Protein AF-Q5R473-F1 (afdb_monomer)

Nearest PDB structures (foldseek):
  4f7z-assembly1_A  TM=9.850E-01  e=2.475E-66  Mus musculus
  1o7f-assembly1_A  TM=9.844E-01  e=3.637E-65  Mus musculus
  2byv-assembly1_E  TM=9.819E-01  e=8.452E-65  Mus musculus
  5kjz-assembly1_A  TM=8.493E-01  e=1.211E-09  Homo sapiens
  5j3u-assembly1_A  TM=4.518E-01  e=1.303E-11  Toxoplasma gondii

Sequence (438 aa):
MVAAHAAHSSSSAEWIACLDKRPLERSSEGVDIIFTRLKEVKAFEKFHPNLLHQICLCGYYENLEKGITLFRQGDIGTNWYAVLAGSLDVKVSETSSHQDAVTICTLGIGTAFGESILDNTPRHATIVTRESSELLRIEQKDFKALWEKYRQYMAGLLAPPYGVMETGSNNDRIPDKENTPLIEPHVPLRPANTITKVPSEKILRAGKILRNAILSRAPHMIRDRKYHLKTYRQCCVGTELVDWMMQQTPCVHSRTQAVGMWQVLLEDGVLNHVDQEHHFQDKYLFYRFLDDENEDAPLPTEEEKKECDEELQDTMLLLSQMGPDAHMRMILRKPPGQRTVDDLEIIYEELLHIKALSHLSTTVKRELAGVLIFESHAKGGTVLFNQGEEGTSWYIILKGSVNVVIYGKGVVCTLHEGDDFGKLALVNDAPRAASIVL

Structure (mmCIF, N/CA/C/O backbone):
data_AF-Q5R473-F1
#
_entry.id   AF-Q5R473-F1
#
loop_
_atom_site.group_PDB
_atom_site.id
_atom_site.type_symbol
_atom_site.label_atom_id
_atom_site.label_alt_id
_atom_site.label_comp_id
_atom_site.label_asym_id
_atom_site.label_entity_id
_atom_site.label_seq_id
_atom_site.pdbx_PDB_ins_code
_atom_site.Cartn_x
_atom_site.Cartn_y
_atom_site.Cartn_z
_atom_site.occupancy
_atom_site.B_iso_or_equiv
_atom_site.auth_seq_id
_atom_site.auth_comp_id
_atom_site.auth_asym_id
_atom_site.auth_atom_id
_atom_site.pdbx_PDB_model_num
ATOM 1 N N . MET A 1 1 ? -25.779 35.216 -13.548 1.00 40.03 1 MET A N 1
ATOM 2 C CA . MET A 1 1 ? -25.666 33.816 -14.003 1.00 40.03 1 MET A CA 1
ATOM 3 C C . MET A 1 1 ? -24.642 33.792 -15.133 1.00 40.03 1 MET A C 1
ATOM 5 O O . MET A 1 1 ? -25.008 34.210 -16.213 1.00 40.03 1 MET A O 1
ATOM 9 N N . VAL A 1 2 ? -23.373 33.475 -14.847 1.00 27.66 2 VAL A N 1
ATOM 10 C CA . VAL A 1 2 ? -22.412 32.706 -15.674 1.00 27.66 2 VAL A CA 1
ATOM 11 C C . VAL A 1 2 ? -21.198 32.423 -14.771 1.00 27.66 2 VAL A C 1
ATOM 13 O O . VAL A 1 2 ? -20.551 33.342 -14.282 1.00 27.66 2 VAL A O 1
ATOM 16 N N . ALA A 1 3 ? -21.025 31.127 -14.513 1.00 28.19 3 ALA A N 1
ATOM 17 C CA . ALA A 1 3 ? -19.894 30.342 -14.017 1.00 28.19 3 ALA A CA 1
ATOM 18 C C . ALA A 1 3 ? -18.661 31.028 -13.386 1.00 28.19 3 ALA A C 1
ATOM 20 O O . ALA A 1 3 ? -17.824 31.608 -14.071 1.00 28.19 3 ALA A O 1
ATOM 21 N N . ALA A 1 4 ? -18.476 30.757 -12.090 1.00 30.38 4 ALA A N 1
ATOM 22 C CA . ALA A 1 4 ? -17.177 30.659 -11.437 1.00 30.38 4 ALA A CA 1
ATOM 23 C C . ALA A 1 4 ? -16.775 29.171 -11.388 1.00 30.38 4 ALA A C 1
ATOM 25 O O . ALA A 1 4 ? -17.267 28.426 -10.550 1.00 30.38 4 ALA A O 1
ATOM 26 N N . HIS A 1 5 ? -15.921 28.728 -12.311 1.00 35.72 5 HIS A N 1
ATOM 27 C CA . HIS A 1 5 ? -15.228 27.437 -12.235 1.00 35.72 5 HIS A CA 1
ATOM 28 C C . HIS A 1 5 ? -13.904 27.538 -12.997 1.00 35.72 5 HIS A C 1
ATOM 30 O O . HIS A 1 5 ? -13.864 27.273 -14.192 1.00 35.72 5 HIS A O 1
ATOM 36 N N . ALA A 1 6 ? -12.843 27.961 -12.305 1.00 33.06 6 ALA A N 1
ATOM 37 C CA . ALA A 1 6 ? -11.438 27.719 -12.662 1.00 33.06 6 ALA A CA 1
ATOM 38 C C . ALA A 1 6 ? -10.525 28.322 -11.575 1.00 33.06 6 ALA A C 1
ATOM 40 O O . ALA A 1 6 ? -9.966 29.397 -11.761 1.00 33.06 6 ALA A O 1
ATOM 41 N N . ALA A 1 7 ? -10.411 27.678 -10.410 1.00 28.42 7 ALA A N 1
ATOM 42 C CA . ALA A 1 7 ? -9.441 28.100 -9.386 1.00 28.42 7 ALA A CA 1
ATOM 43 C C . ALA A 1 7 ? -8.812 26.945 -8.580 1.00 28.42 7 ALA A C 1
ATOM 45 O O . ALA A 1 7 ? -8.071 27.200 -7.641 1.00 28.42 7 ALA A O 1
ATOM 46 N N . HIS A 1 8 ? -9.059 25.679 -8.942 1.00 32.22 8 HIS A N 1
ATOM 47 C CA . HIS A 1 8 ? -8.550 24.521 -8.188 1.00 32.22 8 HIS A CA 1
ATOM 48 C C . HIS A 1 8 ? -7.453 23.707 -8.898 1.00 32.22 8 HIS A C 1
ATOM 50 O O . HIS A 1 8 ? -7.108 22.635 -8.419 1.00 32.22 8 HIS A O 1
ATOM 56 N N . SER A 1 9 ? -6.867 24.188 -10.004 1.00 37.22 9 SER A N 1
ATOM 57 C CA . SER A 1 9 ? -5.852 23.421 -10.752 1.00 37.22 9 SER A CA 1
ATOM 58 C C . SER A 1 9 ? -4.402 23.905 -10.613 1.00 37.22 9 SER A C 1
ATOM 60 O O . SER A 1 9 ? -3.510 23.160 -11.009 1.00 37.22 9 SER A O 1
ATOM 62 N N . SER A 1 10 ? -4.116 25.102 -10.077 1.00 45.22 10 SER A N 1
ATOM 63 C CA . SER A 1 10 ? -2.750 25.661 -10.154 1.00 45.22 10 SER A CA 1
ATOM 64 C C . SER A 1 10 ? -1.760 25.050 -9.156 1.00 45.22 10 SER A C 1
ATOM 66 O O . SER A 1 10 ? -0.645 24.745 -9.559 1.00 45.22 10 SER A O 1
ATOM 68 N N . SER A 1 11 ? -2.154 24.783 -7.903 1.00 50.78 11 SER A N 1
ATOM 69 C CA . SER A 1 11 ? -1.211 24.318 -6.865 1.00 50.78 11 SER A CA 1
ATOM 70 C C . SER A 1 11 ? -0.738 22.869 -7.043 1.00 50.78 11 SER A C 1
ATOM 72 O O . SER A 1 11 ? 0.359 22.516 -6.621 1.00 50.78 11 SER A O 1
ATOM 74 N N . SER A 1 12 ? -1.530 22.016 -7.705 1.00 56.75 12 SER A N 1
ATOM 75 C CA . SER A 1 12 ? -1.211 20.584 -7.859 1.00 56.75 12 SER A CA 1
ATOM 76 C C . SER A 1 12 ? -0.033 20.291 -8.806 1.00 56.75 12 SER A C 1
ATOM 78 O O . SER A 1 12 ? 0.541 19.204 -8.741 1.00 56.75 12 SER A O 1
ATOM 80 N N . ALA A 1 13 ? 0.358 21.262 -9.643 1.00 73.19 13 ALA A N 1
ATOM 81 C CA . ALA A 1 13 ? 1.383 21.112 -10.682 1.00 73.19 13 ALA A CA 1
ATOM 82 C C . ALA A 1 13 ? 2.630 22.000 -10.473 1.00 73.19 13 ALA A C 1
ATOM 84 O O . ALA A 1 13 ? 3.560 21.955 -11.277 1.00 73.19 13 ALA A O 1
ATOM 85 N N . GLU A 1 14 ? 2.692 22.797 -9.400 1.00 90.38 14 GLU A N 1
ATOM 86 C CA . GLU A 1 14 ? 3.818 23.717 -9.150 1.00 90.38 14 GLU A CA 1
ATOM 87 C C . GLU A 1 14 ? 5.149 22.984 -8.935 1.00 90.38 14 GLU A C 1
ATOM 89 O O . GLU A 1 14 ? 6.198 23.426 -9.409 1.00 90.38 14 GLU A O 1
ATOM 94 N N . TRP A 1 15 ? 5.117 21.825 -8.273 1.00 91.38 15 TRP A N 1
ATOM 95 C CA . TRP A 1 15 ? 6.307 21.000 -8.051 1.00 91.38 15 TRP A CA 1
ATOM 96 C C . TRP A 1 15 ? 6.866 20.415 -9.359 1.00 91.38 15 TRP A C 1
ATOM 98 O O . TRP A 1 15 ? 8.084 20.296 -9.492 1.00 91.38 15 TRP A O 1
ATOM 108 N N . ILE A 1 16 ? 6.005 20.124 -10.344 1.00 92.44 16 ILE A N 1
ATOM 109 C CA . ILE A 1 16 ? 6.412 19.662 -11.681 1.00 92.44 16 ILE A CA 1
ATOM 110 C C . ILE A 1 16 ? 7.167 20.781 -12.390 1.00 92.44 16 ILE A C 1
ATOM 112 O O . ILE A 1 16 ? 8.298 20.580 -12.821 1.00 92.44 16 ILE A O 1
ATOM 116 N N . ALA A 1 17 ? 6.612 21.997 -12.390 1.00 91.56 17 ALA A N 1
ATOM 117 C CA . ALA A 1 17 ? 7.284 23.164 -12.960 1.00 91.56 17 ALA A CA 1
ATOM 118 C C . ALA A 1 17 ? 8.644 23.452 -12.291 1.00 91.56 17 ALA A C 1
ATOM 120 O O . ALA A 1 17 ? 9.543 24.019 -12.914 1.00 91.56 17 ALA A O 1
ATOM 121 N N . CYS A 1 18 ? 8.820 23.066 -11.023 1.00 93.81 18 CYS A N 1
ATOM 122 C CA . CYS A 1 18 ? 10.107 23.148 -10.336 1.00 93.81 18 CYS A CA 1
ATOM 123 C C . CYS A 1 18 ? 11.088 22.048 -10.782 1.00 93.81 18 CYS A C 1
ATOM 125 O O . CYS A 1 18 ? 12.280 22.333 -10.920 1.00 93.81 18 CYS A O 1
ATOM 127 N N . LEU A 1 19 ? 10.617 20.821 -11.035 1.00 92.56 19 LEU A N 1
ATOM 128 C CA . LEU A 1 19 ? 11.442 19.719 -11.552 1.00 92.56 19 LEU A CA 1
ATOM 129 C C . LEU A 1 19 ? 11.800 19.871 -13.037 1.00 92.56 19 LEU A C 1
ATOM 131 O O . LEU A 1 19 ? 12.879 19.429 -13.430 1.00 92.56 19 LEU A O 1
ATOM 135 N N . ASP A 1 20 ? 10.962 20.538 -13.832 1.00 91.00 20 ASP A N 1
ATOM 136 C CA . ASP A 1 20 ? 11.240 20.852 -15.241 1.00 91.00 20 ASP A CA 1
ATOM 137 C C . ASP A 1 20 ? 12.413 21.831 -15.402 1.00 91.00 20 ASP A C 1
ATOM 139 O O . ASP A 1 20 ? 13.095 21.852 -16.431 1.00 91.00 20 ASP A O 1
ATOM 143 N N . LYS A 1 21 ? 12.696 22.638 -14.369 1.00 91.06 21 LYS A N 1
ATOM 144 C CA . LYS A 1 21 ? 13.908 23.465 -14.328 1.00 91.06 21 LYS A CA 1
ATOM 145 C C . LYS A 1 21 ? 15.137 22.577 -14.195 1.00 91.06 21 LYS A C 1
ATOM 147 O O . LYS A 1 21 ? 15.152 21.614 -13.420 1.00 91.06 21 LYS A O 1
ATOM 152 N N . ARG A 1 22 ? 16.214 22.963 -14.883 1.00 89.56 22 ARG A N 1
ATOM 153 C CA . ARG A 1 22 ? 17.515 22.295 -14.754 1.00 89.56 22 ARG A CA 1
ATOM 154 C C . ARG A 1 22 ? 17.985 22.353 -13.294 1.00 89.56 22 ARG A C 1
ATOM 156 O O . ARG A 1 22 ? 17.796 23.392 -12.663 1.00 89.56 22 ARG A O 1
ATOM 163 N N . PRO A 1 23 ? 18.669 21.316 -12.774 1.00 91.88 23 PRO A N 1
ATOM 164 C CA . PRO A 1 23 ? 19.195 21.292 -11.405 1.00 91.88 23 PRO A CA 1
ATOM 165 C C . PRO A 1 23 ? 19.888 22.585 -10.944 1.00 91.88 23 PRO A C 1
ATOM 167 O O . PRO A 1 23 ? 19.630 23.077 -9.851 1.00 91.88 23 PRO A O 1
ATOM 170 N N . LEU A 1 24 ? 20.722 23.182 -11.804 1.00 89.50 24 LEU A N 1
ATOM 171 C CA . LEU A 1 24 ? 21.480 24.408 -11.507 1.00 89.50 24 LEU A CA 1
ATOM 172 C C . LEU A 1 24 ? 20.621 25.684 -11.438 1.00 89.50 24 LEU A C 1
ATOM 174 O O . LEU A 1 24 ? 21.087 26.706 -10.947 1.00 89.50 24 LEU A O 1
ATOM 178 N N . GLU A 1 25 ? 19.395 25.640 -11.954 1.00 92.69 25 GLU A N 1
ATOM 179 C CA . GLU A 1 25 ? 18.477 26.780 -12.065 1.00 92.69 25 GLU A CA 1
ATOM 180 C C . GLU A 1 25 ? 17.369 26.740 -10.996 1.00 92.69 25 GLU A C 1
ATOM 182 O O . GLU A 1 25 ? 16.491 27.608 -10.968 1.00 92.69 25 GLU A O 1
ATOM 187 N N . ARG A 1 26 ? 17.377 25.735 -10.108 1.00 94.31 26 ARG A N 1
ATOM 188 C CA . ARG A 1 26 ? 16.377 25.596 -9.041 1.00 94.31 26 ARG A CA 1
ATOM 189 C C . ARG A 1 26 ? 16.656 26.569 -7.898 1.00 94.31 26 ARG A C 1
ATOM 191 O O . ARG A 1 26 ? 17.757 26.620 -7.358 1.00 94.31 26 ARG A O 1
ATOM 198 N N . SER A 1 27 ? 15.629 27.324 -7.509 1.00 94.56 27 SER A N 1
ATOM 199 C CA . SER A 1 27 ? 15.648 28.130 -6.287 1.00 94.56 27 SER A CA 1
ATOM 200 C C . SER A 1 27 ? 15.448 27.247 -5.056 1.00 94.56 27 SER A C 1
ATOM 202 O O . SER A 1 27 ? 14.876 26.161 -5.154 1.00 94.56 27 SER A O 1
ATOM 204 N N . SER A 1 28 ? 15.861 27.735 -3.884 1.00 93.88 28 SER A N 1
ATOM 205 C CA . SER A 1 28 ? 15.595 27.065 -2.604 1.00 93.88 28 SER A CA 1
ATOM 206 C C . SER A 1 28 ? 14.099 26.833 -2.378 1.00 93.88 28 SER A C 1
ATOM 208 O O . SER A 1 28 ? 13.698 25.728 -2.050 1.00 93.88 28 SER A O 1
ATOM 210 N N . GLU A 1 29 ? 13.266 27.832 -2.677 1.00 94.44 29 GLU A N 1
ATOM 211 C CA . GLU A 1 29 ? 11.804 27.714 -2.593 1.00 94.44 29 GLU A CA 1
ATOM 212 C C . GLU A 1 29 ? 11.257 26.615 -3.519 1.00 94.44 29 GLU A C 1
ATOM 214 O O . GLU A 1 29 ? 10.411 25.822 -3.119 1.00 94.44 29 GLU A O 1
ATOM 219 N N . GLY A 1 30 ? 11.786 26.504 -4.744 1.00 93.44 30 GLY A N 1
ATOM 220 C CA . GLY A 1 30 ? 11.399 25.430 -5.658 1.00 93.44 30 GLY A CA 1
ATOM 221 C C . GLY A 1 30 ? 11.776 24.048 -5.123 1.00 93.44 30 GLY A C 1
ATOM 222 O O . GLY A 1 30 ? 11.011 23.099 -5.266 1.00 93.44 30 GLY A O 1
ATOM 223 N N . VAL A 1 31 ? 12.931 23.936 -4.463 1.00 95.31 31 VAL A N 1
ATOM 224 C CA . VAL A 1 31 ? 13.362 22.700 -3.796 1.00 95.31 31 VAL A CA 1
ATOM 225 C C . VAL A 1 31 ? 12.439 22.352 -2.630 1.00 95.31 31 VAL A C 1
ATOM 227 O O . VAL A 1 31 ? 12.068 21.189 -2.506 1.00 95.31 31 VAL A O 1
ATOM 230 N N . ASP A 1 32 ? 12.005 23.329 -1.833 1.00 94.88 32 ASP A N 1
ATOM 231 C CA . ASP A 1 32 ? 11.077 23.113 -0.714 1.00 94.88 32 ASP A CA 1
ATOM 232 C C . ASP A 1 32 ? 9.694 22.627 -1.189 1.00 94.88 32 ASP A C 1
ATOM 234 O O . ASP A 1 32 ? 9.087 21.739 -0.574 1.00 94.88 32 ASP A O 1
ATOM 238 N N . ILE A 1 33 ? 9.213 23.147 -2.324 1.00 94.75 33 ILE A N 1
ATOM 239 C CA . ILE A 1 33 ? 7.972 22.691 -2.970 1.00 94.75 33 ILE A CA 1
ATOM 240 C C . ILE A 1 33 ? 8.114 21.232 -3.432 1.00 94.75 33 ILE A C 1
ATOM 242 O O . ILE A 1 33 ? 7.254 20.401 -3.130 1.00 94.75 33 ILE A O 1
ATOM 246 N N . ILE A 1 34 ? 9.217 20.889 -4.113 1.00 95.19 34 ILE A N 1
ATOM 247 C CA . ILE A 1 34 ? 9.496 19.506 -4.541 1.00 95.19 34 ILE A CA 1
ATOM 248 C C . ILE A 1 34 ? 9.594 18.584 -3.322 1.00 95.19 34 ILE A C 1
ATOM 250 O O . ILE A 1 34 ? 8.975 17.522 -3.298 1.00 95.19 34 ILE A O 1
ATOM 254 N N . PHE A 1 35 ? 10.328 18.998 -2.290 1.00 95.25 35 PHE A N 1
ATOM 255 C CA . PHE A 1 35 ? 10.520 18.235 -1.060 1.00 95.25 35 PHE A CA 1
ATOM 256 C C . PHE A 1 35 ? 9.186 17.918 -0.385 1.00 95.25 35 PHE A C 1
ATOM 258 O O . PHE A 1 35 ? 8.944 16.781 0.024 1.00 95.25 35 PHE A O 1
ATOM 265 N N . THR A 1 36 ? 8.293 18.907 -0.317 1.00 92.88 36 THR A N 1
ATOM 266 C CA . THR A 1 36 ? 6.954 18.750 0.259 1.00 92.88 36 THR A CA 1
ATOM 267 C C . THR A 1 36 ? 6.131 17.704 -0.481 1.00 92.88 36 THR A C 1
ATOM 269 O O . THR A 1 36 ? 5.362 16.996 0.163 1.00 92.88 36 THR A O 1
ATOM 272 N N . ARG A 1 37 ? 6.323 17.550 -1.796 1.00 91.69 37 ARG A N 1
ATOM 273 C CA . ARG A 1 37 ? 5.663 16.493 -2.564 1.00 91.69 37 ARG A CA 1
ATOM 274 C C . ARG A 1 37 ? 6.348 15.136 -2.412 1.00 91.69 37 ARG A C 1
ATOM 276 O O . ARG A 1 37 ? 5.678 14.130 -2.199 1.00 91.69 37 ARG A O 1
ATOM 283 N N . LEU A 1 38 ? 7.676 15.087 -2.522 1.00 92.81 38 LEU A N 1
ATOM 284 C CA . LEU A 1 38 ? 8.417 13.823 -2.521 1.00 92.81 38 LEU A CA 1
ATOM 285 C C . LEU A 1 38 ? 8.433 13.135 -1.150 1.00 92.81 38 LEU A C 1
ATOM 287 O O . LEU A 1 38 ? 8.507 11.912 -1.104 1.00 92.81 38 LEU A O 1
ATOM 291 N N . LYS A 1 39 ? 8.305 13.869 -0.037 1.00 91.81 39 LYS A N 1
ATOM 292 C CA . LYS A 1 39 ? 8.231 13.265 1.311 1.00 91.81 39 LYS A CA 1
ATOM 293 C C . LYS A 1 39 ? 7.028 12.328 1.502 1.00 91.81 39 LYS A C 1
ATOM 295 O O . LYS A 1 39 ? 7.044 11.511 2.412 1.00 91.81 39 LYS A O 1
ATOM 300 N N . GLU A 1 40 ? 5.989 12.466 0.676 1.00 87.19 40 GLU A N 1
ATOM 301 C CA . GLU A 1 40 ? 4.777 11.634 0.717 1.00 87.19 40 GLU A CA 1
ATOM 302 C C . GLU A 1 40 ? 4.924 10.336 -0.093 1.00 87.19 40 GLU A C 1
ATOM 304 O O . GLU A 1 40 ? 4.062 9.462 -0.039 1.00 87.19 40 GLU A O 1
ATOM 309 N N . VAL A 1 41 ? 6.001 10.198 -0.872 1.00 87.69 41 VAL A N 1
ATOM 310 C CA . VAL A 1 41 ? 6.247 9.018 -1.702 1.00 87.69 41 VAL A CA 1
ATOM 311 C C . VAL A 1 41 ? 6.823 7.905 -0.833 1.00 87.69 41 VAL A C 1
ATOM 313 O O . VAL A 1 41 ? 7.843 8.086 -0.170 1.00 87.69 41 VAL A O 1
ATOM 316 N N . LYS A 1 42 ? 6.213 6.719 -0.894 1.00 83.44 42 LYS A N 1
ATOM 317 C CA . LYS A 1 42 ? 6.558 5.580 -0.033 1.00 83.44 42 LYS A CA 1
ATOM 318 C C . LYS A 1 42 ? 8.041 5.182 -0.068 1.00 83.44 42 LYS A C 1
ATOM 320 O O . LYS A 1 42 ? 8.632 4.972 0.988 1.00 83.44 42 LYS A O 1
ATOM 325 N N . ALA A 1 43 ? 8.672 5.160 -1.246 1.00 84.50 43 ALA A N 1
ATOM 326 C CA . ALA A 1 43 ? 10.113 4.909 -1.385 1.00 84.50 43 ALA A CA 1
ATOM 327 C C . ALA A 1 43 ? 10.997 5.863 -0.557 1.00 84.50 43 ALA A C 1
ATOM 329 O O . ALA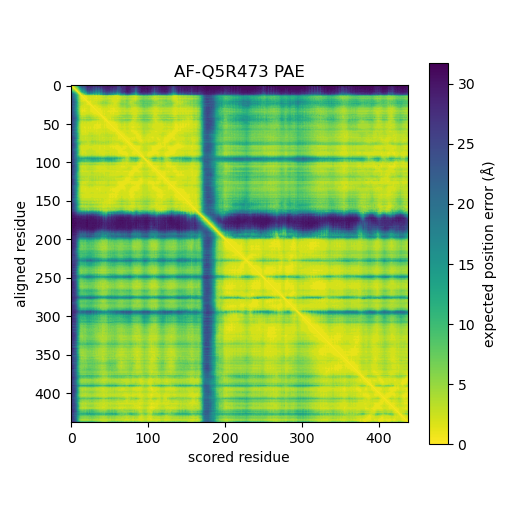 A 1 43 ? 12.127 5.514 -0.221 1.00 84.50 43 ALA A O 1
ATOM 330 N N . PHE A 1 44 ? 10.507 7.063 -0.237 1.00 91.00 44 PHE A N 1
ATOM 331 C CA . PHE A 1 44 ? 11.261 8.114 0.442 1.00 91.00 44 PHE A CA 1
ATOM 332 C C . PHE A 1 44 ? 10.904 8.282 1.918 1.00 91.00 44 PHE A C 1
ATOM 334 O O . PHE A 1 44 ? 11.581 9.042 2.605 1.00 91.00 44 PHE A O 1
ATOM 341 N N . GLU A 1 45 ? 9.921 7.543 2.439 1.00 84.94 45 GLU A N 1
ATOM 342 C CA . GLU A 1 45 ? 9.456 7.671 3.828 1.00 84.94 45 GLU A CA 1
ATOM 343 C C . GLU A 1 45 ? 10.594 7.480 4.850 1.00 84.94 45 GLU A C 1
ATOM 345 O O . GLU A 1 45 ? 10.664 8.175 5.861 1.00 84.94 45 GLU A O 1
ATOM 350 N N . LYS A 1 46 ? 11.532 6.567 4.562 1.00 84.75 46 LYS A N 1
ATOM 351 C CA . LYS A 1 46 ? 12.684 6.262 5.431 1.00 84.75 46 LYS A CA 1
ATOM 352 C C . LYS A 1 46 ? 13.932 7.095 5.125 1.00 84.75 46 LYS A C 1
ATOM 354 O O . LYS A 1 46 ? 14.974 6.893 5.753 1.00 84.75 46 LYS A O 1
ATOM 359 N N . PHE A 1 47 ? 13.881 7.996 4.144 1.00 91.00 47 PHE A N 1
ATOM 360 C CA . PHE A 1 47 ? 15.049 8.782 3.766 1.00 91.00 47 PHE A CA 1
ATOM 361 C C . PHE A 1 47 ? 15.297 9.907 4.762 1.00 91.00 47 PHE A C 1
ATOM 363 O O . PHE A 1 47 ? 14.403 10.659 5.140 1.00 91.00 47 PHE A O 1
ATOM 370 N N . HIS A 1 48 ? 16.563 10.073 5.143 1.00 93.50 48 HIS A N 1
ATOM 371 C CA . HIS A 1 48 ? 16.981 11.236 5.912 1.00 93.50 48 HIS A CA 1
ATOM 372 C C . HIS A 1 48 ? 16.635 12.526 5.133 1.00 93.50 48 HIS A C 1
ATOM 374 O O . HIS A 1 48 ? 16.923 12.579 3.933 1.00 93.50 48 HIS A O 1
ATOM 380 N N . PRO A 1 49 ? 16.131 13.603 5.773 1.00 94.44 49 PRO A N 1
ATOM 381 C CA . PRO A 1 49 ? 15.743 14.840 5.082 1.00 94.44 49 PRO A CA 1
ATOM 382 C C . PRO A 1 49 ? 16.822 15.388 4.138 1.00 94.44 49 PRO A C 1
ATOM 384 O O . PRO A 1 49 ? 16.544 15.719 2.993 1.00 94.44 49 PRO A O 1
ATOM 387 N N . ASN A 1 50 ? 18.089 15.381 4.564 1.00 95.56 50 ASN A N 1
ATOM 388 C CA . ASN A 1 50 ? 19.210 15.768 3.697 1.00 95.56 50 ASN A CA 1
ATOM 389 C C . ASN A 1 50 ? 19.341 14.920 2.419 1.00 95.56 50 ASN A C 1
ATOM 391 O O . ASN A 1 50 ? 19.676 15.478 1.383 1.00 95.56 50 ASN A O 1
ATOM 395 N N . LEU A 1 51 ? 19.105 13.602 2.468 1.00 96.19 51 LEU A N 1
ATOM 396 C CA . LEU A 1 51 ? 19.135 12.746 1.275 1.00 96.19 51 LEU A CA 1
ATOM 397 C C . LEU A 1 51 ? 18.005 13.141 0.319 1.00 96.19 51 LEU A C 1
ATOM 399 O O . LEU A 1 51 ? 18.261 13.393 -0.856 1.00 96.19 51 LEU A O 1
ATOM 403 N N . LEU A 1 52 ? 16.781 13.273 0.835 1.00 96.62 52 LEU A N 1
ATOM 404 C CA . LEU A 1 52 ? 15.631 13.680 0.030 1.00 96.62 52 LEU A CA 1
ATOM 405 C C . LEU A 1 52 ? 15.825 15.079 -0.575 1.00 96.62 52 LEU A C 1
ATOM 407 O O . LEU A 1 52 ? 15.539 15.290 -1.749 1.00 96.62 52 LEU A O 1
ATOM 411 N N . HIS A 1 53 ? 16.409 16.015 0.174 1.00 96.50 53 HIS A N 1
ATOM 412 C CA . HIS A 1 53 ? 16.769 17.335 -0.339 1.00 96.50 53 HIS A CA 1
ATOM 413 C C . HIS A 1 53 ? 17.793 17.254 -1.481 1.00 96.50 53 HIS A C 1
ATOM 415 O O . HIS A 1 53 ? 17.689 17.997 -2.455 1.00 96.50 53 HIS A O 1
ATOM 421 N N . GLN A 1 54 ? 18.790 16.362 -1.410 1.00 97.06 54 GLN A N 1
ATOM 422 C CA . GLN A 1 54 ? 19.716 16.180 -2.533 1.00 97.06 54 GLN A CA 1
ATOM 423 C C . GLN A 1 54 ? 19.014 15.597 -3.766 1.00 97.06 54 GLN A C 1
ATOM 425 O O . GLN A 1 54 ? 19.285 16.041 -4.878 1.00 97.06 54 GLN A O 1
ATOM 430 N N . ILE A 1 55 ? 18.067 14.676 -3.577 1.00 96.88 55 ILE A N 1
ATOM 431 C CA . ILE A 1 55 ? 17.227 14.156 -4.665 1.00 96.88 55 ILE A CA 1
ATOM 432 C C . ILE A 1 55 ? 16.414 15.282 -5.316 1.00 96.88 55 ILE A C 1
ATOM 434 O O . ILE A 1 55 ? 16.355 15.365 -6.539 1.00 96.88 55 ILE A O 1
ATOM 438 N N . CYS A 1 56 ? 15.848 16.195 -4.523 1.00 96.81 56 CYS A N 1
ATOM 439 C CA . CYS A 1 56 ? 15.120 17.359 -5.039 1.00 96.81 56 CYS A CA 1
ATOM 440 C C . CYS A 1 56 ? 16.013 18.289 -5.880 1.00 96.81 56 CYS A C 1
ATOM 442 O O . CYS A 1 56 ? 15.531 18.945 -6.802 1.00 96.81 56 CYS A O 1
ATOM 444 N N . LEU A 1 57 ? 17.316 18.345 -5.588 1.00 96.31 57 LEU A N 1
ATOM 445 C CA . LEU A 1 57 ? 18.273 19.161 -6.335 1.00 96.31 57 LEU A CA 1
ATOM 446 C C . LEU A 1 57 ? 18.664 18.539 -7.680 1.00 96.31 57 LEU A C 1
ATOM 448 O O . LEU A 1 57 ? 18.819 19.287 -8.638 1.00 96.31 57 LEU A O 1
ATOM 452 N N . CYS A 1 58 ? 18.814 17.213 -7.775 1.00 96.69 58 CYS A N 1
ATOM 453 C CA . CYS A 1 58 ? 19.335 16.556 -8.984 1.00 96.69 58 CYS A CA 1
ATOM 454 C C . CYS A 1 58 ? 18.308 15.757 -9.802 1.00 96.69 58 CYS A C 1
ATOM 456 O O . CYS A 1 58 ? 18.584 15.417 -10.948 1.00 96.69 58 CYS A O 1
ATOM 458 N N . GLY A 1 59 ? 17.135 15.446 -9.247 1.00 96.88 59 GLY A N 1
ATOM 459 C CA . GLY A 1 59 ? 16.132 14.621 -9.921 1.00 96.88 59 GLY A CA 1
ATOM 460 C C . GLY A 1 59 ? 15.442 15.340 -11.080 1.00 96.88 59 GLY A C 1
ATOM 461 O O . GLY A 1 59 ? 15.288 16.555 -11.045 1.00 96.88 59 GLY A O 1
ATOM 462 N N . TYR A 1 60 ? 14.999 14.596 -12.084 1.00 97.00 60 TYR A N 1
ATOM 463 C CA . TYR A 1 60 ? 14.255 15.069 -13.252 1.00 97.00 60 TYR A CA 1
ATOM 464 C C . TYR A 1 60 ? 12.853 14.467 -13.261 1.00 97.00 60 TYR A C 1
ATOM 466 O O . TYR A 1 60 ? 12.656 13.352 -12.780 1.00 97.00 60 TYR A O 1
ATOM 474 N N . TYR A 1 61 ? 11.890 15.195 -13.814 1.00 96.69 61 TYR A N 1
ATOM 475 C CA . TYR A 1 61 ? 10.535 14.699 -14.018 1.00 96.69 61 TYR A CA 1
ATOM 476 C C . TYR A 1 61 ? 10.390 14.093 -15.417 1.00 96.69 61 TYR A C 1
ATOM 478 O O . TYR A 1 61 ? 10.891 14.646 -16.392 1.00 96.69 61 TYR A O 1
ATOM 486 N N . GLU A 1 62 ? 9.706 12.957 -15.509 1.00 96.75 62 GLU A N 1
ATOM 487 C CA . GLU A 1 62 ? 9.363 12.299 -16.769 1.00 96.75 62 GLU A CA 1
ATOM 488 C C . GLU A 1 62 ? 7.862 11.992 -16.772 1.00 96.75 62 GLU A C 1
ATOM 490 O O . GLU A 1 62 ? 7.371 11.321 -15.864 1.00 96.75 62 GLU A O 1
ATOM 495 N N . ASN A 1 63 ? 7.143 12.434 -17.804 1.00 96.94 63 ASN A N 1
ATOM 496 C CA . ASN A 1 63 ? 5.748 12.064 -18.043 1.00 96.94 63 ASN A CA 1
ATOM 497 C C . ASN A 1 63 ? 5.670 11.223 -19.319 1.00 96.94 63 ASN A C 1
ATOM 499 O O . ASN A 1 63 ? 5.966 11.706 -20.412 1.00 96.94 63 ASN A O 1
ATOM 503 N N . LEU A 1 64 ? 5.317 9.951 -19.165 1.00 98.00 64 LEU A N 1
ATOM 504 C CA . LEU A 1 64 ? 5.380 8.948 -20.217 1.00 98.00 64 LEU A CA 1
ATOM 505 C C . LEU A 1 64 ? 3.986 8.407 -20.524 1.00 98.00 64 LEU A C 1
ATOM 507 O O . LEU A 1 64 ? 3.259 7.973 -19.631 1.00 98.00 64 LEU A O 1
ATOM 511 N N . GLU A 1 65 ? 3.641 8.361 -21.808 1.00 98.31 65 GLU A N 1
ATOM 512 C CA . GLU A 1 65 ? 2.411 7.722 -22.272 1.00 98.31 65 GLU A CA 1
ATOM 513 C C . GLU A 1 65 ? 2.447 6.198 -22.074 1.00 98.31 65 GLU A C 1
ATOM 515 O O . GLU A 1 65 ? 3.493 5.597 -21.817 1.00 98.31 65 GLU A O 1
ATOM 520 N N . LYS A 1 66 ? 1.293 5.545 -22.230 1.00 98.12 66 LYS A N 1
ATOM 521 C CA . LYS A 1 66 ? 1.168 4.084 -22.180 1.00 98.12 66 LYS A CA 1
ATOM 522 C C . LYS A 1 66 ? 1.972 3.407 -23.299 1.00 98.12 66 LYS A C 1
ATOM 524 O O . LYS A 1 66 ? 1.857 3.776 -24.462 1.00 98.12 66 LYS A O 1
ATOM 529 N N . GLY A 1 67 ? 2.672 2.322 -22.968 1.00 97.69 67 GLY A N 1
ATOM 530 C CA . GLY A 1 67 ? 3.387 1.471 -23.925 1.00 97.69 67 GLY A CA 1
ATOM 531 C C . GLY A 1 67 ? 4.821 1.914 -24.227 1.00 97.69 67 GLY A C 1
ATOM 532 O O . GLY A 1 67 ? 5.491 1.293 -25.053 1.00 97.69 67 GLY A O 1
ATOM 533 N N . ILE A 1 68 ? 5.319 2.949 -23.550 1.00 98.50 68 ILE A N 1
ATOM 534 C CA . ILE A 1 68 ? 6.692 3.433 -23.684 1.00 98.50 68 ILE A CA 1
ATOM 535 C C . ILE A 1 68 ? 7.649 2.478 -22.972 1.00 98.50 68 ILE A C 1
ATOM 537 O O . ILE A 1 68 ? 7.486 2.158 -21.797 1.00 98.50 68 ILE A O 1
ATOM 541 N N . THR A 1 69 ? 8.674 2.019 -23.691 1.00 98.31 69 THR A N 1
ATOM 542 C CA . THR A 1 69 ? 9.759 1.207 -23.122 1.00 98.31 69 THR A CA 1
ATOM 543 C C . THR A 1 69 ? 10.849 2.124 -22.582 1.00 98.31 69 THR A C 1
ATOM 545 O O . THR A 1 69 ? 11.495 2.814 -23.368 1.00 98.31 69 THR A O 1
ATOM 548 N N . LEU A 1 70 ? 11.079 2.111 -21.268 1.00 97.75 70 LEU A N 1
ATOM 549 C CA . LEU A 1 70 ? 12.125 2.923 -20.630 1.00 97.75 70 LEU A CA 1
ATOM 550 C C . LEU A 1 70 ? 13.521 2.400 -20.978 1.00 97.75 70 LEU A C 1
ATOM 552 O O . LEU A 1 70 ? 14.426 3.168 -21.289 1.00 97.75 70 LEU A O 1
ATOM 556 N N . PHE A 1 71 ? 13.695 1.082 -20.896 1.00 97.75 71 PHE A N 1
ATOM 557 C CA . PHE A 1 71 ? 14.917 0.372 -21.264 1.00 97.75 71 PHE A CA 1
ATOM 558 C C . PHE A 1 71 ? 14.610 -1.108 -21.495 1.00 97.75 71 PHE A C 1
ATOM 560 O O . PHE A 1 71 ? 13.590 -1.617 -21.016 1.00 97.75 71 PHE A O 1
ATOM 567 N N . ARG A 1 72 ? 15.494 -1.803 -22.220 1.00 97.44 72 ARG A N 1
ATOM 568 C CA . ARG A 1 72 ? 15.375 -3.239 -22.488 1.00 97.44 72 ARG A CA 1
ATOM 569 C C . ARG A 1 72 ? 16.331 -4.051 -21.630 1.00 97.44 72 ARG A C 1
ATOM 571 O O . ARG A 1 72 ? 17.374 -3.576 -21.190 1.00 97.44 72 ARG A O 1
ATOM 578 N N . GLN A 1 73 ? 15.960 -5.309 -21.422 1.00 96.19 73 GLN A N 1
ATOM 579 C CA . GLN A 1 73 ? 16.839 -6.309 -20.828 1.00 96.19 73 GLN A CA 1
ATOM 580 C C . GLN A 1 73 ? 18.147 -6.394 -21.627 1.00 96.19 73 GLN A C 1
ATOM 582 O O . GLN A 1 73 ? 18.114 -6.553 -22.844 1.00 96.19 73 GLN A O 1
ATOM 587 N N . GLY A 1 74 ? 19.281 -6.336 -20.930 1.00 95.31 74 GLY A N 1
ATOM 588 C CA . GLY A 1 74 ? 20.622 -6.369 -21.514 1.00 95.31 74 GLY A CA 1
ATOM 589 C C . GLY A 1 74 ? 21.226 -4.993 -21.809 1.00 95.31 74 GLY A C 1
ATOM 590 O O . GLY A 1 74 ? 22.442 -4.908 -21.965 1.00 95.31 74 GLY A O 1
ATOM 591 N N . ASP A 1 75 ? 20.432 -3.919 -21.821 1.00 96.44 75 ASP A N 1
ATOM 592 C CA . ASP A 1 75 ? 20.957 -2.566 -22.028 1.00 96.44 75 ASP A CA 1
ATOM 593 C C . ASP A 1 75 ? 21.803 -2.112 -20.828 1.00 96.44 75 ASP A C 1
ATOM 595 O O . ASP A 1 75 ? 21.550 -2.493 -19.680 1.00 96.44 75 ASP A O 1
ATOM 599 N N . ILE A 1 76 ? 22.781 -1.236 -21.066 1.00 97.25 76 ILE A N 1
ATOM 600 C CA . ILE A 1 76 ? 23.465 -0.520 -19.984 1.00 97.25 76 ILE A CA 1
ATOM 601 C C . ILE A 1 76 ? 22.563 0.616 -19.505 1.00 97.25 76 ILE A C 1
ATOM 603 O O . ILE A 1 76 ? 22.220 1.526 -20.260 1.00 97.25 76 ILE A O 1
ATOM 607 N N . GLY A 1 77 ? 22.167 0.557 -18.235 1.00 95.81 77 GLY A N 1
ATOM 608 C CA . GLY A 1 77 ? 21.321 1.572 -17.624 1.00 95.81 77 GLY A CA 1
ATOM 609 C C . GLY A 1 77 ? 22.048 2.897 -17.390 1.00 95.81 77 GLY A C 1
ATOM 610 O O . GLY A 1 77 ? 23.223 2.920 -17.039 1.00 95.81 77 GLY A O 1
ATOM 611 N N . THR A 1 78 ? 21.315 4.003 -17.512 1.00 97.50 78 THR A N 1
ATOM 612 C CA . THR A 1 78 ? 21.842 5.367 -17.317 1.00 97.50 78 THR A CA 1
ATOM 613 C C . THR A 1 78 ? 21.185 6.121 -16.161 1.00 97.50 78 THR A C 1
ATOM 615 O O . THR A 1 78 ? 21.709 7.143 -15.724 1.00 97.50 78 THR A O 1
ATOM 618 N N . ASN A 1 79 ? 20.058 5.623 -15.644 1.00 98.19 79 ASN A N 1
ATOM 619 C CA . ASN A 1 79 ? 19.252 6.317 -14.643 1.00 98.19 79 ASN A CA 1
ATOM 620 C C . ASN A 1 79 ? 18.609 5.368 -13.628 1.00 98.19 79 ASN A C 1
ATOM 622 O O . ASN A 1 79 ? 18.353 4.201 -13.930 1.00 98.19 79 ASN A O 1
ATOM 626 N N . TRP A 1 80 ? 18.313 5.898 -12.449 1.00 98.38 80 TRP A N 1
ATOM 627 C CA . TRP A 1 80 ? 17.459 5.297 -11.429 1.00 98.38 80 TRP A CA 1
ATOM 628 C C . TRP A 1 80 ? 16.111 6.025 -11.409 1.00 98.38 80 TRP A C 1
ATOM 630 O O . TRP A 1 80 ? 16.055 7.210 -11.747 1.00 98.38 80 TRP A O 1
ATOM 640 N N . TYR A 1 81 ? 15.035 5.330 -11.041 1.00 98.38 81 TYR A N 1
ATOM 641 C CA . TYR A 1 81 ? 13.672 5.845 -11.140 1.00 98.38 81 TYR A CA 1
ATOM 642 C C . TYR A 1 81 ? 12.862 5.600 -9.865 1.00 98.38 81 TYR A C 1
ATOM 644 O O . TYR A 1 81 ? 13.012 4.563 -9.222 1.00 98.38 81 TYR A O 1
ATOM 652 N N . ALA A 1 82 ? 11.938 6.513 -9.565 1.00 97.44 82 ALA A N 1
ATOM 653 C CA . ALA A 1 82 ? 10.842 6.305 -8.622 1.00 97.44 82 ALA A CA 1
ATOM 654 C C . ALA A 1 82 ? 9.502 6.651 -9.285 1.00 97.44 82 ALA A C 1
ATOM 656 O O . ALA A 1 82 ? 9.392 7.662 -9.981 1.00 97.44 82 ALA A O 1
ATOM 657 N N . VAL A 1 83 ? 8.486 5.814 -9.077 1.00 97.19 83 VAL A N 1
ATOM 658 C CA . VAL A 1 83 ? 7.158 5.991 -9.678 1.00 97.19 83 VAL A CA 1
ATOM 659 C C . VAL A 1 83 ? 6.333 6.971 -8.845 1.00 97.19 83 VAL A C 1
ATOM 661 O O . VAL A 1 83 ? 6.000 6.691 -7.693 1.00 97.19 83 VAL A O 1
ATOM 664 N N . LEU A 1 84 ? 5.984 8.114 -9.433 1.00 95.19 84 LEU A N 1
ATOM 665 C CA . LEU A 1 84 ? 5.163 9.155 -8.805 1.00 95.19 84 LEU A CA 1
ATOM 666 C C . LEU A 1 84 ? 3.674 8.964 -9.126 1.00 95.19 84 LEU A C 1
ATOM 668 O O . LEU A 1 84 ? 2.822 9.161 -8.262 1.00 95.19 84 LEU A O 1
ATOM 672 N N . ALA A 1 85 ? 3.369 8.544 -10.356 1.00 94.69 85 ALA A N 1
ATOM 673 C CA . ALA A 1 85 ? 2.032 8.179 -10.817 1.00 94.69 85 ALA A CA 1
ATOM 674 C C . ALA A 1 85 ? 2.108 7.093 -11.906 1.00 94.69 85 ALA A C 1
ATOM 676 O O . ALA A 1 85 ? 3.159 6.860 -12.500 1.00 94.69 85 ALA A O 1
ATOM 677 N N . GLY A 1 86 ? 0.980 6.439 -12.188 1.00 96.19 86 GLY A N 1
ATOM 678 C CA . GLY A 1 86 ? 0.912 5.350 -13.172 1.00 96.19 86 GLY A CA 1
ATOM 679 C C . GLY A 1 86 ? 1.499 4.015 -12.694 1.00 96.19 86 GLY A C 1
ATOM 680 O O . GLY A 1 86 ? 1.619 3.770 -11.488 1.00 96.19 86 GLY A O 1
ATOM 681 N N . SER A 1 87 ? 1.781 3.123 -13.638 1.00 97.81 87 SER A N 1
ATOM 682 C CA . SER A 1 87 ? 2.317 1.782 -13.386 1.00 97.81 87 SER A CA 1
ATOM 683 C C . SER A 1 87 ? 3.136 1.274 -14.573 1.00 97.81 87 SER A C 1
ATOM 685 O O . SER A 1 87 ? 2.984 1.748 -15.707 1.00 97.81 87 SER A O 1
ATOM 687 N N . LEU A 1 88 ? 4.040 0.328 -14.316 1.00 98.56 88 LEU A N 1
ATOM 688 C CA . LEU A 1 88 ? 4.975 -0.211 -15.305 1.00 98.56 88 LEU A CA 1
ATOM 689 C C . LEU A 1 88 ? 5.061 -1.733 -15.203 1.00 98.56 88 LEU A C 1
ATOM 691 O O . LEU A 1 88 ? 5.152 -2.277 -14.110 1.00 98.56 88 LEU A O 1
ATOM 695 N N . ASP A 1 89 ? 5.083 -2.412 -16.344 1.00 98.19 89 ASP A N 1
ATOM 696 C CA . ASP A 1 89 ? 5.299 -3.854 -16.421 1.00 98.19 89 ASP A CA 1
ATOM 697 C C . ASP A 1 89 ? 6.796 -4.172 -16.459 1.00 98.19 89 ASP A C 1
ATOM 699 O O . ASP A 1 89 ? 7.544 -3.612 -17.271 1.00 98.19 89 ASP A O 1
ATOM 703 N N . VAL A 1 90 ? 7.209 -5.131 -15.630 1.00 97.94 90 VAL A N 1
ATOM 704 C CA . VAL A 1 90 ? 8.543 -5.732 -15.664 1.00 97.94 90 VAL A CA 1
ATOM 705 C C . VAL A 1 90 ? 8.489 -6.980 -16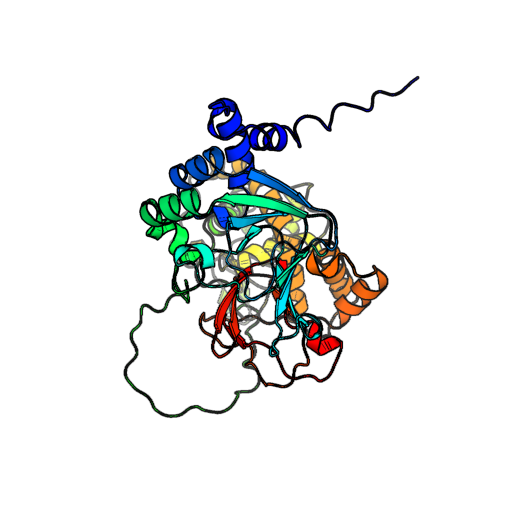.530 1.00 97.94 90 VAL A C 1
ATOM 707 O O . VAL A 1 90 ? 7.775 -7.932 -16.211 1.00 97.94 90 VAL A O 1
ATOM 710 N N . LYS A 1 91 ? 9.241 -6.984 -17.632 1.00 97.19 91 LYS A N 1
ATOM 71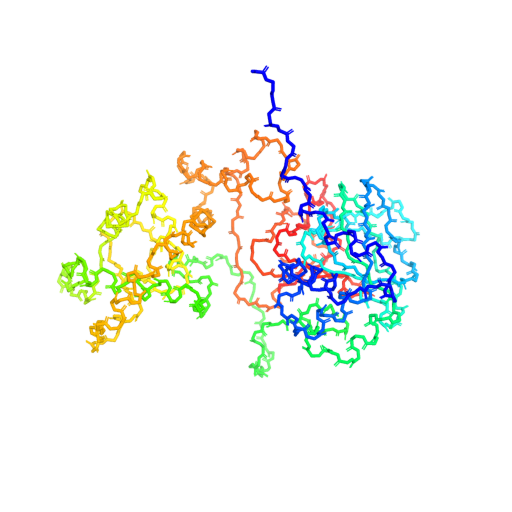1 C CA . LYS A 1 91 ? 9.259 -8.086 -18.598 1.00 97.19 91 LYS A CA 1
ATOM 712 C C . LYS A 1 91 ? 10.622 -8.746 -18.680 1.00 97.19 91 LYS A C 1
ATOM 714 O O . LYS A 1 91 ? 11.633 -8.061 -18.833 1.00 97.19 91 LYS A O 1
ATOM 719 N N . VAL A 1 92 ? 10.649 -10.072 -18.651 1.00 94.88 92 VAL A N 1
ATOM 720 C CA . VAL A 1 92 ? 11.886 -10.852 -18.749 1.00 94.88 92 VAL A CA 1
ATOM 721 C C . VAL A 1 92 ? 11.758 -11.901 -19.840 1.00 94.88 92 VAL A C 1
ATOM 723 O O . VAL A 1 92 ? 10.747 -12.588 -19.924 1.00 94.88 92 VAL A O 1
ATOM 726 N N . SER A 1 93 ? 12.799 -12.010 -20.664 1.00 93.19 93 SER A N 1
ATOM 727 C CA . SER A 1 93 ? 12.995 -13.122 -21.590 1.00 93.19 93 SER A CA 1
ATOM 728 C C . SER A 1 93 ? 14.085 -14.056 -21.065 1.00 93.19 93 SER A C 1
ATOM 730 O O . SER A 1 93 ? 15.133 -13.595 -20.589 1.00 93.19 93 SER A O 1
ATOM 732 N N . GLU A 1 94 ? 13.830 -15.361 -21.159 1.00 87.69 94 GLU A N 1
ATOM 733 C CA . GLU A 1 94 ? 14.824 -16.422 -20.948 1.00 87.69 94 GLU A CA 1
ATOM 734 C C . GLU A 1 94 ? 15.653 -16.694 -22.215 1.00 87.69 94 GLU A C 1
ATOM 736 O O . GLU A 1 94 ? 16.701 -17.336 -22.149 1.00 87.69 94 GLU A O 1
ATOM 741 N N . THR A 1 95 ? 15.221 -16.172 -23.366 1.00 87.50 95 THR A N 1
ATOM 742 C CA . THR A 1 95 ? 15.936 -16.277 -24.639 1.00 87.50 95 THR A CA 1
ATOM 743 C C . THR A 1 95 ? 16.698 -14.984 -24.941 1.00 87.50 95 THR A C 1
ATOM 745 O O . THR A 1 95 ? 16.602 -13.974 -24.239 1.00 87.50 95 THR A O 1
ATOM 748 N N . SER A 1 96 ? 17.469 -14.986 -26.028 1.00 83.06 96 SER A N 1
ATOM 749 C CA . SER A 1 96 ? 18.062 -13.764 -26.583 1.00 83.06 96 SER A CA 1
ATOM 750 C C . SER A 1 96 ? 17.049 -12.887 -27.335 1.00 83.06 96 SER A C 1
ATOM 752 O O . SER A 1 96 ? 17.405 -11.799 -27.785 1.00 83.06 96 SER A O 1
ATOM 754 N N . SER A 1 97 ? 15.796 -13.333 -27.483 1.00 90.06 97 SER A N 1
ATOM 755 C CA . SER A 1 97 ? 14.737 -12.607 -28.178 1.00 90.06 97 SER A CA 1
ATOM 756 C C . SER A 1 97 ? 13.864 -11.834 -27.196 1.00 90.06 97 SER A C 1
ATOM 758 O O . SER A 1 97 ? 13.285 -12.392 -26.265 1.00 90.06 97 SER A O 1
ATOM 760 N N . HIS A 1 98 ? 13.687 -10.536 -27.444 1.00 87.12 98 HIS A N 1
ATOM 761 C CA . HIS A 1 98 ? 12.753 -9.711 -26.674 1.00 87.12 98 HIS A CA 1
ATOM 762 C C . HIS A 1 98 ? 11.278 -10.051 -26.938 1.00 87.12 98 HIS A C 1
ATOM 764 O O . HIS A 1 98 ? 10.419 -9.602 -26.184 1.00 87.12 98 HIS A O 1
ATOM 770 N N . GLN A 1 99 ? 10.969 -10.804 -28.001 1.00 87.31 99 GLN A N 1
ATOM 771 C CA . GLN A 1 99 ? 9.589 -11.202 -28.305 1.00 87.31 99 GLN A CA 1
ATOM 772 C C . GLN A 1 99 ? 9.057 -12.250 -27.325 1.00 87.31 99 GLN A C 1
ATOM 774 O O . GLN A 1 99 ? 7.856 -12.285 -27.080 1.00 87.31 99 GLN A O 1
ATOM 779 N N . ASP A 1 100 ? 9.954 -13.020 -26.707 1.00 90.94 100 ASP A N 1
ATOM 780 C CA . ASP A 1 100 ? 9.602 -14.052 -25.728 1.00 90.94 100 ASP A CA 1
ATOM 781 C C . ASP A 1 100 ? 9.489 -13.476 -24.306 1.00 90.94 100 ASP A C 1
ATOM 783 O O . ASP A 1 100 ? 9.315 -14.211 -23.337 1.00 90.94 100 ASP A O 1
ATOM 787 N N . ALA A 1 101 ? 9.621 -12.152 -24.155 1.00 93.62 101 ALA A N 1
ATOM 788 C CA . ALA A 1 101 ? 9.599 -11.515 -22.852 1.00 93.62 101 ALA A CA 1
ATOM 789 C C . ALA A 1 101 ? 8.191 -11.551 -22.240 1.00 93.62 101 ALA A C 1
ATOM 791 O O . ALA A 1 101 ? 7.245 -10.967 -22.776 1.00 93.62 101 ALA A O 1
ATOM 792 N N . VAL A 1 102 ? 8.076 -12.167 -21.066 1.00 93.88 102 VAL A N 1
ATOM 793 C CA . VAL A 1 102 ? 6.826 -12.271 -20.305 1.00 93.88 102 VAL A CA 1
ATOM 794 C C . VAL A 1 102 ? 6.805 -11.278 -19.148 1.00 93.88 102 VAL A C 1
ATOM 796 O O . VAL A 1 102 ? 7.844 -10.985 -18.556 1.00 93.88 102 VAL A O 1
ATOM 799 N N . THR A 1 103 ? 5.623 -10.754 -18.813 1.00 95.94 103 THR A N 1
ATOM 800 C CA . THR A 1 103 ? 5.447 -9.883 -17.641 1.00 95.94 103 THR A CA 1
ATOM 801 C C . THR A 1 103 ? 5.503 -10.716 -16.361 1.00 95.94 103 THR A C 1
ATOM 803 O O . THR A 1 103 ? 4.673 -11.604 -16.166 1.00 95.94 103 THR A O 1
ATOM 806 N N . ILE A 1 104 ? 6.458 -10.409 -15.482 1.00 95.50 104 ILE A N 1
ATOM 807 C CA . ILE A 1 104 ? 6.651 -11.100 -14.197 1.00 95.50 104 ILE A CA 1
ATOM 808 C C . ILE A 1 104 ? 5.924 -10.397 -13.041 1.00 95.50 104 ILE A C 1
ATOM 810 O O . ILE A 1 104 ? 5.350 -11.058 -12.171 1.00 95.50 104 ILE A O 1
ATOM 814 N N . CYS A 1 105 ? 5.900 -9.065 -13.063 1.00 97.19 105 CYS A N 1
ATOM 815 C CA . CYS A 1 105 ? 5.263 -8.212 -12.063 1.00 97.19 105 CYS A CA 1
ATOM 816 C C . CYS A 1 105 ? 4.985 -6.809 -12.620 1.00 97.19 105 CYS A C 1
ATOM 818 O O . CYS A 1 105 ? 5.470 -6.446 -13.700 1.00 97.19 105 CYS A O 1
ATOM 820 N N . THR A 1 106 ? 4.215 -6.028 -11.866 1.00 98.00 106 THR A N 1
ATOM 821 C CA . THR A 1 106 ? 3.882 -4.635 -12.166 1.00 98.00 106 THR A CA 1
ATOM 822 C C . THR A 1 106 ? 4.334 -3.736 -11.011 1.00 98.00 106 THR A C 1
ATOM 824 O O . THR A 1 106 ? 4.039 -4.013 -9.853 1.00 98.00 106 THR A O 1
ATOM 827 N N . LEU A 1 107 ? 5.055 -2.660 -11.342 1.00 97.88 107 LEU A N 1
ATOM 828 C CA . LEU A 1 107 ? 5.520 -1.626 -10.415 1.00 97.88 107 LEU A CA 1
ATOM 829 C C . LEU A 1 107 ? 4.510 -0.476 -10.378 1.00 97.88 107 LEU A C 1
ATOM 831 O O . LEU A 1 107 ? 4.138 0.062 -11.427 1.00 97.88 107 LEU A O 1
ATOM 835 N N . GLY A 1 108 ? 4.089 -0.088 -9.184 1.00 96.31 108 GLY A N 1
ATOM 836 C CA . GLY A 1 108 ? 3.129 0.965 -8.896 1.00 96.31 108 GLY A CA 1
ATOM 837 C C . GLY A 1 108 ? 3.750 2.178 -8.205 1.00 96.31 108 GLY A C 1
ATOM 838 O O . GLY A 1 108 ? 4.966 2.343 -8.129 1.00 96.31 108 GLY A O 1
ATOM 839 N N . ILE A 1 109 ? 2.874 3.068 -7.733 1.00 94.56 109 ILE A N 1
ATOM 840 C CA . ILE A 1 109 ? 3.249 4.337 -7.094 1.00 94.56 109 ILE A CA 1
ATOM 841 C C . ILE A 1 109 ? 4.051 4.065 -5.826 1.00 94.56 109 ILE A C 1
ATOM 843 O O . ILE A 1 109 ? 3.658 3.252 -4.998 1.00 94.56 109 ILE A O 1
ATOM 847 N N . GLY A 1 110 ? 5.141 4.806 -5.647 1.00 92.75 110 GLY A N 1
ATOM 848 C CA . GLY A 1 110 ? 5.996 4.670 -4.477 1.00 92.75 110 GLY A CA 1
ATOM 849 C C . GLY A 1 110 ? 7.031 3.557 -4.584 1.00 92.75 110 GLY A C 1
ATOM 850 O O . GLY A 1 110 ? 7.880 3.484 -3.702 1.00 92.75 110 GLY A O 1
ATOM 851 N N . THR A 1 111 ? 7.023 2.758 -5.654 1.00 95.25 111 THR A N 1
ATOM 852 C CA . THR A 1 111 ? 8.086 1.793 -5.951 1.00 95.25 111 THR A CA 1
ATOM 853 C C . THR A 1 111 ? 9.222 2.469 -6.718 1.00 95.25 111 THR A C 1
ATOM 855 O O . THR A 1 111 ? 9.009 3.369 -7.538 1.00 95.25 111 THR A O 1
ATOM 858 N N . ALA A 1 112 ? 10.454 2.046 -6.442 1.00 96.12 112 ALA A N 1
ATOM 859 C CA . ALA A 1 112 ? 11.655 2.546 -7.093 1.00 96.12 112 ALA A CA 1
ATOM 860 C C . ALA A 1 112 ? 12.479 1.410 -7.704 1.00 96.12 112 ALA A C 1
ATOM 862 O O . ALA A 1 112 ? 12.403 0.274 -7.245 1.00 96.12 112 ALA A O 1
ATOM 863 N N . PHE A 1 113 ? 13.237 1.708 -8.760 1.00 97.44 113 PHE A N 1
ATOM 864 C CA . PHE A 1 113 ? 13.958 0.696 -9.533 1.00 97.44 113 PHE A CA 1
ATOM 865 C C . PHE A 1 113 ? 15.121 1.279 -10.344 1.00 97.44 113 PHE A C 1
ATOM 867 O O . PHE A 1 113 ? 15.191 2.474 -10.641 1.00 97.44 113 PHE A O 1
ATOM 874 N N . GLY A 1 114 ? 16.017 0.400 -10.791 1.00 96.25 114 GLY A N 1
ATOM 875 C CA . GLY A 1 114 ? 17.077 0.731 -11.743 1.00 96.25 114 GLY A CA 1
ATOM 876 C C . GLY A 1 114 ? 18.439 0.985 -11.098 1.00 96.25 114 GLY A C 1
ATOM 877 O O . GLY A 1 114 ? 19.325 1.549 -11.736 1.00 96.25 114 GLY A O 1
ATOM 878 N N . GLU A 1 115 ? 18.632 0.537 -9.867 1.00 96.44 115 GLU A N 1
ATOM 879 C CA . GLU A 1 115 ? 19.852 0.643 -9.073 1.00 96.44 115 GLU A CA 1
ATOM 880 C C . GLU A 1 115 ? 21.039 -0.148 -9.643 1.00 96.44 115 GLU A C 1
ATOM 882 O O . GLU A 1 115 ? 22.178 0.146 -9.289 1.00 96.44 115 GLU A O 1
ATOM 887 N N . SER A 1 116 ? 20.808 -1.040 -10.618 1.00 95.94 116 SER A N 1
ATOM 888 C CA . SER A 1 116 ? 21.861 -1.766 -11.354 1.00 95.94 116 SER A CA 1
ATOM 889 C C . SER A 1 116 ? 22.891 -0.849 -12.034 1.00 95.94 116 SER A C 1
ATOM 891 O O . SER A 1 116 ? 23.978 -1.266 -12.421 1.00 95.94 116 SER A O 1
ATOM 893 N N . ILE A 1 117 ? 22.581 0.443 -12.171 1.00 97.38 117 ILE A N 1
ATOM 894 C CA . ILE A 1 117 ? 23.535 1.445 -12.651 1.00 97.38 117 ILE A CA 1
ATOM 895 C C . ILE A 1 117 ? 24.692 1.690 -11.675 1.00 97.38 117 ILE A C 1
ATOM 897 O O . ILE A 1 117 ? 25.697 2.261 -12.093 1.00 97.38 117 ILE A O 1
ATOM 901 N N . LEU A 1 118 ? 24.581 1.311 -10.397 1.00 96.56 118 LEU A N 1
ATOM 902 C CA . LEU A 1 118 ? 25.610 1.568 -9.383 1.00 96.56 118 LEU A CA 1
ATOM 903 C C . LEU A 1 118 ? 26.935 0.861 -9.709 1.00 96.56 118 LEU A C 1
ATOM 905 O O . LEU A 1 118 ? 28.001 1.454 -9.539 1.00 96.56 118 LEU A O 1
ATOM 909 N N . ASP A 1 119 ? 26.879 -0.336 -10.288 1.00 94.75 119 ASP A N 1
ATOM 910 C CA . ASP A 1 119 ? 28.044 -1.112 -10.737 1.00 94.75 119 ASP A CA 1
ATOM 911 C C . ASP A 1 119 ? 28.073 -1.345 -12.260 1.00 94.75 119 ASP A C 1
ATOM 913 O O . ASP A 1 119 ? 28.926 -2.073 -12.762 1.00 94.75 119 ASP A O 1
ATOM 917 N N . ASN A 1 120 ? 27.196 -0.663 -13.005 1.00 95.31 120 ASN A N 1
ATOM 918 C CA . ASN A 1 120 ? 27.021 -0.803 -14.455 1.00 95.31 120 ASN A CA 1
ATOM 919 C C . ASN A 1 120 ? 26.532 -2.196 -14.894 1.00 95.31 120 ASN A C 1
ATOM 921 O O . ASN A 1 120 ? 26.765 -2.591 -16.039 1.00 95.31 120 ASN A O 1
ATOM 925 N N . THR A 1 121 ? 25.842 -2.929 -14.020 1.00 95.38 121 THR A N 1
ATOM 926 C CA . THR A 1 121 ? 25.209 -4.196 -14.384 1.00 95.38 121 THR A CA 1
ATOM 927 C C . THR A 1 121 ? 24.133 -3.969 -15.459 1.00 95.38 121 THR A C 1
ATOM 929 O O . THR A 1 121 ? 23.251 -3.109 -15.282 1.00 95.38 121 THR A O 1
ATOM 932 N N . PRO A 1 122 ? 24.175 -4.724 -16.581 1.00 96.56 122 PRO A N 1
ATOM 933 C CA . PRO A 1 122 ? 23.140 -4.678 -17.607 1.00 96.56 122 PRO A CA 1
ATOM 934 C C . PRO A 1 122 ? 21.746 -4.916 -17.028 1.00 96.56 122 PRO A C 1
ATOM 936 O O . PRO A 1 122 ? 21.566 -5.702 -16.099 1.00 96.56 122 PRO A O 1
ATOM 939 N N . ARG A 1 123 ? 20.731 -4.265 -17.596 1.00 96.56 123 ARG A N 1
ATOM 940 C CA . ARG A 1 123 ? 19.350 -4.367 -17.112 1.00 96.56 123 ARG A CA 1
ATOM 941 C C . ARG A 1 123 ? 18.864 -5.816 -17.118 1.00 96.56 123 ARG A C 1
ATOM 943 O O . ARG A 1 123 ? 18.867 -6.481 -18.151 1.00 96.56 123 ARG A O 1
ATOM 950 N N . HIS A 1 124 ? 18.380 -6.296 -15.976 1.00 93.88 124 HIS A N 1
ATOM 951 C CA . HIS A 1 124 ? 17.883 -7.669 -15.839 1.00 93.88 124 HIS A CA 1
ATOM 952 C C . HIS A 1 124 ? 16.541 -7.916 -16.544 1.00 93.88 124 HIS A C 1
ATOM 954 O O . HIS A 1 124 ? 16.221 -9.068 -16.860 1.00 93.88 124 HIS A O 1
ATOM 960 N N . ALA A 1 125 ? 15.791 -6.841 -16.802 1.00 96.44 125 ALA A N 1
ATOM 961 C CA . ALA A 1 125 ? 14.446 -6.844 -17.356 1.00 96.44 125 ALA A CA 1
ATOM 962 C C . ALA A 1 125 ? 14.216 -5.647 -18.295 1.00 96.44 125 ALA A C 1
ATOM 964 O O . ALA A 1 125 ? 14.934 -4.647 -18.253 1.00 96.44 125 ALA A O 1
ATOM 965 N N . THR A 1 126 ? 13.186 -5.763 -19.128 1.00 98.00 126 THR A N 1
ATOM 966 C CA . THR A 1 126 ? 12.614 -4.676 -19.927 1.00 98.00 126 THR A CA 1
ATOM 967 C C . THR A 1 126 ? 11.488 -4.024 -19.131 1.00 98.00 126 THR A C 1
ATOM 969 O O . THR A 1 126 ? 10.609 -4.734 -18.647 1.00 98.00 126 THR A O 1
ATOM 972 N N . ILE A 1 127 ? 11.487 -2.696 -19.016 1.00 98.25 127 ILE A N 1
ATOM 973 C CA . ILE A 1 127 ? 10.448 -1.949 -18.288 1.00 98.25 127 ILE A CA 1
ATOM 974 C C . ILE A 1 127 ? 9.596 -1.161 -19.278 1.00 98.25 127 ILE A C 1
ATOM 976 O O . ILE A 1 127 ? 10.129 -0.384 -20.076 1.00 98.25 127 ILE A O 1
ATOM 980 N N . VAL A 1 128 ? 8.278 -1.352 -19.223 1.00 98.50 128 VAL A N 1
ATOM 981 C CA . VAL A 1 128 ? 7.321 -0.714 -20.139 1.00 98.50 128 VAL A CA 1
ATOM 982 C C . VAL A 1 128 ? 6.195 -0.062 -19.351 1.00 98.50 128 VAL A C 1
ATOM 984 O O . VAL A 1 128 ? 5.620 -0.697 -18.473 1.00 98.50 128 VAL A O 1
ATOM 987 N N . THR A 1 129 ? 5.835 1.179 -19.666 1.00 98.50 129 THR A N 1
ATOM 988 C CA . THR A 1 129 ? 4.683 1.836 -19.038 1.00 98.50 129 THR A CA 1
ATOM 989 C C . THR A 1 129 ? 3.387 1.109 -19.392 1.00 98.50 129 THR A C 1
ATOM 991 O O . THR A 1 129 ? 3.072 0.850 -20.558 1.00 98.50 129 THR A O 1
ATOM 994 N N . ARG A 1 130 ? 2.612 0.763 -18.367 1.00 96.94 130 ARG A N 1
ATOM 995 C CA . ARG A 1 130 ? 1.334 0.059 -18.508 1.00 96.94 130 ARG A CA 1
ATOM 996 C C . ARG A 1 130 ? 0.174 1.025 -18.767 1.00 96.94 130 ARG A C 1
ATOM 998 O O . ARG A 1 130 ? -0.816 0.671 -19.413 1.00 96.94 130 ARG A O 1
ATOM 1005 N N . GLU A 1 131 ? 0.323 2.250 -18.285 1.00 96.75 131 GLU A N 1
ATOM 1006 C CA . GLU A 1 131 ? -0.595 3.382 -18.404 1.00 96.75 131 GLU A CA 1
ATOM 1007 C C . GLU A 1 131 ? 0.210 4.692 -18.491 1.00 96.75 131 GLU A C 1
ATOM 1009 O O . GLU A 1 131 ? 1.434 4.638 -18.594 1.00 96.75 131 GLU A O 1
ATOM 1014 N N . SER A 1 132 ? -0.458 5.851 -18.492 1.00 97.62 132 SER A N 1
ATOM 1015 C CA . SER A 1 132 ? 0.242 7.135 -18.355 1.00 97.62 132 SER A CA 1
ATOM 1016 C C . SER A 1 132 ? 0.952 7.170 -17.003 1.00 97.62 132 SER A C 1
ATOM 1018 O O . SER A 1 132 ? 0.303 6.977 -15.972 1.00 97.62 132 SER A O 1
ATOM 1020 N N . SER A 1 133 ? 2.260 7.399 -17.012 1.00 97.94 133 SER A N 1
ATOM 1021 C CA . SER A 1 133 ? 3.105 7.274 -15.827 1.00 97.94 133 SER A CA 1
ATOM 1022 C C . SER A 1 133 ? 3.995 8.490 -15.645 1.00 97.94 133 SER A C 1
ATOM 1024 O O . SER A 1 133 ? 4.618 8.968 -16.589 1.00 97.94 133 SER A O 1
ATOM 1026 N N . GLU A 1 134 ? 4.088 8.940 -14.400 1.00 97.12 134 GLU A N 1
ATOM 1027 C CA . GLU A 1 134 ? 4.944 10.046 -13.987 1.00 97.12 134 GLU A CA 1
ATOM 1028 C C . GLU A 1 134 ? 6.074 9.487 -13.132 1.00 97.12 134 GLU A C 1
ATOM 1030 O O . GLU A 1 134 ? 5.822 8.769 -12.159 1.00 97.12 134 GLU A O 1
ATOM 1035 N N . LEU A 1 135 ? 7.317 9.795 -13.487 1.00 98.00 135 LEU A N 1
ATOM 1036 C CA . LEU A 1 135 ? 8.501 9.256 -12.833 1.00 98.00 135 LEU A CA 1
ATOM 1037 C C . LEU A 1 135 ? 9.422 10.380 -12.373 1.00 98.00 135 LEU A C 1
ATOM 1039 O O . LEU A 1 135 ? 9.616 11.378 -13.065 1.00 98.00 135 LEU A O 1
ATOM 1043 N N . LEU A 1 136 ? 10.058 10.158 -11.230 1.00 97.94 136 LEU A N 1
ATOM 1044 C CA . LEU A 1 136 ? 11.270 10.860 -10.848 1.00 97.94 136 LEU A CA 1
ATOM 1045 C C . LEU A 1 136 ? 12.465 10.069 -11.383 1.00 97.94 136 LEU A C 1
ATOM 1047 O O . LEU A 1 136 ? 12.611 8.893 -11.059 1.00 97.94 136 LEU A O 1
ATOM 1051 N N . ARG A 1 137 ? 13.332 10.712 -12.162 1.00 98.00 137 ARG A N 1
ATOM 1052 C CA . ARG A 1 137 ? 14.551 10.135 -12.740 1.00 98.00 137 ARG A CA 1
ATOM 1053 C C . ARG A 1 137 ? 15.789 10.761 -12.103 1.00 98.00 137 ARG A C 1
ATOM 1055 O O . ARG A 1 137 ? 15.895 11.979 -12.038 1.00 98.00 137 ARG A O 1
ATOM 1062 N N . ILE A 1 138 ? 16.757 9.951 -11.685 1.00 98.31 138 ILE A N 1
ATOM 1063 C CA . ILE A 1 138 ? 18.072 10.416 -11.216 1.00 98.31 138 ILE A CA 1
ATOM 1064 C C . ILE A 1 138 ? 19.152 9.810 -12.107 1.00 98.31 138 ILE A C 1
ATOM 1066 O O . ILE A 1 138 ? 19.176 8.600 -12.335 1.00 98.31 138 ILE A O 1
ATOM 1070 N N . GLU A 1 139 ? 20.055 10.647 -12.604 1.00 98.06 139 GLU A N 1
ATOM 1071 C CA . GLU A 1 139 ? 21.153 10.209 -13.464 1.00 98.06 139 GLU A CA 1
ATOM 1072 C C . GLU A 1 139 ? 22.190 9.398 -12.687 1.00 98.06 139 GLU A C 1
ATOM 1074 O O . GLU A 1 139 ? 22.427 9.619 -11.499 1.00 98.06 139 GLU A O 1
ATOM 1079 N N . GLN A 1 140 ? 22.852 8.463 -13.371 1.00 98.12 140 GLN A N 1
ATOM 1080 C CA . GLN A 1 140 ? 23.802 7.537 -12.756 1.00 98.12 140 GLN A CA 1
ATOM 1081 C C . GLN A 1 140 ? 24.881 8.227 -11.912 1.00 98.12 140 GLN A C 1
ATOM 1083 O O . GLN A 1 140 ? 25.200 7.744 -10.826 1.00 98.12 140 GLN A O 1
ATOM 1088 N N . LYS A 1 141 ? 25.458 9.330 -12.403 1.00 97.88 141 LYS A N 1
ATOM 1089 C CA . LYS A 1 141 ? 26.521 10.056 -11.695 1.00 97.88 141 LYS A CA 1
ATOM 1090 C C . LYS A 1 141 ? 26.035 10.553 -10.333 1.00 97.88 141 LYS A C 1
ATOM 1092 O O . LYS A 1 141 ? 26.710 10.336 -9.328 1.00 97.88 141 LYS A O 1
ATOM 1097 N N . ASP A 1 142 ? 24.865 11.182 -10.310 1.00 98.00 142 ASP A N 1
ATOM 1098 C CA . ASP A 1 142 ? 24.294 11.745 -9.092 1.00 98.00 142 ASP A CA 1
ATOM 1099 C C . ASP A 1 142 ? 23.818 10.630 -8.162 1.00 98.00 142 ASP A C 1
ATOM 1101 O O . ASP A 1 142 ? 24.116 10.654 -6.971 1.00 98.00 142 ASP A O 1
ATOM 1105 N N . PHE A 1 143 ? 23.173 9.594 -8.704 1.00 98.12 143 PHE A N 1
ATOM 1106 C CA . PHE A 1 143 ? 22.712 8.457 -7.911 1.00 98.12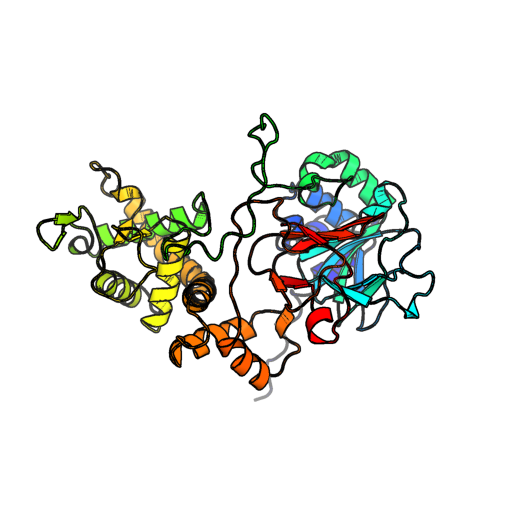 143 PHE A CA 1
ATOM 1107 C C . PHE A 1 143 ? 23.865 7.711 -7.222 1.00 98.12 143 PHE A C 1
ATOM 1109 O O . PHE A 1 143 ? 23.759 7.382 -6.041 1.00 98.12 143 PHE A O 1
ATOM 1116 N N . LYS A 1 144 ? 24.999 7.508 -7.912 1.00 97.56 144 LYS A N 1
ATOM 1117 C CA . LYS A 1 144 ? 26.214 6.935 -7.303 1.00 97.56 144 LYS A CA 1
ATOM 1118 C C . LYS A 1 144 ? 26.730 7.800 -6.152 1.00 97.56 144 LYS A C 1
ATOM 1120 O O . LYS A 1 144 ? 26.976 7.271 -5.071 1.00 97.56 144 LYS A O 1
ATOM 1125 N N . ALA A 1 145 ? 26.824 9.116 -6.348 1.00 97.75 145 ALA A N 1
ATOM 1126 C CA . ALA A 1 145 ? 27.276 10.038 -5.306 1.00 97.75 145 ALA A CA 1
ATOM 1127 C C . ALA A 1 145 ? 26.338 10.048 -4.082 1.00 97.75 145 ALA A C 1
ATOM 1129 O O . ALA A 1 145 ? 26.798 10.078 -2.937 1.00 97.75 145 ALA A O 1
ATOM 1130 N N . LEU A 1 146 ? 25.020 9.986 -4.307 1.00 97.38 146 LEU A N 1
ATOM 1131 C CA . LEU A 1 146 ? 24.027 9.859 -3.238 1.00 97.38 146 LEU A CA 1
ATOM 1132 C C . LEU A 1 146 ? 24.195 8.546 -2.474 1.00 97.38 146 LEU A C 1
ATOM 1134 O O . LEU A 1 146 ? 24.243 8.561 -1.245 1.00 97.38 146 LEU A O 1
ATOM 1138 N N . TRP A 1 147 ? 24.324 7.427 -3.186 1.00 96.50 147 TRP A N 1
ATOM 1139 C CA . TRP A 1 147 ? 24.479 6.112 -2.572 1.00 96.50 147 TRP A CA 1
ATOM 1140 C C . TRP A 1 147 ? 25.764 6.005 -1.750 1.00 96.50 147 TRP A C 1
ATOM 1142 O O . TRP A 1 147 ? 25.720 5.518 -0.626 1.00 96.50 147 TRP A O 1
ATOM 1152 N N . GLU A 1 148 ? 26.894 6.514 -2.242 1.00 95.62 148 GLU A N 1
ATOM 1153 C CA . GLU A 1 148 ? 28.157 6.525 -1.490 1.00 95.62 148 GLU A CA 1
ATOM 1154 C C . GLU A 1 148 ? 28.049 7.324 -0.184 1.00 95.62 148 GLU A C 1
ATOM 1156 O O . GLU A 1 148 ? 28.550 6.892 0.855 1.00 95.62 148 GLU A O 1
ATOM 1161 N N . LYS A 1 149 ? 27.353 8.466 -0.214 1.00 96.69 149 LYS A N 1
ATOM 1162 C CA . LYS A 1 149 ? 27.207 9.356 0.944 1.00 96.69 149 LYS A CA 1
ATOM 1163 C C . LYS A 1 149 ? 26.131 8.905 1.937 1.00 96.69 149 LYS A C 1
ATOM 1165 O O . LYS A 1 149 ? 26.276 9.137 3.136 1.00 96.69 149 LYS A O 1
ATOM 1170 N N . TYR A 1 150 ? 25.050 8.289 1.459 1.00 95.38 150 TYR A N 1
ATOM 1171 C CA . TYR A 1 150 ? 23.853 7.983 2.251 1.00 95.38 150 TYR A CA 1
ATOM 1172 C C . TYR A 1 150 ? 23.496 6.490 2.283 1.00 95.38 150 TYR A C 1
ATOM 1174 O O . TYR A 1 150 ? 22.369 6.152 2.643 1.00 95.38 150 TYR A O 1
ATOM 1182 N N . ARG A 1 151 ? 24.439 5.588 1.966 1.00 92.88 151 ARG A N 1
ATOM 1183 C CA . ARG A 1 151 ? 24.227 4.129 1.853 1.00 92.88 151 ARG A CA 1
ATOM 1184 C C . ARG A 1 151 ? 23.334 3.542 2.947 1.00 92.88 151 ARG A C 1
ATOM 1186 O O . ARG A 1 151 ? 22.402 2.807 2.644 1.00 92.88 151 ARG A O 1
ATOM 1193 N N . GLN A 1 152 ? 23.585 3.893 4.209 1.00 91.75 152 GLN A N 1
ATOM 1194 C CA . GLN A 1 152 ? 22.834 3.375 5.359 1.00 91.75 152 GLN A CA 1
ATOM 1195 C C . GLN A 1 152 ? 21.328 3.692 5.317 1.00 91.75 152 GLN A C 1
ATOM 1197 O O . GLN A 1 152 ? 20.528 2.892 5.785 1.00 91.75 152 GLN A O 1
ATOM 1202 N N . TYR A 1 153 ? 20.936 4.822 4.721 1.00 90.94 153 TYR A N 1
ATOM 1203 C CA . TYR A 1 153 ? 19.534 5.233 4.584 1.00 90.94 153 TYR A CA 1
ATOM 1204 C C . TYR A 1 153 ? 18.854 4.626 3.351 1.00 90.94 153 TYR A C 1
ATOM 1206 O O . TYR A 1 153 ? 17.631 4.622 3.268 1.00 90.94 153 TYR A O 1
ATOM 1214 N N . MET A 1 154 ? 19.634 4.112 2.395 1.00 92.56 154 MET A N 1
ATOM 1215 C CA . MET A 1 154 ? 19.128 3.496 1.162 1.00 92.56 154 MET A CA 1
ATOM 1216 C C . MET A 1 154 ? 19.125 1.966 1.225 1.00 92.56 154 MET A C 1
ATOM 1218 O O . MET A 1 154 ? 18.441 1.325 0.435 1.00 92.56 154 MET A O 1
ATOM 1222 N N . ALA A 1 155 ? 19.862 1.368 2.166 1.00 89.31 155 ALA A N 1
ATOM 1223 C CA . ALA A 1 155 ? 20.070 -0.076 2.228 1.00 89.31 155 ALA A CA 1
ATOM 1224 C C . ALA A 1 155 ? 18.769 -0.890 2.328 1.00 89.31 155 ALA A C 1
ATOM 1226 O O . ALA A 1 155 ? 18.711 -1.986 1.789 1.00 89.31 155 ALA A O 1
ATOM 1227 N N . GLY A 1 156 ? 17.734 -0.361 2.987 1.00 86.56 156 GLY A N 1
ATOM 1228 C CA . GLY A 1 156 ? 16.429 -1.025 3.091 1.00 86.56 156 GLY A CA 1
ATOM 1229 C C . GLY A 1 156 ? 15.487 -0.807 1.901 1.00 86.56 156 GLY A C 1
ATOM 1230 O O . GLY A 1 156 ? 14.400 -1.367 1.917 1.00 86.56 156 GLY A O 1
ATOM 1231 N N . LEU A 1 157 ? 15.865 0.028 0.925 1.00 89.38 157 LEU A N 1
ATOM 1232 C CA . LEU A 1 157 ? 15.086 0.289 -0.294 1.00 89.38 157 LEU A CA 1
ATOM 1233 C C . LEU A 1 157 ? 15.669 -0.435 -1.515 1.00 89.38 157 LEU A C 1
ATOM 1235 O O . LEU A 1 157 ? 14.922 -0.843 -2.395 1.00 89.38 157 LEU A O 1
ATOM 1239 N N . LEU A 1 158 ? 16.998 -0.527 -1.604 1.00 92.94 158 LEU A N 1
ATOM 1240 C CA . LEU A 1 158 ? 17.681 -1.065 -2.782 1.00 92.94 158 LEU A CA 1
ATOM 1241 C C . LEU A 1 158 ? 17.809 -2.587 -2.717 1.00 92.94 158 LEU A C 1
ATOM 1243 O O . LEU A 1 158 ? 18.120 -3.135 -1.658 1.00 92.94 158 LEU A O 1
ATOM 1247 N N . ALA A 1 159 ? 17.690 -3.251 -3.866 1.00 90.88 159 ALA A N 1
ATOM 1248 C CA . ALA A 1 159 ? 17.951 -4.678 -3.959 1.00 90.88 159 ALA A CA 1
ATOM 1249 C C . ALA A 1 159 ? 19.435 -5.011 -3.677 1.00 90.88 159 ALA A C 1
ATOM 1251 O O . ALA A 1 159 ? 20.338 -4.201 -3.939 1.00 90.88 159 ALA A O 1
ATOM 1252 N N . PRO A 1 160 ? 19.743 -6.218 -3.171 1.00 89.81 160 PRO A N 1
ATOM 1253 C CA . PRO A 1 160 ? 21.107 -6.738 -3.144 1.00 89.81 160 PRO A CA 1
ATOM 1254 C C . PRO A 1 160 ? 21.747 -6.753 -4.544 1.00 89.81 160 PRO A C 1
ATOM 1256 O O . PRO A 1 160 ? 21.061 -7.072 -5.514 1.00 89.81 160 PRO A O 1
ATOM 1259 N N . PRO A 1 161 ? 23.057 -6.467 -4.669 1.00 90.81 161 PRO A N 1
ATOM 1260 C CA . PRO A 1 161 ? 24.037 -6.262 -3.594 1.00 90.81 161 PRO A CA 1
ATOM 1261 C C . PRO A 1 161 ? 24.120 -4.815 -3.066 1.00 90.81 161 PRO A C 1
ATOM 1263 O O . PRO A 1 161 ? 25.000 -4.507 -2.262 1.00 90.81 161 PRO A O 1
ATOM 1266 N N . TYR A 1 162 ? 23.257 -3.907 -3.527 1.00 90.75 162 TYR A N 1
ATOM 1267 C CA . TYR A 1 162 ? 23.338 -2.476 -3.204 1.00 90.75 162 TYR A CA 1
ATOM 1268 C C . TYR A 1 162 ? 22.693 -2.119 -1.859 1.00 90.75 162 TYR A C 1
ATOM 1270 O O . TYR A 1 162 ? 23.086 -1.126 -1.232 1.00 90.75 162 TYR A O 1
ATOM 1278 N N . GLY A 1 163 ? 21.718 -2.926 -1.437 1.00 89.69 163 GLY A N 1
ATOM 1279 C CA . GLY A 1 163 ? 21.071 -2.897 -0.129 1.00 89.69 163 GLY A CA 1
ATOM 1280 C C . GLY A 1 163 ? 21.088 -4.260 0.570 1.00 89.69 163 GLY A C 1
ATOM 1281 O O . GLY A 1 163 ? 22.000 -5.065 0.364 1.00 89.69 163 GLY A O 1
ATOM 1282 N N . VAL A 1 164 ? 20.101 -4.509 1.431 1.00 87.75 164 VAL A N 1
ATOM 1283 C CA . VAL A 1 164 ? 19.953 -5.768 2.182 1.00 87.75 164 VAL A CA 1
ATOM 1284 C C . VAL A 1 164 ? 18.884 -6.662 1.559 1.00 87.75 164 VAL A C 1
ATOM 1286 O O . VAL A 1 164 ? 17.918 -6.173 0.988 1.00 87.75 164 VAL A O 1
ATOM 1289 N N . MET A 1 165 ? 19.048 -7.984 1.674 1.00 79.69 165 MET A N 1
ATOM 1290 C CA . MET A 1 165 ? 18.055 -8.943 1.165 1.00 79.69 165 MET A CA 1
ATOM 1291 C C . MET A 1 165 ? 16.758 -8.881 1.972 1.00 79.69 165 MET A C 1
ATOM 1293 O O . MET A 1 165 ? 15.674 -8.978 1.415 1.00 79.69 165 MET A O 1
ATOM 1297 N N . GLU A 1 166 ? 16.871 -8.688 3.284 1.00 77.81 166 GLU A N 1
ATOM 1298 C CA . GLU A 1 166 ? 15.739 -8.664 4.199 1.00 77.81 166 GLU A CA 1
ATOM 1299 C C . GLU A 1 166 ? 15.919 -7.520 5.193 1.00 77.81 166 GLU A C 1
ATOM 1301 O O . GLU A 1 166 ? 16.992 -7.341 5.773 1.00 77.81 166 GLU A O 1
ATOM 1306 N N . THR A 1 167 ? 14.852 -6.760 5.426 1.00 67.56 167 THR A N 1
ATOM 1307 C CA . THR A 1 167 ? 14.786 -5.767 6.509 1.00 67.56 167 THR A CA 1
ATOM 1308 C C . THR A 1 167 ? 14.121 -6.329 7.773 1.00 67.56 167 THR A C 1
ATOM 1310 O O . THR A 1 167 ? 13.885 -5.589 8.727 1.00 67.56 167 THR A O 1
ATOM 1313 N N . GLY A 1 168 ? 13.773 -7.623 7.769 1.00 59.03 168 GLY A N 1
ATOM 1314 C CA . GLY A 1 168 ? 13.149 -8.345 8.878 1.00 59.03 168 GLY A CA 1
ATOM 1315 C C . GLY A 1 168 ? 14.139 -8.764 9.972 1.00 59.03 168 GLY A C 1
ATOM 1316 O O . GLY A 1 168 ? 15.352 -8.790 9.781 1.00 59.03 168 GLY A O 1
ATOM 1317 N N . SER A 1 169 ? 13.612 -9.082 11.156 1.00 46.38 169 SER A N 1
ATOM 1318 C CA . SER A 1 169 ? 14.382 -9.384 12.370 1.00 46.38 169 SER A CA 1
ATOM 1319 C C . SER A 1 169 ? 15.121 -10.735 12.291 1.00 46.38 169 SER A C 1
ATOM 1321 O O . SER A 1 169 ? 14.651 -11.717 12.853 1.00 46.38 169 SER A O 1
ATOM 1323 N N . ASN A 1 170 ? 16.286 -10.781 11.636 1.00 44.00 170 ASN A N 1
ATOM 1324 C CA . ASN A 1 170 ? 17.152 -11.973 11.530 1.00 44.00 170 ASN A CA 1
ATOM 1325 C C . ASN A 1 170 ? 18.375 -11.956 12.466 1.00 44.00 170 ASN A C 1
ATOM 1327 O O . ASN A 1 170 ? 19.348 -12.671 12.236 1.00 44.00 170 ASN A O 1
ATOM 1331 N N . ASN A 1 171 ? 18.363 -11.154 13.535 1.00 35.19 171 ASN A N 1
ATOM 1332 C CA . ASN A 1 171 ? 19.529 -11.067 14.424 1.00 35.19 171 ASN A CA 1
ATOM 1333 C C . ASN A 1 171 ? 19.704 -12.263 15.385 1.00 35.19 171 ASN A C 1
ATOM 1335 O O . ASN A 1 171 ? 20.662 -12.275 16.156 1.00 35.19 171 ASN A O 1
ATOM 1339 N N . ASP A 1 172 ? 18.859 -13.292 15.297 1.00 31.78 172 ASP A N 1
ATOM 1340 C CA . ASP A 1 172 ? 19.035 -14.541 16.040 1.00 31.78 172 ASP A CA 1
ATOM 1341 C C . ASP A 1 172 ? 19.771 -15.571 15.170 1.00 31.78 172 ASP A C 1
ATOM 1343 O O . ASP A 1 172 ? 19.203 -16.234 14.302 1.00 31.78 172 ASP A O 1
ATOM 1347 N N . ARG A 1 173 ? 21.085 -15.682 15.392 1.00 32.88 173 ARG A N 1
ATOM 1348 C CA . ARG A 1 173 ? 21.953 -16.685 14.759 1.00 32.88 173 ARG A CA 1
ATOM 1349 C C . ARG A 1 173 ? 21.511 -18.109 15.129 1.00 32.88 173 ARG A C 1
ATOM 1351 O O . ARG A 1 173 ? 21.441 -18.461 16.302 1.00 32.88 173 ARG A O 1
ATOM 1358 N N . ILE A 1 174 ? 21.301 -18.925 14.099 1.00 36.19 174 ILE A N 1
ATOM 1359 C CA . ILE A 1 174 ? 21.035 -20.373 14.132 1.00 36.19 174 ILE A CA 1
ATOM 1360 C C . ILE A 1 174 ? 22.279 -21.149 14.615 1.00 36.19 174 ILE A C 1
ATOM 1362 O O . ILE A 1 174 ? 23.390 -20.799 14.203 1.00 36.19 174 ILE A O 1
ATOM 1366 N N . PRO A 1 175 ? 22.117 -22.276 15.335 1.00 33.81 175 PRO A N 1
ATOM 1367 C CA . PRO A 1 175 ? 22.970 -23.435 15.129 1.00 33.81 175 PRO A CA 1
ATOM 1368 C C . PRO A 1 175 ? 22.194 -24.596 14.483 1.00 33.81 175 PRO A C 1
ATOM 1370 O O . PRO A 1 175 ? 21.150 -25.022 14.965 1.00 33.81 175 PRO A O 1
ATOM 1373 N N . ASP A 1 176 ? 22.787 -25.048 13.381 1.00 30.72 176 ASP A N 1
ATOM 1374 C CA . ASP A 1 176 ? 22.746 -26.343 12.703 1.00 30.72 176 ASP A CA 1
ATOM 1375 C C . ASP A 1 176 ? 21.457 -26.991 12.166 1.00 30.72 176 ASP A C 1
ATOM 1377 O O . ASP A 1 176 ? 20.382 -27.036 12.756 1.00 30.72 176 ASP A O 1
ATOM 1381 N N . LYS A 1 177 ? 21.666 -27.535 10.959 1.00 40.12 177 LYS A N 1
ATOM 1382 C CA . LYS A 1 177 ? 20.790 -28.377 10.146 1.00 40.12 177 LYS A CA 1
ATOM 1383 C C . LYS A 1 177 ? 20.359 -29.629 10.906 1.00 40.12 177 LYS A C 1
ATOM 1385 O O . LYS A 1 177 ? 21.224 -30.378 11.336 1.00 40.12 177 LYS A O 1
ATOM 1390 N N . GLU A 1 178 ? 19.066 -29.940 10.859 1.00 28.50 178 GLU A N 1
ATOM 1391 C CA . GLU A 1 178 ? 18.562 -31.254 10.438 1.00 28.50 178 GLU A CA 1
ATOM 1392 C C . GLU A 1 178 ? 17.034 -31.224 10.253 1.00 28.50 178 GLU A C 1
ATOM 1394 O O . GLU A 1 178 ? 16.303 -30.666 11.064 1.00 28.50 178 GLU A O 1
ATOM 1399 N N . ASN A 1 179 ? 16.590 -31.861 9.166 1.00 27.22 179 ASN A N 1
ATOM 1400 C CA . ASN A 1 179 ? 15.222 -32.258 8.820 1.00 27.22 179 ASN A CA 1
ATOM 1401 C C . ASN A 1 179 ? 14.170 -31.163 8.588 1.00 27.22 179 ASN A C 1
ATOM 1403 O O . ASN A 1 179 ? 13.489 -30.688 9.489 1.00 27.22 179 ASN A O 1
ATOM 1407 N N . THR A 1 180 ? 13.939 -30.898 7.302 1.00 35.44 180 THR A N 1
ATOM 1408 C CA . THR A 1 180 ? 12.655 -30.471 6.740 1.00 35.44 180 THR A CA 1
ATOM 1409 C C . THR A 1 180 ? 11.547 -31.453 7.138 1.00 35.44 180 THR A C 1
ATOM 1411 O O . THR A 1 180 ? 11.663 -32.641 6.820 1.00 35.44 180 THR A O 1
ATOM 1414 N N . PRO A 1 181 ? 10.419 -30.984 7.695 1.00 28.19 181 PRO A N 1
ATOM 1415 C CA . PRO A 1 181 ? 9.144 -31.631 7.482 1.00 28.19 181 PRO A CA 1
ATOM 1416 C C . PRO A 1 181 ? 8.370 -30.879 6.401 1.00 28.19 181 PRO A C 1
ATOM 1418 O O . PRO A 1 181 ? 8.318 -29.652 6.343 1.00 28.19 181 PRO A O 1
ATOM 1421 N N . LEU A 1 182 ? 7.808 -31.702 5.530 1.00 29.14 182 LEU A N 1
ATOM 1422 C CA . LEU A 1 182 ? 6.723 -31.466 4.594 1.00 29.14 182 LEU A CA 1
ATOM 1423 C C . LEU A 1 182 ? 5.701 -30.427 5.086 1.00 29.14 182 LEU A C 1
ATOM 1425 O O . LEU A 1 182 ? 5.346 -30.416 6.260 1.00 29.14 182 LEU A O 1
ATOM 1429 N N . ILE A 1 183 ? 5.216 -29.632 4.126 1.00 36.03 183 ILE A N 1
ATOM 1430 C CA . ILE A 1 183 ? 4.005 -28.796 4.140 1.00 36.03 183 ILE A CA 1
ATOM 1431 C C . ILE A 1 183 ? 3.037 -29.223 5.255 1.00 36.03 183 ILE A C 1
ATOM 1433 O O . ILE A 1 183 ? 2.328 -30.222 5.121 1.00 36.03 183 ILE A O 1
ATOM 1437 N N . GLU A 1 184 ? 2.996 -28.463 6.351 1.00 23.25 184 GLU A N 1
ATOM 1438 C CA . GLU A 1 184 ? 1.913 -28.592 7.320 1.00 23.25 184 GLU A CA 1
ATOM 1439 C C . GLU A 1 184 ? 0.657 -27.920 6.741 1.00 23.25 184 GLU A C 1
ATOM 1441 O O . GLU A 1 184 ? 0.706 -26.749 6.349 1.00 23.25 184 GLU A O 1
ATOM 1446 N N . PRO A 1 185 ? -0.480 -28.631 6.661 1.00 32.97 185 PRO A N 1
ATOM 1447 C CA . PRO A 1 185 ? -1.731 -28.043 6.219 1.00 32.97 185 PRO A CA 1
ATOM 1448 C C . PRO A 1 185 ? -2.219 -27.057 7.283 1.00 32.97 185 PRO A C 1
ATOM 1450 O O . PRO A 1 185 ? -2.384 -27.434 8.439 1.00 32.97 185 PRO A O 1
ATOM 1453 N N . HIS A 1 186 ? -2.451 -25.807 6.867 1.00 37.97 186 HIS A N 1
ATOM 1454 C CA . HIS A 1 186 ? -3.215 -24.773 7.572 1.00 37.97 186 HIS A CA 1
ATOM 1455 C C . HIS A 1 186 ? -3.195 -24.869 9.106 1.00 37.97 186 HIS A C 1
ATOM 1457 O O . HIS A 1 186 ? -4.141 -25.371 9.718 1.00 37.97 186 HIS A O 1
ATOM 1463 N N . VAL A 1 187 ? -2.181 -24.283 9.749 1.00 30.73 187 VAL A N 1
ATOM 1464 C CA . VAL A 1 187 ? -2.361 -23.839 11.138 1.00 30.73 187 VAL A CA 1
ATOM 1465 C C . VAL A 1 187 ? -3.533 -22.850 11.121 1.00 30.73 187 VAL A C 1
ATOM 1467 O O . VAL A 1 187 ? -3.444 -21.848 10.405 1.00 30.73 187 VAL A O 1
ATOM 1470 N N . PRO A 1 188 ? -4.641 -23.094 11.847 1.00 33.12 188 PRO A N 1
ATOM 1471 C CA . PRO A 1 188 ? -5.721 -22.128 11.917 1.00 33.12 188 PRO A CA 1
ATOM 1472 C C . PRO A 1 188 ? -5.138 -20.850 12.511 1.00 33.12 188 PRO A C 1
ATOM 1474 O O . PRO A 1 188 ? -4.739 -20.828 13.678 1.00 33.12 188 PRO A O 1
ATOM 1477 N N . LEU A 1 189 ? -5.044 -19.792 11.704 1.00 44.00 189 LEU A N 1
ATOM 1478 C CA . LEU A 1 189 ? -4.795 -18.451 12.211 1.00 44.00 189 LEU A CA 1
ATOM 1479 C C . LEU A 1 189 ? -5.853 -18.213 13.290 1.00 44.00 189 LEU A C 1
ATOM 1481 O O . LEU A 1 189 ? -7.044 -18.156 12.979 1.00 44.00 189 LEU A O 1
ATOM 1485 N N . ARG A 1 190 ? -5.447 -18.136 14.566 1.00 50.81 190 ARG A N 1
ATOM 1486 C CA . ARG A 1 190 ? -6.384 -17.727 15.615 1.00 50.81 190 ARG A CA 1
ATOM 1487 C C . ARG A 1 190 ? -6.925 -16.364 15.196 1.00 50.81 190 ARG A C 1
ATOM 1489 O O . ARG A 1 190 ? -6.116 -15.501 14.845 1.00 50.81 190 ARG A O 1
ATOM 1496 N N . PRO A 1 191 ? -8.247 -16.140 15.213 1.00 55.84 191 PRO A N 1
ATOM 1497 C CA . PRO A 1 191 ? -8.803 -14.910 14.674 1.00 55.84 191 PRO A CA 1
ATOM 1498 C C . PRO A 1 191 ? -8.185 -13.656 15.328 1.00 55.84 191 PRO A C 1
ATOM 1500 O O . PRO A 1 191 ? -7.880 -12.680 14.648 1.00 55.84 191 PRO A O 1
ATOM 1503 N N . ALA A 1 192 ? -7.893 -13.677 16.628 1.00 56.62 192 ALA A N 1
ATOM 1504 C CA . ALA A 1 192 ? -7.309 -12.513 17.299 1.00 56.62 192 ALA A CA 1
ATOM 1505 C C . ALA A 1 192 ? -5.787 -12.343 17.124 1.00 56.62 192 ALA A C 1
ATOM 1507 O O . ALA A 1 192 ? -5.224 -11.454 17.756 1.00 56.62 192 ALA A O 1
ATOM 1508 N N . ASN A 1 193 ? -5.100 -13.160 16.315 1.00 60.72 193 ASN A N 1
ATOM 1509 C CA . ASN A 1 193 ? -3.666 -12.962 16.099 1.00 60.72 193 ASN A CA 1
ATOM 1510 C C . ASN A 1 193 ? -3.426 -11.596 15.445 1.00 60.72 193 ASN A C 1
ATOM 1512 O O . ASN A 1 193 ? -3.956 -11.304 14.362 1.00 60.72 193 ASN A O 1
ATOM 1516 N N . THR A 1 194 ? -2.619 -10.779 16.121 1.00 60.34 194 THR A N 1
ATOM 1517 C CA . THR A 1 194 ? -2.211 -9.467 15.634 1.00 60.34 194 THR A CA 1
ATOM 1518 C C . THR A 1 194 ? -1.428 -9.624 14.336 1.00 60.34 194 THR A C 1
ATOM 1520 O O . THR A 1 194 ? -0.660 -10.572 14.146 1.00 60.34 194 THR A O 1
ATOM 1523 N N . ILE A 1 195 ? -1.647 -8.702 13.400 1.00 62.47 195 ILE A N 1
ATOM 1524 C CA . ILE A 1 195 ? -0.898 -8.680 12.134 1.00 62.47 195 ILE A CA 1
ATOM 1525 C C . ILE A 1 195 ? 0.517 -8.136 12.388 1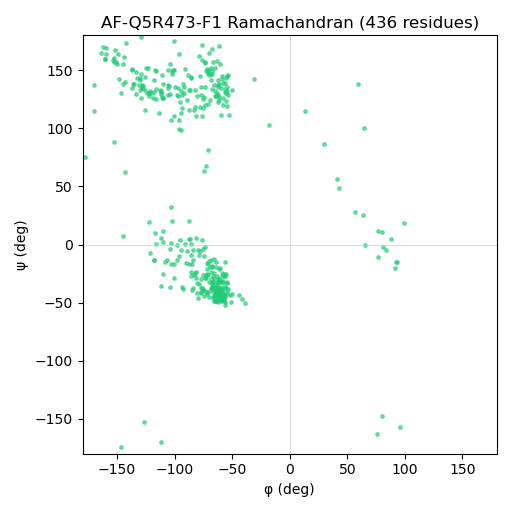.00 62.47 195 ILE A C 1
ATOM 1527 O O . ILE A 1 195 ? 1.466 -8.469 11.680 1.00 62.47 195 ILE A O 1
ATOM 1531 N N . THR A 1 196 ? 0.668 -7.315 13.425 1.00 61.03 196 THR A N 1
ATOM 1532 C CA . THR A 1 196 ? 1.920 -6.707 13.871 1.00 61.03 196 THR A CA 1
ATOM 1533 C C . THR A 1 196 ? 2.356 -7.308 15.212 1.00 61.03 196 THR A C 1
ATOM 1535 O O . THR A 1 196 ? 1.539 -7.678 16.053 1.00 61.03 196 THR A O 1
ATOM 1538 N N . LYS A 1 197 ? 3.672 -7.445 15.426 1.00 59.25 197 LYS A N 1
ATOM 1539 C CA . LYS A 1 197 ? 4.224 -7.883 16.726 1.00 59.25 197 LYS A CA 1
ATOM 1540 C C . LYS A 1 197 ? 4.312 -6.746 17.747 1.00 59.25 197 LYS A C 1
ATOM 1542 O O . LYS A 1 197 ? 4.385 -7.014 18.940 1.00 59.25 197 LYS A O 1
ATOM 1547 N N . VAL A 1 198 ? 4.369 -5.504 17.270 1.00 68.06 198 VAL A N 1
ATOM 1548 C CA . VAL A 1 198 ? 4.475 -4.288 18.079 1.00 68.06 198 VAL A CA 1
ATOM 1549 C C . VAL A 1 198 ? 3.453 -3.294 17.529 1.00 68.06 198 VAL A C 1
ATOM 1551 O O . VAL A 1 198 ? 3.464 -3.091 16.308 1.00 68.06 198 VAL A O 1
ATOM 1554 N N . PRO A 1 199 ? 2.604 -2.694 18.382 1.00 75.12 199 PRO A N 1
ATOM 1555 C CA . PRO A 1 199 ? 1.660 -1.681 17.941 1.00 75.12 199 PRO A CA 1
ATOM 1556 C C . PRO A 1 199 ? 2.372 -0.487 17.298 1.00 75.12 199 PRO A C 1
ATOM 1558 O O . PRO A 1 199 ? 3.429 -0.049 17.761 1.00 75.12 199 PRO A O 1
ATOM 1561 N N . SER A 1 200 ? 1.784 0.071 16.247 1.00 83.06 200 SER A N 1
ATOM 1562 C CA . SER A 1 200 ? 2.189 1.353 15.676 1.00 83.06 200 SER A CA 1
ATOM 1563 C C . SER A 1 200 ? 2.026 2.462 16.715 1.00 83.06 200 SER A C 1
ATOM 1565 O O . SER A 1 200 ? 0.998 2.539 17.382 1.00 83.06 200 SER A O 1
ATOM 1567 N N . GLU A 1 201 ? 2.991 3.380 16.811 1.00 88.62 201 GLU A N 1
ATOM 1568 C CA . GLU A 1 201 ? 2.939 4.516 17.747 1.00 88.62 201 GLU A CA 1
ATOM 1569 C C . GLU A 1 201 ? 1.645 5.335 17.591 1.00 88.62 201 GLU A C 1
ATOM 1571 O O . GLU A 1 201 ? 1.021 5.721 18.579 1.00 88.62 201 GLU A O 1
ATOM 1576 N N . LYS A 1 202 ? 1.183 5.519 16.346 1.00 92.06 202 LYS A N 1
ATOM 1577 C CA . LYS A 1 202 ? -0.066 6.234 16.039 1.00 92.06 202 LYS A CA 1
ATOM 1578 C C . LYS A 1 202 ? -1.299 5.502 16.573 1.00 92.06 202 LYS A C 1
ATOM 1580 O O . LYS A 1 202 ? -2.199 6.134 17.117 1.00 92.06 202 LYS A O 1
ATOM 1585 N N . ILE A 1 203 ? -1.345 4.178 16.422 1.00 94.31 203 ILE A N 1
ATOM 1586 C CA . ILE A 1 203 ? -2.490 3.358 16.844 1.00 94.31 203 ILE A CA 1
ATOM 1587 C C . ILE A 1 203 ? -2.479 3.181 18.367 1.00 94.31 203 ILE A C 1
ATOM 1589 O O . ILE A 1 203 ? -3.527 3.260 19.007 1.00 94.31 203 ILE A O 1
ATOM 1593 N N . LEU A 1 204 ? -1.295 3.037 18.968 1.00 94.12 204 LEU A N 1
ATOM 1594 C CA . LEU A 1 204 ? -1.111 3.031 20.417 1.00 94.12 204 LEU A CA 1
ATOM 1595 C C . LEU A 1 204 ? -1.629 4.334 21.040 1.00 94.12 204 LEU A C 1
ATOM 1597 O O . LEU A 1 204 ? -2.406 4.307 21.995 1.00 94.12 204 LEU A O 1
ATOM 1601 N N . ARG A 1 205 ? -1.262 5.477 20.447 1.00 95.25 205 ARG A N 1
ATOM 1602 C CA . ARG A 1 205 ? -1.755 6.795 20.853 1.00 95.25 205 ARG A CA 1
ATOM 1603 C C . ARG A 1 205 ? -3.275 6.910 20.707 1.00 95.25 205 ARG A C 1
ATOM 1605 O O . ARG A 1 205 ? -3.931 7.352 21.647 1.00 95.25 205 ARG A O 1
ATOM 1612 N N . ALA A 1 206 ? -3.834 6.452 19.584 1.00 96.69 206 ALA A N 1
ATOM 1613 C CA . ALA A 1 206 ? -5.279 6.426 19.358 1.00 96.69 206 ALA A CA 1
ATOM 1614 C C . ALA A 1 206 ? -6.021 5.625 20.443 1.00 96.69 206 ALA A C 1
ATOM 1616 O O . ALA A 1 206 ? -7.024 6.091 20.984 1.00 96.69 206 ALA A O 1
ATOM 1617 N N . GLY A 1 207 ? -5.506 4.449 20.814 1.00 96.38 207 GLY A N 1
ATOM 1618 C CA . GLY A 1 207 ? -6.081 3.648 21.894 1.00 96.38 207 GLY A CA 1
ATOM 1619 C C . GLY A 1 207 ? -6.045 4.347 23.250 1.00 96.38 207 GLY A C 1
ATOM 1620 O O . GLY A 1 207 ? -7.045 4.314 23.965 1.00 96.38 207 GLY A O 1
ATOM 1621 N N . LYS A 1 208 ? -4.944 5.039 23.576 1.00 95.62 208 LYS A N 1
ATOM 1622 C CA . LYS A 1 208 ? -4.829 5.826 24.814 1.00 95.62 208 LYS A CA 1
ATOM 1623 C C . LYS A 1 208 ? -5.858 6.962 24.867 1.00 95.62 208 LYS A C 1
ATOM 1625 O O . LYS A 1 208 ? -6.549 7.114 25.873 1.00 95.62 208 LYS A O 1
ATOM 1630 N N . ILE A 1 209 ? -6.005 7.722 23.779 1.00 97.06 209 ILE A N 1
ATOM 1631 C CA . ILE A 1 209 ? -6.991 8.812 23.674 1.00 97.06 209 ILE A CA 1
ATOM 1632 C C . ILE A 1 209 ? -8.406 8.263 23.869 1.00 97.06 209 ILE A C 1
ATOM 1634 O O . ILE A 1 209 ? -9.156 8.763 24.706 1.00 97.06 209 ILE A O 1
ATOM 1638 N N . LEU A 1 210 ? -8.762 7.183 23.168 1.00 97.00 210 LEU A N 1
ATOM 1639 C CA . LEU A 1 210 ? -10.089 6.575 23.283 1.00 97.00 210 LEU A CA 1
ATOM 1640 C C . LEU A 1 210 ? -10.366 6.026 24.684 1.00 97.00 210 LEU A C 1
ATOM 1642 O O . LEU A 1 210 ? -11.440 6.280 25.231 1.00 97.00 210 LEU A O 1
ATOM 1646 N N . ARG A 1 211 ? -9.406 5.323 25.295 1.00 97.00 211 ARG A N 1
ATOM 1647 C CA . ARG A 1 211 ? -9.529 4.834 26.675 1.00 97.00 211 ARG A CA 1
ATOM 1648 C C . ARG A 1 211 ? -9.787 5.991 27.640 1.00 97.00 211 ARG A C 1
ATOM 1650 O O . ARG A 1 211 ? -10.727 5.933 28.433 1.00 97.00 211 ARG A O 1
ATOM 1657 N N . ASN A 1 212 ? -8.996 7.057 27.548 1.00 96.31 212 ASN A N 1
ATOM 1658 C CA . ASN A 1 212 ? -9.127 8.224 28.418 1.00 96.31 212 ASN A CA 1
ATOM 1659 C C . ASN A 1 212 ? -10.467 8.948 28.201 1.00 96.31 212 ASN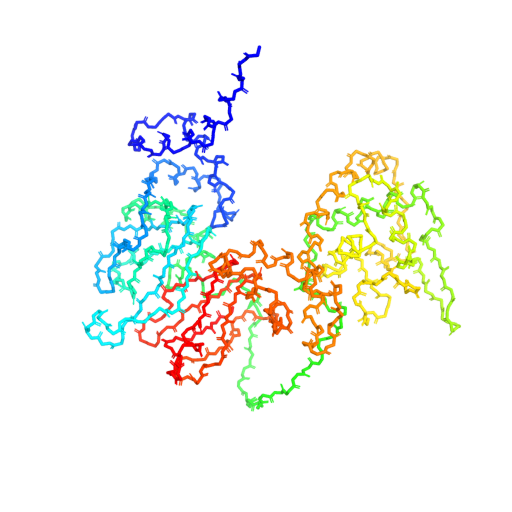 A C 1
ATOM 1661 O O . ASN A 1 212 ? -11.118 9.334 29.172 1.00 96.31 212 ASN A O 1
ATOM 1665 N N . ALA A 1 213 ? -10.926 9.072 26.950 1.00 96.44 213 ALA A N 1
ATOM 1666 C CA . ALA A 1 213 ? -12.242 9.624 26.625 1.00 96.44 213 ALA A CA 1
ATOM 1667 C C . ALA A 1 213 ? -13.379 8.802 27.253 1.00 96.44 213 ALA A C 1
ATOM 1669 O O . ALA A 1 213 ? -14.312 9.373 27.825 1.00 96.44 213 ALA A O 1
ATOM 1670 N N . ILE A 1 214 ? -13.298 7.468 27.180 1.00 96.94 214 ILE A N 1
ATOM 1671 C CA . ILE A 1 214 ? -14.282 6.563 27.787 1.00 96.94 214 ILE A CA 1
ATOM 1672 C C . ILE A 1 214 ? -14.277 6.724 29.309 1.00 96.94 214 ILE A C 1
ATOM 1674 O O . ILE A 1 214 ? -15.340 6.920 29.894 1.00 96.94 214 ILE A O 1
ATOM 1678 N N . LEU A 1 215 ? -13.109 6.715 29.957 1.00 95.69 215 LEU A N 1
ATOM 1679 C CA . LEU A 1 215 ? -13.008 6.893 31.410 1.00 95.69 215 LEU A CA 1
ATOM 1680 C C . LEU A 1 215 ? -13.539 8.252 31.887 1.00 95.69 215 LEU A C 1
ATOM 1682 O O . LEU A 1 215 ? -14.098 8.321 32.978 1.00 95.69 215 LEU A O 1
ATOM 1686 N N . SER A 1 216 ? -13.412 9.314 31.086 1.00 94.19 216 SER A N 1
ATOM 1687 C CA . SER A 1 216 ? -13.941 10.642 31.431 1.00 94.19 216 SER A CA 1
ATOM 1688 C C . SER A 1 216 ? -15.442 10.789 31.166 1.00 94.19 216 SER A C 1
ATOM 1690 O O . SER A 1 216 ? -16.147 11.395 31.971 1.00 94.19 216 SER A O 1
ATOM 1692 N N . ARG A 1 217 ? -15.953 10.267 30.041 1.00 94.94 217 ARG A N 1
ATOM 1693 C CA . ARG A 1 217 ? -17.331 10.531 29.575 1.00 94.94 217 ARG A CA 1
ATOM 1694 C C . ARG A 1 217 ? -18.312 9.404 29.897 1.00 94.94 217 ARG A C 1
ATOM 1696 O O . ARG A 1 217 ? -19.500 9.656 30.079 1.00 94.94 217 ARG A O 1
ATOM 1703 N N . ALA A 1 218 ? -17.833 8.165 29.974 1.00 96.44 218 ALA A N 1
ATOM 1704 C CA . ALA A 1 218 ? -18.630 6.970 30.238 1.00 96.44 218 ALA A CA 1
ATOM 1705 C C . ALA A 1 218 ? -17.877 5.946 31.126 1.00 96.44 218 ALA A C 1
ATOM 1707 O O . ALA A 1 218 ? -17.671 4.803 30.708 1.00 96.44 218 ALA A O 1
ATOM 1708 N N . PRO A 1 219 ? -17.524 6.294 32.385 1.00 95.31 219 PRO A N 1
ATOM 1709 C CA . PRO A 1 219 ? -16.671 5.452 33.238 1.00 95.31 219 PRO A CA 1
ATOM 1710 C C . PRO A 1 219 ? -17.209 4.031 33.474 1.00 95.31 219 PRO A C 1
ATOM 1712 O O . PRO A 1 219 ? -16.458 3.105 33.745 1.00 95.31 219 PRO A O 1
ATOM 1715 N N . HIS A 1 220 ? -18.527 3.842 33.370 1.00 96.06 220 HIS A N 1
ATOM 1716 C CA . HIS A 1 220 ? -19.199 2.558 33.576 1.00 96.06 220 HIS A CA 1
ATOM 1717 C C . HIS A 1 220 ? -18.893 1.501 32.497 1.00 96.06 220 HIS A C 1
ATOM 1719 O O . HIS A 1 220 ? -19.228 0.328 32.692 1.00 96.06 220 HIS A O 1
ATOM 1725 N N . MET A 1 221 ? -18.303 1.896 31.364 1.00 97.88 221 MET A N 1
ATOM 1726 C CA . MET A 1 221 ? -17.986 0.989 30.259 1.00 97.88 221 MET A CA 1
ATOM 1727 C C . MET A 1 221 ? -16.771 0.103 30.555 1.00 97.88 221 MET A C 1
ATOM 1729 O O . MET A 1 221 ? -16.807 -1.087 30.235 1.00 97.88 221 MET A O 1
ATOM 1733 N N . ILE A 1 222 ? -15.738 0.648 31.205 1.00 97.19 222 ILE A N 1
ATOM 1734 C CA . ILE A 1 222 ? -14.537 -0.090 31.619 1.00 97.19 222 ILE A CA 1
ATOM 1735 C C . ILE A 1 222 ? -14.721 -0.509 33.076 1.00 97.19 222 ILE A C 1
ATOM 1737 O O . ILE A 1 222 ? -14.717 0.320 33.982 1.00 97.19 222 ILE A O 1
ATOM 1741 N N . ARG A 1 223 ? -14.960 -1.804 33.303 1.00 96.06 223 ARG A N 1
ATOM 1742 C CA . ARG A 1 223 ? -15.183 -2.350 34.649 1.00 96.06 223 ARG A CA 1
ATOM 1743 C C . ARG A 1 223 ? -15.004 -3.858 34.697 1.00 96.06 223 ARG A C 1
ATOM 1745 O O . ARG A 1 223 ? -14.974 -4.535 33.670 1.00 96.06 223 ARG A O 1
ATOM 1752 N N . ASP A 1 224 ? -14.980 -4.397 35.907 1.00 96.31 224 ASP A N 1
ATOM 1753 C CA . ASP A 1 224 ? -15.017 -5.837 36.123 1.00 96.31 224 ASP A CA 1
ATOM 1754 C C . ASP A 1 224 ? -16.380 -6.417 35.705 1.00 96.31 224 ASP A C 1
ATOM 1756 O O . ASP A 1 224 ? -17.454 -5.893 36.039 1.00 96.31 224 ASP A O 1
ATOM 1760 N N . ARG A 1 225 ? -16.344 -7.529 34.968 1.00 96.69 225 ARG A N 1
ATOM 1761 C CA . ARG A 1 225 ? -17.527 -8.251 34.483 1.00 96.69 225 ARG A CA 1
ATOM 1762 C C . ARG A 1 225 ? -17.418 -9.723 34.860 1.00 96.69 225 ARG A C 1
ATOM 1764 O O . ARG A 1 225 ? -16.356 -10.325 34.750 1.00 96.69 225 ARG A O 1
ATOM 1771 N N . LYS A 1 226 ? -18.515 -10.317 35.332 1.00 94.69 226 LYS A N 1
ATOM 1772 C CA . LYS A 1 226 ? -18.575 -11.741 35.696 1.00 94.69 226 LYS A CA 1
ATOM 1773 C C . LYS A 1 226 ? -19.322 -12.515 34.622 1.00 94.69 226 LYS A C 1
ATOM 1775 O O . LYS A 1 226 ? -20.442 -12.145 34.281 1.00 94.69 226 LYS A O 1
ATOM 1780 N N . TYR A 1 227 ? -18.731 -13.601 34.139 1.00 93.50 227 TYR A N 1
ATOM 1781 C CA . TYR A 1 227 ? -19.337 -14.490 33.153 1.00 93.50 227 TYR A CA 1
ATOM 1782 C C . TYR A 1 227 ? -18.889 -15.931 33.410 1.00 93.50 227 TYR A C 1
ATOM 1784 O O . TYR A 1 227 ? -17.709 -16.172 33.642 1.00 93.50 227 TYR A O 1
ATOM 1792 N N . HIS A 1 228 ? -19.836 -16.875 33.461 1.00 91.56 228 HIS A N 1
ATOM 1793 C CA . HIS A 1 228 ? -19.592 -18.281 33.833 1.00 91.56 228 HIS A CA 1
ATOM 1794 C C . HIS A 1 228 ? -18.647 -18.466 35.039 1.00 91.56 228 HIS A C 1
ATOM 1796 O O . HIS A 1 228 ? -17.708 -19.251 34.993 1.00 91.56 228 HIS A O 1
ATOM 1802 N N . LEU A 1 229 ? -18.897 -17.729 36.130 1.00 92.19 229 LEU A N 1
ATOM 1803 C CA . LEU A 1 229 ? -18.105 -17.750 37.376 1.00 92.19 229 LEU A CA 1
ATOM 1804 C C . LEU A 1 229 ? -16.651 -17.243 37.251 1.00 92.19 229 LEU A C 1
ATOM 1806 O O . LEU A 1 229 ? -15.961 -17.160 38.265 1.00 92.19 229 LEU A O 1
ATOM 1810 N N . LYS A 1 230 ? -16.200 -16.834 36.059 1.00 94.88 230 LYS A N 1
ATOM 1811 C CA . LYS A 1 230 ? -14.926 -16.143 35.830 1.00 94.88 230 LYS A CA 1
ATOM 1812 C C . LYS A 1 230 ? -15.148 -14.629 35.895 1.00 94.88 230 LYS A C 1
ATOM 1814 O O . LYS A 1 230 ? -16.122 -14.105 35.350 1.00 94.88 230 LYS A O 1
ATOM 1819 N N . THR A 1 231 ? -14.254 -13.922 36.581 1.00 93.94 231 THR A N 1
ATOM 1820 C CA . THR A 1 231 ? -14.232 -12.453 36.594 1.00 93.94 231 THR A CA 1
ATOM 1821 C C . THR A 1 231 ? -13.236 -11.969 35.550 1.00 93.94 231 THR A C 1
ATOM 1823 O O . THR A 1 231 ? -12.059 -12.316 35.602 1.00 93.94 231 THR A O 1
ATOM 1826 N N . TYR A 1 232 ? -13.712 -11.153 34.621 1.00 94.88 232 TYR A N 1
ATOM 1827 C CA . TYR A 1 232 ? -12.925 -10.464 33.611 1.00 94.88 232 TYR A CA 1
ATOM 1828 C C . TYR A 1 232 ? -12.727 -9.024 34.072 1.00 94.88 232 TYR A C 1
ATOM 1830 O O . TYR A 1 232 ? -13.688 -8.258 34.156 1.00 94.88 232 TYR A O 1
ATOM 1838 N N . ARG A 1 233 ? -11.492 -8.682 34.440 1.00 94.62 233 ARG A N 1
ATOM 1839 C CA . ARG A 1 233 ? -11.174 -7.374 35.021 1.00 94.62 233 ARG A CA 1
ATOM 1840 C C . ARG A 1 233 ? -11.102 -6.284 33.954 1.00 94.62 233 ARG A C 1
ATOM 1842 O O . ARG A 1 233 ? -10.667 -6.583 32.836 1.00 94.62 233 ARG A O 1
ATOM 1849 N N . GLN A 1 234 ? -11.529 -5.075 34.333 1.00 95.00 234 GLN A N 1
ATOM 1850 C CA . GLN A 1 234 ? -11.384 -3.819 33.576 1.00 95.00 234 GLN A CA 1
ATOM 1851 C C . GLN A 1 234 ? -11.628 -3.978 32.066 1.00 95.00 234 GLN A C 1
ATOM 1853 O O . GLN A 1 234 ? -10.764 -3.699 31.244 1.00 95.00 234 GLN A O 1
ATOM 1858 N N . CYS A 1 235 ? -12.800 -4.493 31.689 1.00 96.75 235 CYS A N 1
ATOM 1859 C CA . CYS A 1 235 ? -13.120 -4.786 30.293 1.00 96.75 235 CYS A CA 1
ATOM 1860 C C . CYS A 1 235 ? -14.389 -4.072 29.812 1.00 96.75 235 CYS A C 1
ATOM 1862 O O . CYS A 1 235 ? -15.325 -3.797 30.573 1.00 96.75 235 CYS A O 1
ATOM 1864 N N . CYS A 1 236 ? -14.407 -3.804 28.512 1.00 98.00 236 CYS A N 1
ATOM 1865 C CA . CYS A 1 236 ? -15.519 -3.248 27.755 1.00 98.00 236 CYS A CA 1
ATOM 1866 C C . CYS A 1 236 ? -16.334 -4.354 27.083 1.00 98.00 236 CYS A C 1
ATOM 1868 O O . CYS A 1 236 ? -15.853 -5.474 26.921 1.00 98.00 236 CYS A O 1
ATOM 1870 N N . VAL A 1 237 ? -17.548 -4.026 26.634 1.00 98.38 237 VAL A N 1
ATOM 1871 C CA . VAL A 1 237 ? -18.367 -4.901 25.780 1.00 98.38 237 VAL A CA 1
ATOM 1872 C C . VAL A 1 237 ? -18.373 -4.372 24.348 1.00 98.38 237 VAL A C 1
ATOM 1874 O O . VAL A 1 237 ? -18.540 -3.171 24.151 1.00 98.38 237 VAL A O 1
ATOM 1877 N N . GLY A 1 238 ? -18.249 -5.258 23.355 1.00 98.12 238 GLY A N 1
ATOM 1878 C CA . GLY A 1 238 ? -18.229 -4.895 21.929 1.00 98.12 238 GLY A CA 1
ATOM 1879 C C . GLY A 1 238 ? -19.391 -3.992 21.497 1.00 98.12 238 GLY A C 1
ATOM 1880 O O . GLY A 1 238 ? -19.156 -2.930 20.926 1.00 98.12 238 GLY A O 1
ATOM 1881 N N . THR A 1 239 ? -20.633 -4.347 21.845 1.00 98.25 239 THR A N 1
ATOM 1882 C CA . THR A 1 239 ? -21.814 -3.512 21.535 1.00 98.25 239 THR A CA 1
ATOM 1883 C C . THR A 1 239 ? -21.769 -2.134 22.195 1.00 98.25 239 THR A C 1
ATOM 1885 O O . THR A 1 239 ? -22.120 -1.148 21.556 1.00 98.25 239 THR A O 1
ATOM 1888 N N . GLU A 1 240 ? -21.302 -2.050 23.448 1.00 98.38 240 GLU A N 1
ATOM 1889 C CA . GLU A 1 240 ? -21.190 -0.778 24.180 1.00 98.38 240 GLU A CA 1
ATOM 1890 C C . GLU A 1 240 ? -20.116 0.130 23.549 1.00 98.38 240 GLU A C 1
ATOM 1892 O O . GLU A 1 240 ? -20.310 1.339 23.449 1.00 98.38 240 GLU A O 1
ATOM 1897 N N . LEU A 1 241 ? -19.000 -0.442 23.078 1.00 98.38 241 LEU A N 1
ATOM 1898 C CA . LEU A 1 241 ? -17.950 0.295 22.362 1.00 98.38 241 LEU A CA 1
ATOM 1899 C C . LEU A 1 241 ? -18.452 0.868 21.030 1.00 98.38 241 LEU A C 1
ATOM 1901 O O . LEU A 1 241 ? -18.134 2.008 20.686 1.00 98.38 241 LEU A O 1
ATOM 1905 N N . VAL A 1 242 ? -19.250 0.096 20.287 1.00 98.25 242 VAL A N 1
ATOM 1906 C CA . VAL A 1 242 ? -19.890 0.557 19.046 1.00 98.25 242 VAL A CA 1
ATOM 1907 C C . VAL A 1 242 ? -20.868 1.696 19.336 1.00 98.25 242 VAL A C 1
ATOM 1909 O O . VAL A 1 242 ? -20.785 2.743 18.693 1.00 98.25 242 VAL A O 1
ATOM 1912 N N . ASP A 1 243 ? -21.743 1.528 20.332 1.00 97.75 243 ASP A N 1
ATOM 1913 C CA . ASP A 1 243 ? -22.719 2.550 20.731 1.00 97.75 243 ASP A CA 1
ATOM 1914 C C . ASP A 1 243 ? -22.032 3.861 21.118 1.00 97.75 243 ASP A C 1
ATOM 1916 O O . ASP A 1 243 ? -22.418 4.936 20.654 1.00 97.75 243 ASP A O 1
ATOM 1920 N N . TRP A 1 244 ? -20.985 3.774 21.940 1.00 97.75 244 TRP A N 1
ATOM 1921 C CA . TRP A 1 244 ? -20.238 4.939 22.393 1.00 97.75 244 TRP A CA 1
ATOM 1922 C C . TRP A 1 244 ? -19.560 5.668 21.233 1.00 97.75 244 TRP A C 1
ATOM 1924 O O . TRP A 1 244 ? -19.693 6.888 21.129 1.00 97.75 244 TRP A O 1
ATOM 1934 N N . MET A 1 245 ? -18.892 4.937 20.333 1.00 97.25 245 MET A N 1
ATOM 1935 C CA . MET A 1 245 ? -18.189 5.511 19.181 1.00 97.25 245 MET A CA 1
ATOM 1936 C C . MET A 1 245 ? -19.145 6.271 18.251 1.00 97.25 245 MET A C 1
ATOM 1938 O O . MET A 1 245 ? -18.829 7.381 17.827 1.00 97.25 245 MET A O 1
ATOM 1942 N N . MET A 1 246 ? -20.338 5.719 17.999 1.00 95.88 246 MET A N 1
ATOM 1943 C CA . MET A 1 246 ? -21.378 6.378 17.199 1.00 95.88 246 MET A CA 1
ATOM 1944 C C . MET A 1 246 ? -21.948 7.640 17.865 1.00 95.88 246 MET A C 1
ATOM 1946 O O . MET A 1 246 ? -22.411 8.541 17.175 1.00 95.88 246 MET A O 1
ATOM 1950 N N . GLN A 1 247 ? -21.926 7.722 19.198 1.00 94.69 247 GLN A N 1
ATOM 1951 C CA . GLN A 1 247 ? -22.391 8.902 19.935 1.00 94.69 247 GLN A CA 1
ATOM 1952 C C . GLN A 1 247 ? -21.338 10.014 20.018 1.00 94.69 247 GLN A C 1
ATOM 1954 O O . GLN A 1 247 ? -21.704 11.174 20.198 1.00 94.69 247 GLN A O 1
ATOM 1959 N N . GLN A 1 248 ? -20.044 9.688 19.909 1.00 89.81 248 GLN A N 1
ATOM 1960 C CA . GLN A 1 248 ? -18.977 10.680 20.083 1.00 89.81 248 GLN A CA 1
ATOM 1961 C C . GLN A 1 248 ? -18.784 11.598 18.878 1.00 89.81 248 GLN A C 1
ATOM 1963 O O . GLN A 1 248 ? -18.323 12.724 19.052 1.00 89.81 248 GLN A O 1
ATOM 1968 N N . THR A 1 249 ? -19.076 11.130 17.663 1.00 83.75 249 THR A N 1
ATOM 1969 C CA . THR A 1 249 ? -18.731 11.876 16.450 1.00 83.75 249 THR A CA 1
ATOM 1970 C C . THR A 1 249 ? -19.741 11.651 15.325 1.00 83.75 249 THR A C 1
ATOM 1972 O O . THR A 1 249 ? -20.205 10.528 15.127 1.00 83.75 249 THR A O 1
ATOM 1975 N N . PRO A 1 250 ? -20.062 12.687 14.532 1.00 84.06 250 PRO A N 1
ATOM 1976 C CA . PRO A 1 250 ? -20.955 12.542 13.388 1.00 84.06 250 PRO A CA 1
ATOM 1977 C C . PRO A 1 250 ? -20.306 11.833 12.189 1.00 84.06 250 PRO A C 1
ATOM 1979 O O . PRO A 1 250 ? -21.017 11.516 11.243 1.00 84.06 250 PRO A O 1
ATOM 1982 N N . CYS A 1 251 ? -18.986 11.587 12.186 1.00 85.19 251 CYS A N 1
ATOM 1983 C CA . CYS A 1 251 ? -18.310 10.930 11.057 1.00 85.19 251 CYS A CA 1
ATOM 1984 C C . CYS A 1 251 ? -18.509 9.403 10.999 1.00 85.19 251 CYS A C 1
ATOM 1986 O O . CYS A 1 251 ? -18.094 8.771 10.023 1.00 85.19 251 CYS A O 1
ATOM 1988 N N . VAL A 1 252 ? -19.151 8.810 12.013 1.00 92.19 252 VAL A N 1
ATOM 1989 C CA . VAL A 1 252 ? -19.487 7.382 12.060 1.00 92.19 252 VAL A CA 1
ATOM 1990 C C . VAL A 1 252 ? -20.969 7.200 11.756 1.00 92.19 252 VAL A C 1
ATOM 1992 O O . VAL A 1 252 ? -21.835 7.500 12.572 1.00 92.19 252 VAL A O 1
ATOM 1995 N N . HIS A 1 253 ? -21.265 6.686 10.567 1.00 93.50 253 HIS A N 1
ATOM 1996 C CA . HIS A 1 253 ? -22.622 6.635 10.017 1.00 93.50 253 HIS A CA 1
ATOM 1997 C C . HIS A 1 253 ? -23.304 5.277 10.224 1.00 93.50 253 HIS A C 1
ATOM 1999 O O . HIS A 1 253 ? -24.510 5.148 10.019 1.00 93.50 253 HIS A O 1
ATOM 2005 N N . SER A 1 254 ? -22.549 4.241 10.606 1.00 95.94 254 SER A N 1
ATOM 2006 C CA . SER A 1 254 ? -23.078 2.891 10.801 1.00 95.94 254 SER A CA 1
ATOM 2007 C C . SER A 1 254 ? -22.297 2.096 11.848 1.00 95.94 254 SER A C 1
ATOM 2009 O O . SER A 1 254 ? -21.113 2.335 12.093 1.00 95.94 254 SER A O 1
ATOM 2011 N N . ARG A 1 255 ? -22.958 1.085 12.426 1.00 97.06 255 ARG A N 1
ATOM 2012 C CA . ARG A 1 255 ? -22.325 0.111 13.333 1.00 97.06 255 ARG A CA 1
ATOM 2013 C C . ARG A 1 255 ? -21.210 -0.665 12.630 1.00 97.06 255 ARG A C 1
ATOM 2015 O O . ARG A 1 255 ? -20.168 -0.921 13.219 1.00 97.06 255 ARG A O 1
ATOM 2022 N N . THR A 1 256 ? -21.400 -0.974 11.348 1.00 95.75 256 THR A N 1
ATOM 2023 C CA . THR A 1 256 ? -20.417 -1.650 10.490 1.00 95.75 256 THR A CA 1
ATOM 2024 C C . THR A 1 256 ? -19.135 -0.830 10.328 1.00 95.75 256 THR A C 1
ATOM 2026 O O . THR A 1 256 ? -18.039 -1.381 10.418 1.00 95.75 256 THR A O 1
ATOM 2029 N N . GLN A 1 257 ? -19.249 0.491 10.150 1.00 96.19 257 GLN A N 1
ATOM 2030 C CA . GLN A 1 257 ? -18.089 1.386 10.113 1.00 96.19 257 GLN A CA 1
ATOM 2031 C C . GLN A 1 257 ? -17.352 1.377 11.461 1.00 96.19 257 GLN A C 1
ATOM 2033 O O . GLN A 1 257 ? -16.134 1.208 11.487 1.00 96.19 257 GLN A O 1
ATOM 2038 N N . ALA A 1 258 ? -18.086 1.466 12.577 1.00 97.75 258 ALA A N 1
ATOM 2039 C CA . ALA A 1 258 ? -17.504 1.397 13.920 1.00 97.75 258 ALA A CA 1
ATOM 2040 C C . ALA A 1 258 ? -16.774 0.065 14.180 1.00 97.75 258 ALA A C 1
ATOM 2042 O O . ALA A 1 258 ? -15.701 0.061 14.776 1.00 97.75 258 ALA A O 1
ATOM 2043 N N . VAL A 1 259 ? -17.310 -1.063 13.696 1.00 97.88 259 VAL A N 1
ATOM 2044 C CA . VAL A 1 259 ? -16.638 -2.374 13.766 1.00 97.88 259 VAL A CA 1
ATOM 2045 C C . VAL A 1 259 ? -15.276 -2.333 13.076 1.00 97.88 259 VAL A C 1
ATOM 2047 O O . VAL A 1 259 ? -14.296 -2.774 13.669 1.00 97.88 259 VAL A O 1
ATOM 2050 N N . GLY A 1 260 ? -15.196 -1.764 11.869 1.00 97.00 260 GLY A N 1
ATOM 2051 C CA . GLY A 1 260 ? -13.926 -1.596 11.156 1.00 97.00 260 GLY A CA 1
ATOM 2052 C C . GLY A 1 260 ? -12.934 -0.723 11.929 1.00 97.00 260 GLY A C 1
ATOM 2053 O O . GLY A 1 260 ? -11.776 -1.095 12.092 1.00 97.00 260 GLY A O 1
ATOM 2054 N N . MET A 1 261 ? -13.398 0.398 12.484 1.00 97.75 261 MET A N 1
ATOM 2055 C CA . MET A 1 261 ? -12.569 1.313 13.282 1.00 97.75 261 MET A CA 1
ATOM 2056 C C . MET A 1 261 ? -12.008 0.652 14.549 1.00 97.75 261 MET A C 1
ATOM 2058 O O . MET A 1 261 ? -10.827 0.802 14.852 1.00 97.75 261 MET A O 1
ATOM 2062 N N . TRP A 1 262 ? -12.821 -0.113 15.281 1.00 97.88 262 TRP A N 1
ATOM 2063 C CA . TRP A 1 262 ? -12.354 -0.863 16.452 1.00 97.88 262 TRP A CA 1
ATOM 2064 C C . TRP A 1 262 ? -11.445 -2.036 16.077 1.00 97.88 262 TRP A C 1
ATOM 2066 O O . TRP A 1 262 ? -10.508 -2.352 16.814 1.00 97.88 262 TRP A O 1
ATOM 2076 N N . GLN A 1 263 ? -11.681 -2.655 14.918 1.00 96.44 263 GLN A N 1
ATOM 2077 C CA . GLN A 1 263 ? -10.835 -3.723 14.397 1.00 96.44 263 GLN A CA 1
ATOM 2078 C C . GLN A 1 263 ? -9.394 -3.248 14.151 1.00 96.44 263 GLN A C 1
ATOM 2080 O O . GLN A 1 263 ? -8.482 -4.040 14.378 1.00 96.44 263 GLN A O 1
ATOM 2085 N N . VAL A 1 264 ? -9.174 -1.973 13.793 1.00 95.75 264 VAL A N 1
ATOM 2086 C CA . VAL A 1 264 ? -7.828 -1.367 13.675 1.00 95.75 264 VAL A CA 1
ATOM 2087 C C . VAL A 1 264 ? -7.045 -1.483 14.986 1.00 95.75 264 VAL A C 1
ATOM 2089 O O . VAL A 1 264 ? -5.895 -1.913 14.986 1.00 95.75 264 VAL A O 1
ATOM 2092 N N . LEU A 1 265 ? -7.663 -1.136 16.121 1.00 95.75 265 LEU A N 1
ATOM 2093 C CA . LEU A 1 265 ? -7.000 -1.225 17.429 1.00 95.75 265 LEU A CA 1
ATOM 2094 C C . LEU A 1 265 ? -6.737 -2.678 17.834 1.00 95.75 265 LEU A C 1
ATOM 2096 O O . LEU A 1 265 ? -5.749 -2.959 18.514 1.00 95.75 265 LEU A O 1
ATOM 2100 N N . LEU A 1 266 ? -7.627 -3.594 17.437 1.00 94.25 266 LEU A N 1
ATOM 2101 C CA . LEU A 1 266 ? -7.520 -5.004 17.790 1.00 94.25 266 LEU A CA 1
ATOM 2102 C C . LEU A 1 266 ? -6.443 -5.737 17.005 1.00 94.25 266 LEU A C 1
ATOM 2104 O O . LEU A 1 266 ? -5.671 -6.492 17.591 1.00 94.25 266 LEU A O 1
ATOM 2108 N N . GLU A 1 267 ? -6.347 -5.516 15.696 1.00 89.38 267 GLU A N 1
ATOM 2109 C CA . GLU A 1 267 ? -5.323 -6.181 14.883 1.00 89.38 267 GLU A CA 1
ATOM 2110 C C . GLU A 1 267 ? -3.896 -5.702 15.1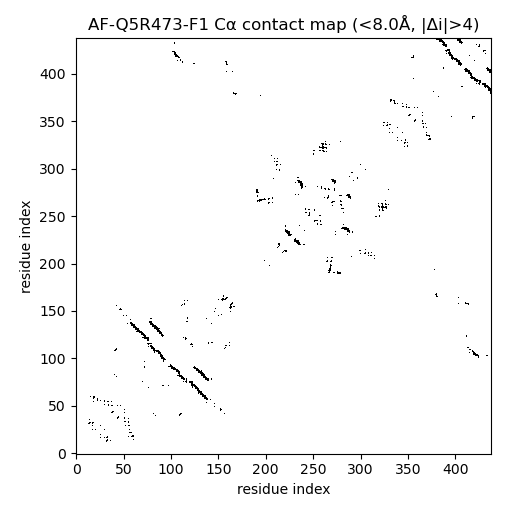78 1.00 89.38 267 GLU A C 1
ATOM 2112 O O . GLU A 1 267 ? -2.944 -6.423 14.863 1.00 89.38 267 GLU A O 1
ATOM 2117 N N . ASP A 1 268 ? -3.762 -4.528 15.799 1.00 89.19 268 ASP A N 1
ATOM 2118 C CA . ASP A 1 268 ? -2.493 -3.944 16.236 1.00 89.19 268 ASP A CA 1
ATOM 2119 C C . ASP A 1 268 ? -2.195 -4.191 17.730 1.00 89.19 268 ASP A C 1
ATOM 2121 O O . ASP A 1 268 ? -1.150 -3.787 18.226 1.00 89.19 268 ASP A O 1
ATOM 2125 N N . GLY A 1 269 ? -3.093 -4.873 18.455 1.00 90.31 269 GLY A N 1
ATOM 2126 C CA . GLY A 1 269 ? -2.886 -5.310 19.844 1.00 90.31 269 GLY A CA 1
ATOM 2127 C C . GLY A 1 269 ? -3.106 -4.244 20.924 1.00 90.31 269 GLY A C 1
ATOM 2128 O O . GLY A 1 269 ? -2.775 -4.470 22.089 1.00 90.31 269 GLY A O 1
ATOM 2129 N N . VAL A 1 270 ? -3.671 -3.088 20.566 1.00 93.94 270 VAL A N 1
ATOM 2130 C CA . VAL A 1 270 ? -3.977 -1.988 21.501 1.00 93.94 270 VAL A CA 1
ATOM 2131 C C . VAL A 1 270 ? -5.297 -2.228 22.245 1.00 93.94 270 VAL A C 1
ATOM 2133 O O . VAL A 1 270 ? -5.461 -1.799 23.389 1.00 93.94 270 VAL A O 1
ATOM 2136 N N . LEU A 1 271 ? -6.225 -2.954 21.614 1.00 95.31 271 LEU A N 1
ATOM 2137 C CA . LEU A 1 271 ? -7.470 -3.444 22.206 1.00 95.31 271 LEU A CA 1
ATOM 2138 C C . LEU A 1 271 ? -7.569 -4.958 22.005 1.00 95.31 271 LEU A C 1
ATOM 2140 O O . LEU A 1 271 ? -7.717 -5.425 20.887 1.00 95.31 271 LEU A O 1
ATOM 2144 N N . ASN A 1 272 ? -7.570 -5.752 23.066 1.00 93.50 272 ASN A N 1
ATOM 2145 C CA . ASN A 1 272 ? -7.514 -7.207 22.940 1.00 93.50 272 ASN A CA 1
ATOM 2146 C C . ASN A 1 272 ? -8.835 -7.856 23.345 1.00 93.50 272 ASN A C 1
ATOM 2148 O O . ASN A 1 272 ? -9.437 -7.486 24.353 1.00 93.50 272 ASN A O 1
ATOM 2152 N N . HIS A 1 273 ? -9.285 -8.861 22.590 1.00 94.44 273 HIS A N 1
ATOM 2153 C CA . HIS A 1 273 ? -10.328 -9.758 23.086 1.00 94.44 273 HIS A CA 1
ATOM 2154 C C . HIS A 1 273 ? -9.778 -10.538 24.285 1.00 94.44 273 HIS A C 1
ATOM 2156 O O . HIS A 1 273 ? -8.696 -11.117 24.189 1.00 94.44 273 HIS A O 1
ATOM 2162 N N . VAL A 1 274 ? -10.527 -10.602 25.387 1.00 92.38 274 VAL A N 1
ATOM 2163 C CA . VAL A 1 274 ? -10.030 -11.140 26.672 1.00 92.38 274 VAL A CA 1
ATOM 2164 C C . VAL A 1 274 ? -9.545 -12.594 26.622 1.00 92.38 274 VAL A C 1
ATOM 2166 O O . VAL A 1 274 ? -8.728 -12.984 27.450 1.00 92.38 274 VAL A O 1
ATOM 2169 N N . ASP A 1 275 ? -10.033 -13.387 25.665 1.00 86.94 275 ASP A N 1
ATOM 2170 C CA . ASP A 1 275 ? -9.609 -14.779 25.453 1.00 86.94 275 ASP A CA 1
ATOM 2171 C C . ASP A 1 275 ? -8.789 -14.966 24.145 1.00 86.94 275 ASP A C 1
ATOM 2173 O O . ASP A 1 275 ? -8.387 -16.076 23.823 1.00 86.94 275 ASP A O 1
ATOM 2177 N N . GLN A 1 276 ? -8.503 -13.895 23.383 1.00 82.06 276 GLN A N 1
ATOM 2178 C CA . GLN A 1 276 ? -7.735 -13.927 22.114 1.00 82.06 276 GLN A CA 1
ATOM 2179 C C . GLN A 1 276 ? -8.302 -14.853 21.010 1.00 82.06 276 GLN A C 1
ATOM 2181 O O . GLN A 1 276 ? -7.580 -15.351 20.143 1.00 82.06 276 GLN A O 1
ATOM 2186 N N . GLU A 1 277 ? -9.616 -15.073 21.001 1.00 76.81 277 GLU A N 1
ATOM 2187 C CA . GLU A 1 277 ? -10.270 -15.983 20.049 1.00 76.81 277 GLU A CA 1
ATOM 2188 C C . GLU A 1 277 ? -10.989 -15.278 18.901 1.00 76.81 277 GLU A C 1
ATOM 2190 O O . GLU A 1 277 ? -11.323 -15.909 17.898 1.00 76.81 277 GLU A O 1
ATOM 2195 N N . HIS A 1 278 ? -11.253 -13.979 19.022 1.00 80.06 278 HIS A N 1
ATOM 2196 C CA . HIS A 1 278 ? -12.169 -13.285 18.127 1.00 80.06 278 HIS A CA 1
ATOM 2197 C C . HIS A 1 278 ? -11.565 -12.009 17.555 1.00 80.06 278 HIS A C 1
ATOM 2199 O O . HIS A 1 278 ? -10.880 -11.257 18.246 1.00 80.06 278 HIS A O 1
ATOM 2205 N N . HIS A 1 279 ? -11.891 -11.747 16.289 1.00 90.00 279 HIS A N 1
ATOM 2206 C CA . HIS A 1 279 ? -11.855 -10.391 15.753 1.00 90.00 279 HIS A CA 1
ATOM 2207 C C . HIS A 1 279 ? -12.837 -9.491 16.518 1.00 90.00 279 HIS A C 1
ATOM 2209 O O . HIS A 1 279 ? -13.661 -9.971 17.310 1.00 90.00 279 HIS A O 1
ATOM 2215 N N . PHE A 1 280 ? -12.787 -8.187 16.269 1.00 96.25 280 PHE A N 1
ATOM 2216 C CA . PHE A 1 280 ? -13.772 -7.287 16.837 1.00 96.25 280 PHE A CA 1
ATOM 2217 C C . PHE A 1 280 ? -15.166 -7.636 16.301 1.00 96.25 280 PHE A C 1
ATOM 2219 O O . PHE A 1 280 ? -15.369 -7.812 15.101 1.00 96.25 280 PHE A O 1
ATOM 2226 N N . GLN A 1 281 ? -16.134 -7.776 17.201 1.00 95.62 281 GLN A N 1
ATOM 2227 C CA . GLN A 1 281 ? -17.521 -8.043 16.850 1.00 95.62 281 GLN A CA 1
ATOM 2228 C C . GLN A 1 281 ? -18.428 -7.143 17.670 1.00 95.62 281 GLN A C 1
ATOM 2230 O O . GLN A 1 281 ? -18.274 -7.001 18.883 1.00 95.62 281 GLN A O 1
ATOM 2235 N N . ASP A 1 282 ? -19.444 -6.621 16.997 1.00 97.44 282 ASP A N 1
ATOM 2236 C CA . ASP A 1 282 ? -20.567 -5.928 17.610 1.00 97.44 282 ASP A CA 1
ATOM 2237 C C . ASP A 1 282 ? -21.500 -6.927 18.320 1.00 97.44 282 ASP A C 1
ATOM 2239 O O . ASP A 1 282 ? -22.599 -7.251 17.869 1.00 97.44 282 ASP A O 1
ATOM 2243 N N . LYS A 1 283 ? -20.987 -7.530 19.396 1.00 97.44 283 LYS A N 1
ATOM 2244 C CA . LYS A 1 283 ? -21.652 -8.552 20.208 1.00 97.44 283 LYS A CA 1
ATOM 2245 C C . LYS A 1 283 ? -21.322 -8.367 21.684 1.00 97.44 283 LYS A C 1
ATOM 2247 O O . LYS A 1 283 ? -20.469 -7.564 22.066 1.00 97.44 283 LYS A O 1
ATOM 2252 N N . TYR A 1 284 ? -21.984 -9.164 22.519 1.00 97.00 284 TYR A N 1
ATOM 2253 C CA . TYR A 1 284 ? -21.689 -9.267 23.944 1.00 97.00 284 TYR A CA 1
ATOM 2254 C C . TYR A 1 284 ? -20.393 -10.065 24.197 1.00 97.00 284 TYR A C 1
ATOM 2256 O O . TYR A 1 284 ? -20.415 -11.151 24.769 1.00 97.00 284 TYR A O 1
ATOM 2264 N N . LEU A 1 285 ? -19.270 -9.540 23.707 1.00 96.69 285 LEU A N 1
ATOM 2265 C CA . LEU A 1 285 ? -17.915 -10.056 23.908 1.00 96.69 285 LEU A CA 1
ATOM 2266 C C . LEU A 1 285 ? -17.083 -9.023 24.660 1.00 96.69 285 LEU A C 1
ATOM 2268 O O . LEU A 1 285 ? -17.334 -7.821 24.531 1.00 96.69 285 LEU A O 1
ATOM 2272 N N . PHE A 1 286 ? -16.110 -9.491 25.442 1.00 97.50 286 PHE A N 1
ATOM 2273 C CA . PHE A 1 286 ? -15.296 -8.618 26.279 1.00 97.50 286 PHE A CA 1
ATOM 2274 C C . PHE A 1 286 ? -13.967 -8.264 25.618 1.00 97.50 286 PHE A C 1
ATOM 2276 O O . PHE A 1 286 ? -13.250 -9.130 25.113 1.00 97.50 286 PHE A O 1
ATOM 2283 N N . TYR A 1 287 ? -13.623 -6.982 25.692 1.00 97.31 287 TYR A N 1
ATOM 2284 C CA . TYR A 1 287 ? -12.383 -6.427 25.160 1.00 97.31 287 TYR A CA 1
ATOM 2285 C C . TYR A 1 287 ? -11.678 -5.590 26.228 1.00 97.31 287 TYR A C 1
ATOM 2287 O O . TYR A 1 287 ? -12.343 -4.962 27.054 1.00 97.31 287 TYR A O 1
ATOM 2295 N N . ARG A 1 288 ? -10.346 -5.576 26.230 1.00 96.75 288 ARG A N 1
ATOM 2296 C CA . ARG A 1 288 ? -9.523 -4.846 27.203 1.00 96.75 288 ARG A CA 1
ATOM 2297 C C . ARG A 1 288 ? -8.491 -3.979 26.489 1.00 96.75 288 ARG A C 1
ATOM 2299 O O . ARG A 1 288 ? -7.854 -4.442 25.545 1.00 96.75 288 ARG A O 1
ATOM 2306 N N . PHE A 1 289 ? -8.348 -2.728 26.922 1.00 96.62 289 PHE A N 1
ATOM 2307 C CA . PHE A 1 289 ? -7.285 -1.849 26.436 1.00 96.62 289 PHE A CA 1
ATOM 2308 C C . PHE A 1 289 ? -5.935 -2.270 27.012 1.00 96.62 289 PHE A C 1
ATOM 2310 O O . PHE A 1 289 ? -5.862 -2.745 28.142 1.00 96.62 289 PHE A O 1
ATOM 2317 N N . LEU A 1 290 ? -4.864 -2.045 26.255 1.00 92.81 290 LEU A N 1
ATOM 2318 C CA . LEU A 1 290 ? -3.509 -2.421 26.655 1.00 92.81 290 LEU A CA 1
ATOM 2319 C C . LEU A 1 290 ? -3.095 -1.848 28.024 1.00 92.81 290 LEU A C 1
ATOM 2321 O O . LEU A 1 290 ? -2.498 -2.563 28.825 1.00 92.81 290 LEU A O 1
ATOM 2325 N N . ASP A 1 291 ? -3.459 -0.598 28.322 1.00 92.50 291 ASP A N 1
ATOM 2326 C CA . ASP A 1 291 ? -3.150 0.044 29.610 1.00 92.50 291 ASP A CA 1
ATOM 2327 C C . ASP A 1 291 ? -3.810 -0.668 30.805 1.00 92.50 291 ASP A C 1
ATOM 2329 O O . ASP A 1 291 ? -3.257 -0.667 31.904 1.00 92.50 291 ASP A O 1
ATOM 2333 N N . ASP A 1 292 ? -4.966 -1.306 30.589 1.00 94.12 292 ASP A N 1
ATOM 2334 C CA . ASP A 1 292 ? -5.747 -1.997 31.621 1.00 94.12 292 ASP A CA 1
ATOM 2335 C C . ASP A 1 292 ? -5.298 -3.452 31.852 1.00 94.12 292 ASP A C 1
ATOM 2337 O O . ASP A 1 292 ? -5.878 -4.149 32.687 1.00 94.12 292 ASP A O 1
ATOM 2341 N N . GLU A 1 293 ? -4.279 -3.942 31.133 1.00 88.50 293 GLU A N 1
ATOM 2342 C CA . GLU A 1 293 ? -3.652 -5.242 31.434 1.00 88.50 293 GLU A CA 1
ATOM 2343 C C . GLU A 1 293 ? -2.886 -5.214 32.768 1.00 88.50 293 GLU A C 1
ATOM 2345 O O . GLU A 1 293 ? -2.713 -6.252 33.410 1.00 88.50 293 GLU A O 1
ATOM 2350 N N . ASN A 1 294 ? -2.458 -4.028 33.213 1.00 85.94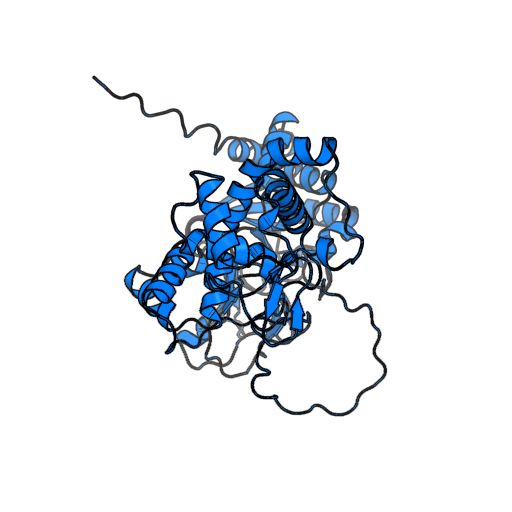 294 ASN A N 1
ATOM 2351 C CA . ASN A 1 294 ? -1.819 -3.835 34.510 1.00 85.94 294 ASN A CA 1
ATOM 2352 C C . ASN A 1 294 ? -2.872 -3.584 35.599 1.00 85.94 294 ASN A C 1
ATOM 2354 O O . ASN A 1 294 ? -3.746 -2.735 35.440 1.00 85.94 294 ASN A O 1
ATOM 2358 N N . GLU A 1 295 ? -2.763 -4.272 36.741 1.00 75.88 295 GLU A N 1
ATOM 2359 C CA . GLU A 1 295 ? -3.764 -4.169 37.820 1.00 75.88 295 GLU A CA 1
ATOM 2360 C C . GLU A 1 295 ? -3.872 -2.760 38.435 1.00 75.88 295 GLU A C 1
ATOM 2362 O O . GLU A 1 295 ? -4.952 -2.380 38.886 1.00 75.88 295 GLU A O 1
ATOM 2367 N N . ASP A 1 296 ? -2.787 -1.980 38.396 1.00 81.56 296 ASP A N 1
ATOM 2368 C CA . ASP A 1 296 ? -2.690 -0.622 38.950 1.00 81.56 296 ASP A CA 1
ATOM 2369 C C . ASP A 1 296 ? -2.757 0.472 37.864 1.00 81.56 296 ASP A C 1
ATOM 2371 O O . ASP A 1 296 ? -2.112 1.517 37.980 1.00 81.56 296 ASP A O 1
ATOM 2375 N N . ALA A 1 297 ? -3.497 0.233 36.774 1.00 84.44 297 ALA A N 1
ATOM 2376 C CA . ALA A 1 297 ? -3.618 1.187 35.674 1.00 84.44 297 ALA A CA 1
ATOM 2377 C C . ALA A 1 297 ? -4.086 2.572 36.183 1.00 84.44 297 ALA A C 1
ATOM 2379 O O . ALA A 1 297 ? -5.178 2.683 36.755 1.00 84.44 297 ALA A O 1
ATOM 2380 N N . PRO A 1 298 ? -3.292 3.644 35.994 1.00 87.19 298 PRO A N 1
ATOM 2381 C CA . PRO A 1 298 ? -3.634 4.954 36.522 1.00 87.19 298 PRO A CA 1
ATOM 2382 C C . PRO A 1 298 ? -4.872 5.526 35.823 1.00 87.19 298 PRO A C 1
ATOM 2384 O O . PRO A 1 298 ? -5.139 5.277 34.640 1.00 87.19 298 PRO A O 1
ATOM 2387 N N . LEU A 1 299 ? -5.630 6.323 36.578 1.00 88.69 299 LEU A N 1
ATOM 2388 C CA . LEU A 1 299 ? -6.675 7.167 36.011 1.00 88.69 299 LEU A CA 1
ATOM 2389 C C . LEU A 1 299 ? -6.034 8.326 35.227 1.00 88.69 299 LEU A C 1
ATOM 2391 O O . LEU A 1 299 ? -4.971 8.797 35.636 1.00 88.69 299 LEU A O 1
ATOM 2395 N N . PRO A 1 300 ? -6.684 8.820 34.157 1.00 92.19 300 PRO A N 1
ATOM 2396 C CA . PRO A 1 300 ? -6.151 9.925 33.366 1.00 92.19 300 PRO A CA 1
ATOM 2397 C C . PRO A 1 300 ? -5.956 11.186 34.215 1.00 92.19 300 PRO A C 1
ATOM 2399 O O . PRO A 1 300 ? -6.867 11.564 34.967 1.00 92.19 300 PRO A O 1
ATOM 2402 N N . THR A 1 301 ? -4.807 11.856 34.080 1.00 94.44 301 THR A N 1
ATOM 2403 C CA . THR A 1 301 ? -4.589 13.166 34.724 1.00 94.44 301 THR A CA 1
ATOM 2404 C C . THR A 1 301 ? -5.443 14.252 34.063 1.00 94.44 301 THR A C 1
ATOM 2406 O O . THR A 1 301 ? -5.971 14.060 32.969 1.00 94.44 301 THR A O 1
ATOM 2409 N N . GLU A 1 302 ? -5.604 15.415 34.701 1.00 92.50 302 GLU A N 1
ATOM 2410 C CA . GLU A 1 302 ? -6.364 16.523 34.097 1.00 92.50 302 GLU A CA 1
ATOM 2411 C C . GLU A 1 302 ? -5.721 17.021 32.792 1.00 92.50 302 GLU A C 1
ATOM 2413 O O . GLU A 1 302 ? -6.427 17.390 31.853 1.00 92.50 302 GLU A O 1
ATOM 2418 N N . GLU A 1 303 ? -4.392 16.963 32.693 1.00 93.94 303 GLU A N 1
ATOM 2419 C CA . GLU A 1 303 ? -3.658 17.260 31.463 1.00 93.94 303 GLU A CA 1
ATOM 2420 C C . GLU A 1 303 ? -3.990 16.251 30.357 1.00 93.94 303 GLU A C 1
ATOM 2422 O O . GLU A 1 303 ? -4.319 16.661 29.247 1.00 93.94 303 GLU A O 1
ATOM 2427 N N . GLU A 1 304 ? -3.985 14.949 30.662 1.00 93.44 304 GLU A N 1
ATOM 2428 C CA . GLU A 1 304 ? -4.320 13.897 29.691 1.00 93.44 304 GLU A CA 1
ATOM 2429 C C . GLU A 1 304 ? -5.793 13.939 29.265 1.00 93.44 304 GLU A C 1
ATOM 2431 O O . GLU A 1 304 ? -6.124 13.588 28.132 1.00 93.44 304 GLU A O 1
ATOM 2436 N N . LYS A 1 305 ? -6.700 14.369 30.152 1.00 92.69 305 LYS A N 1
ATOM 2437 C CA . LYS A 1 305 ? -8.111 14.597 29.802 1.00 92.69 305 LYS A CA 1
ATOM 2438 C C . LYS A 1 305 ? -8.257 15.746 28.815 1.00 92.69 305 LYS A C 1
ATOM 2440 O O . LYS A 1 305 ? -8.992 15.613 27.841 1.00 92.69 305 LYS A O 1
ATOM 2445 N N . LYS A 1 306 ? -7.540 16.847 29.049 1.00 92.88 306 LYS A N 1
ATOM 2446 C CA . LYS A 1 306 ? -7.541 18.001 28.149 1.00 92.88 306 LYS A CA 1
ATOM 2447 C C . LYS A 1 306 ? -6.952 17.642 26.781 1.00 92.88 306 LYS A C 1
ATOM 2449 O O . LYS A 1 306 ? -7.552 17.955 25.761 1.00 92.88 306 LYS A O 1
ATOM 2454 N N . GLU A 1 307 ? -5.814 16.954 26.773 1.00 93.31 307 GLU A N 1
ATOM 2455 C CA . GLU A 1 307 ? -5.148 16.459 25.563 1.00 93.31 307 GLU A CA 1
ATOM 2456 C C . GLU A 1 307 ? -6.064 15.516 24.764 1.00 93.31 307 GLU A C 1
ATOM 2458 O O . GLU A 1 307 ? -6.204 15.638 23.550 1.00 93.31 307 GLU A O 1
ATOM 2463 N N . CYS A 1 308 ? -6.769 14.623 25.461 1.00 92.94 308 CYS A N 1
ATOM 2464 C CA . CYS A 1 308 ? -7.768 13.746 24.866 1.00 92.94 308 CYS A CA 1
ATOM 2465 C C . CYS A 1 308 ? -8.912 14.522 24.196 1.00 92.94 308 CYS A C 1
ATOM 2467 O O . CYS A 1 308 ? -9.265 14.213 23.060 1.00 92.94 308 CYS A O 1
ATOM 2469 N N . ASP A 1 309 ? -9.480 15.533 24.858 1.00 90.94 309 ASP A N 1
ATOM 2470 C CA . ASP A 1 309 ? -10.564 16.334 24.277 1.00 90.94 309 ASP A CA 1
ATOM 2471 C C . ASP A 1 309 ? -10.120 17.100 23.016 1.00 90.94 309 ASP A C 1
ATOM 2473 O O . ASP A 1 309 ? -10.926 17.266 22.098 1.00 90.94 309 ASP A O 1
ATOM 2477 N N . GLU A 1 310 ? -8.853 17.525 22.949 1.00 94.56 310 GLU A N 1
ATOM 2478 C CA . GLU A 1 310 ? -8.264 18.193 21.780 1.00 94.56 310 GLU A CA 1
ATOM 2479 C C . GLU A 1 310 ? -8.005 17.215 20.614 1.00 94.56 310 GLU A C 1
ATOM 2481 O O . GLU A 1 310 ? -8.294 17.548 19.465 1.00 94.56 310 GLU A O 1
ATOM 2486 N N . GLU A 1 311 ? -7.527 15.995 20.888 1.00 95.88 311 GLU A N 1
ATOM 2487 C CA . GLU A 1 311 ? -7.112 15.028 19.853 1.00 95.88 311 GLU A CA 1
ATOM 2488 C C . GLU A 1 311 ? -8.178 13.984 19.468 1.00 95.88 311 GLU A C 1
ATOM 2490 O O . GLU A 1 311 ? -8.003 13.240 18.494 1.00 95.88 311 GLU A O 1
ATOM 2495 N N . LEU A 1 312 ? -9.293 13.887 20.203 1.00 94.75 312 LEU A N 1
ATOM 2496 C CA . LEU A 1 312 ? -10.303 12.844 19.984 1.00 94.75 312 LEU A CA 1
ATOM 2497 C C . LEU A 1 312 ? -10.872 12.878 18.562 1.00 94.75 312 LEU A C 1
ATOM 2499 O O . LEU A 1 312 ? -11.031 11.829 17.941 1.00 94.75 312 LEU A O 1
ATOM 2503 N N . GLN A 1 313 ? -11.170 14.061 18.023 1.00 94.38 313 GLN A N 1
ATOM 2504 C CA . GLN A 1 313 ? -11.796 14.163 16.703 1.00 94.38 313 GLN A CA 1
ATOM 2505 C C . GLN A 1 313 ? -10.841 13.742 15.573 1.00 94.38 313 GLN A C 1
ATOM 2507 O O . GLN A 1 313 ? -11.260 13.027 14.659 1.00 94.38 313 GLN A O 1
ATOM 2512 N N . ASP A 1 314 ? -9.563 14.111 15.666 1.00 94.56 314 ASP A N 1
ATOM 2513 C CA . ASP A 1 314 ? -8.529 13.697 14.710 1.00 94.56 314 ASP A CA 1
ATOM 2514 C C . ASP A 1 314 ? -8.255 12.192 14.811 1.00 94.56 314 ASP A C 1
ATOM 2516 O O . ASP A 1 314 ? -8.100 11.509 13.797 1.00 94.56 314 ASP A O 1
ATOM 2520 N N . THR A 1 315 ? -8.299 11.644 16.028 1.00 96.25 315 THR A N 1
ATOM 2521 C CA . THR A 1 315 ? -8.202 10.199 16.275 1.00 96.25 315 THR A CA 1
ATOM 2522 C C . THR A 1 315 ? -9.353 9.435 15.618 1.00 96.25 315 THR A C 1
ATOM 2524 O O . THR A 1 315 ? -9.137 8.402 14.983 1.00 96.25 315 THR A O 1
ATOM 2527 N N . MET A 1 316 ? -10.582 9.947 15.716 1.00 95.62 316 MET A N 1
ATOM 2528 C CA . MET A 1 316 ? -11.752 9.334 15.077 1.00 95.62 316 MET A CA 1
ATOM 2529 C C . MET A 1 316 ? -11.665 9.407 13.550 1.00 95.62 316 MET A C 1
ATOM 2531 O O . MET A 1 316 ? -12.014 8.440 12.873 1.00 95.62 316 MET A O 1
ATOM 2535 N N . LEU A 1 317 ? -11.157 10.515 12.997 1.00 95.19 317 LEU A N 1
ATOM 2536 C CA . LEU A 1 317 ? -10.907 10.644 11.561 1.00 95.19 317 LEU A CA 1
ATOM 2537 C C . LEU A 1 317 ? -9.846 9.645 11.080 1.00 95.19 317 LEU A C 1
ATOM 2539 O O . LEU A 1 317 ? -10.074 8.960 10.082 1.00 95.19 317 LEU A O 1
ATOM 2543 N N . LEU A 1 318 ? -8.733 9.514 11.809 1.00 95.06 318 LEU A N 1
ATOM 2544 C CA . LEU A 1 318 ? -7.677 8.539 11.523 1.00 95.06 318 LEU A CA 1
ATOM 2545 C C . LEU A 1 318 ? -8.242 7.114 11.473 1.00 95.06 318 LEU A C 1
ATOM 2547 O O . LEU A 1 318 ? -8.065 6.406 10.483 1.00 95.06 318 LEU A O 1
ATOM 2551 N N . LEU A 1 319 ? -8.971 6.699 12.512 1.00 96.38 319 LEU A N 1
ATOM 2552 C CA . LEU A 1 319 ? -9.560 5.360 12.560 1.00 96.38 319 LEU A CA 1
ATOM 2553 C C . LEU A 1 319 ? -10.620 5.158 11.475 1.00 96.38 319 LEU A C 1
ATOM 2555 O O . LEU A 1 319 ? -10.709 4.068 10.920 1.00 96.38 319 LEU A O 1
ATOM 2559 N N . SER A 1 320 ? -11.390 6.192 11.123 1.00 96.19 320 SER A N 1
ATOM 2560 C CA . SER A 1 320 ? -12.357 6.115 10.024 1.00 96.19 320 SER A CA 1
ATOM 2561 C C . SER A 1 320 ? -11.692 5.921 8.658 1.00 96.19 320 SER A C 1
ATOM 2563 O O . SER A 1 320 ? -12.321 5.342 7.777 1.00 96.19 320 SER A O 1
ATOM 2565 N N . GLN A 1 321 ? -10.462 6.403 8.460 1.00 94.69 321 GLN A N 1
ATOM 2566 C CA . GLN A 1 321 ? -9.697 6.190 7.226 1.00 94.69 321 GLN A CA 1
ATOM 2567 C C . GLN A 1 321 ? -9.063 4.794 7.175 1.00 94.69 321 GLN A C 1
ATOM 2569 O O . GLN A 1 321 ? -8.964 4.207 6.105 1.00 94.69 321 GLN A O 1
ATOM 2574 N N . MET A 1 322 ? -8.649 4.254 8.325 1.00 94.25 322 MET A N 1
ATOM 2575 C CA . MET A 1 322 ? -8.013 2.931 8.424 1.00 94.25 322 MET A CA 1
ATOM 2576 C C . MET A 1 322 ? -9.019 1.774 8.543 1.00 94.25 322 MET A C 1
ATOM 2578 O O . MET A 1 322 ? -8.703 0.629 8.227 1.00 94.25 322 MET A O 1
ATOM 2582 N N . GLY A 1 323 ? -10.227 2.067 9.027 1.00 96.12 323 GLY A N 1
ATOM 2583 C CA . GLY A 1 323 ? -11.262 1.087 9.342 1.00 96.12 323 GLY A CA 1
ATOM 2584 C C . GLY A 1 323 ? -11.714 0.212 8.169 1.00 96.12 323 GLY A C 1
ATOM 2585 O O . GLY A 1 323 ? -11.826 -0.994 8.379 1.00 96.12 323 GLY A O 1
ATOM 2586 N N . PRO A 1 324 ? -11.975 0.757 6.964 1.00 96.25 324 PRO A N 1
ATOM 2587 C CA . PRO A 1 324 ? -12.444 -0.040 5.827 1.00 96.25 324 PRO A CA 1
ATOM 2588 C C . PRO A 1 324 ? -11.485 -1.175 5.434 1.00 96.25 324 PRO A C 1
ATOM 2590 O O . PRO A 1 324 ? -11.894 -2.334 5.370 1.00 96.25 324 PRO A O 1
ATOM 2593 N N . ASP A 1 325 ? -10.193 -0.876 5.312 1.00 93.25 325 ASP A N 1
ATOM 2594 C CA . ASP A 1 325 ? -9.139 -1.841 4.982 1.00 93.25 325 ASP A CA 1
ATOM 2595 C C . ASP A 1 325 ? -8.958 -2.916 6.079 1.00 93.25 325 ASP A C 1
ATOM 2597 O O . ASP A 1 325 ? -8.892 -4.119 5.790 1.00 93.25 325 ASP A O 1
ATOM 2601 N N . ALA A 1 326 ? -8.978 -2.519 7.359 1.00 94.00 326 ALA A N 1
ATOM 2602 C CA . ALA A 1 326 ? -8.969 -3.462 8.482 1.00 94.00 326 ALA A CA 1
ATOM 2603 C C . ALA A 1 326 ? -10.216 -4.369 8.486 1.00 94.00 326 ALA A C 1
ATOM 2605 O O . ALA A 1 326 ? -10.128 -5.573 8.755 1.00 94.00 326 ALA A O 1
ATOM 2606 N N . HIS A 1 327 ? -11.381 -3.817 8.131 1.00 95.88 327 HIS A N 1
ATOM 2607 C CA . HIS A 1 327 ? -12.631 -4.563 8.018 1.00 95.88 327 HIS A CA 1
ATOM 2608 C C . HIS A 1 327 ? -12.576 -5.571 6.860 1.00 95.88 327 HIS A C 1
ATOM 2610 O O . HIS A 1 327 ? -12.901 -6.744 7.056 1.00 95.88 327 HIS A O 1
ATOM 2616 N N . MET A 1 328 ? -12.096 -5.163 5.682 1.00 96.19 328 MET A N 1
ATOM 2617 C CA . MET A 1 328 ? -11.900 -6.063 4.543 1.00 96.19 328 MET A CA 1
ATOM 2618 C C . MET A 1 328 ? -10.984 -7.231 4.921 1.00 96.19 328 MET A C 1
ATOM 2620 O O . MET A 1 328 ? -11.358 -8.386 4.712 1.00 96.19 328 MET A O 1
ATOM 2624 N N . ARG A 1 329 ? -9.817 -6.974 5.530 1.00 93.44 329 ARG A N 1
ATOM 2625 C CA . ARG A 1 329 ? -8.909 -8.046 5.984 1.00 93.44 329 ARG A CA 1
ATOM 2626 C C . ARG A 1 329 ? -9.574 -9.004 6.962 1.00 93.44 329 ARG A C 1
ATOM 2628 O O . ARG A 1 329 ? -9.401 -10.217 6.849 1.00 93.44 329 ARG A O 1
ATOM 2635 N N . MET A 1 330 ? -10.332 -8.469 7.918 1.00 93.31 330 MET A N 1
ATOM 2636 C CA . MET A 1 330 ? -11.079 -9.268 8.885 1.00 93.31 330 MET A CA 1
ATOM 2637 C C . MET A 1 330 ? -12.069 -10.208 8.186 1.00 93.31 330 MET A C 1
ATOM 2639 O O . MET A 1 330 ? -12.152 -11.386 8.531 1.00 93.31 330 MET A O 1
ATOM 2643 N N . ILE A 1 331 ? -12.798 -9.710 7.188 1.00 95.31 331 ILE A N 1
ATOM 2644 C CA . ILE A 1 331 ? -13.788 -10.491 6.442 1.00 95.31 331 ILE A CA 1
ATOM 2645 C C . ILE A 1 331 ? -13.117 -11.512 5.523 1.00 95.31 331 ILE A C 1
ATOM 2647 O O . ILE A 1 331 ? -13.579 -12.649 5.452 1.00 95.31 331 ILE A O 1
ATOM 2651 N N . LEU A 1 332 ? -12.019 -11.160 4.849 1.00 94.62 332 LEU A N 1
ATOM 2652 C CA . LEU A 1 332 ? -11.324 -12.059 3.922 1.00 94.62 332 LEU A CA 1
ATOM 2653 C C . LEU A 1 332 ? -10.718 -13.298 4.603 1.00 94.62 332 LEU A C 1
ATOM 2655 O O . LEU A 1 332 ? -10.423 -14.278 3.919 1.00 94.62 332 LEU A O 1
ATOM 2659 N N . ARG A 1 333 ? -10.598 -13.299 5.939 1.00 91.31 333 ARG A N 1
ATOM 2660 C CA . ARG A 1 333 ? -10.274 -14.499 6.733 1.00 91.31 333 ARG A CA 1
ATOM 2661 C C . ARG A 1 333 ? -11.400 -15.544 6.721 1.00 91.31 333 ARG A C 1
ATOM 2663 O O . ARG A 1 333 ? -11.144 -16.712 7.005 1.00 91.31 333 ARG A O 1
ATOM 2670 N N . LYS A 1 334 ? -12.636 -15.160 6.377 1.00 91.69 334 LYS A N 1
ATOM 2671 C CA . LYS A 1 334 ? -13.739 -16.096 6.119 1.00 91.69 334 LYS A CA 1
ATOM 2672 C C . LYS A 1 334 ? -13.524 -16.786 4.763 1.00 91.69 334 LYS A C 1
ATOM 2674 O O . LYS A 1 334 ? -13.253 -16.095 3.770 1.00 91.69 334 LYS A O 1
ATOM 2679 N N . PRO A 1 335 ? -13.718 -18.116 4.673 1.00 93.62 335 PRO A N 1
ATOM 2680 C CA . PRO A 1 335 ? -13.734 -18.817 3.394 1.00 93.62 335 PRO A CA 1
ATOM 2681 C C . PRO A 1 335 ? -14.753 -18.199 2.417 1.00 93.62 335 PRO A C 1
ATOM 2683 O O . PRO A 1 335 ? -15.832 -17.806 2.868 1.00 93.62 335 PRO A O 1
ATOM 2686 N N . PRO A 1 336 ? -14.471 -18.174 1.099 1.00 95.50 336 PRO A N 1
ATOM 2687 C CA . PRO A 1 336 ? -15.374 -17.679 0.053 1.00 95.50 336 PRO A CA 1
ATOM 2688 C C . PRO A 1 336 ? -16.860 -18.027 0.246 1.00 95.50 336 PRO A C 1
ATOM 2690 O O . PRO A 1 336 ? -17.714 -17.147 0.268 1.00 95.50 336 PRO A O 1
ATOM 2693 N N . GLY A 1 337 ? -17.173 -19.305 0.489 1.00 94.38 337 GLY A N 1
ATOM 2694 C CA . GLY A 1 337 ? -18.553 -19.785 0.648 1.00 94.38 337 GLY A CA 1
ATOM 2695 C C . GLY A 1 337 ? -19.248 -19.421 1.968 1.00 94.38 337 GLY A C 1
ATOM 2696 O O . GLY A 1 337 ? -20.400 -19.796 2.155 1.00 94.38 337 GLY A O 1
ATOM 2697 N N . GLN A 1 338 ? -18.567 -18.741 2.897 1.00 96.00 338 GLN A N 1
ATOM 2698 C CA . GLN A 1 338 ? -19.100 -18.358 4.214 1.00 96.00 338 GLN A CA 1
ATOM 2699 C C . GLN A 1 338 ? -19.296 -16.842 4.372 1.00 96.00 338 GLN A C 1
ATOM 2701 O O . GLN A 1 338 ? -19.615 -16.375 5.467 1.00 96.00 338 GLN A O 1
ATOM 2706 N N . ARG A 1 339 ? -19.090 -16.065 3.303 1.00 96.94 339 ARG A N 1
ATOM 2707 C CA . ARG A 1 339 ? -19.264 -14.608 3.304 1.00 96.94 339 ARG A CA 1
ATOM 2708 C C . ARG A 1 339 ? -20.738 -14.251 3.119 1.00 96.94 339 ARG A C 1
ATOM 2710 O O . ARG A 1 339 ? -21.414 -14.808 2.256 1.00 96.94 339 ARG A O 1
ATOM 2717 N N . THR A 1 340 ? -21.242 -13.342 3.947 1.00 97.12 340 THR A N 1
ATOM 2718 C CA . THR A 1 340 ? -22.597 -12.786 3.817 1.00 97.12 340 THR A CA 1
ATOM 2719 C C . THR A 1 340 ? -22.669 -11.761 2.681 1.00 97.12 340 THR A C 1
ATOM 2721 O O . THR A 1 340 ? -21.653 -11.353 2.131 1.00 97.12 340 THR A O 1
ATOM 2724 N N . VAL A 1 341 ? -23.871 -11.298 2.330 1.00 97.31 341 VAL A N 1
ATOM 2725 C CA . VAL A 1 341 ? -24.029 -10.221 1.334 1.00 97.31 341 VAL A CA 1
ATOM 2726 C C . VAL A 1 341 ? -23.343 -8.931 1.801 1.00 97.31 341 VAL A C 1
ATOM 2728 O O . VAL A 1 341 ? -22.637 -8.304 1.019 1.00 97.31 341 VAL A O 1
ATOM 2731 N N . ASP A 1 342 ? -23.475 -8.590 3.086 1.00 95.88 342 ASP A N 1
ATOM 2732 C CA . ASP A 1 342 ? -22.811 -7.420 3.673 1.00 95.88 342 ASP A CA 1
ATOM 2733 C C . ASP A 1 342 ? -21.280 -7.566 3.653 1.00 95.88 342 ASP A C 1
ATOM 2735 O O . ASP A 1 342 ? -20.573 -6.604 3.368 1.00 95.88 342 ASP A O 1
ATOM 2739 N N . ASP A 1 343 ? -20.763 -8.778 3.901 1.00 97.00 343 ASP A N 1
ATOM 2740 C CA . ASP A 1 343 ? -19.328 -9.071 3.806 1.00 97.00 343 ASP A CA 1
ATOM 2741 C C . ASP A 1 343 ? -18.792 -8.779 2.394 1.00 97.00 343 ASP A C 1
ATOM 2743 O O . ASP A 1 343 ? -17.725 -8.183 2.236 1.00 97.00 343 ASP A O 1
ATOM 2747 N N . LEU A 1 344 ? -19.531 -9.207 1.364 1.00 98.00 344 LEU A N 1
ATOM 2748 C CA . LEU A 1 344 ? -19.148 -9.017 -0.035 1.00 98.00 344 LEU A CA 1
ATOM 2749 C C . LEU A 1 344 ? -19.158 -7.543 -0.440 1.00 98.00 344 LEU A C 1
ATOM 2751 O O . LEU A 1 344 ? -18.266 -7.128 -1.177 1.00 98.00 344 LEU A O 1
ATOM 2755 N N . GLU A 1 345 ? -20.117 -6.759 0.056 1.00 97.44 345 GLU A N 1
ATOM 2756 C CA . GLU A 1 345 ? -20.182 -5.321 -0.218 1.00 97.44 345 GLU A CA 1
ATOM 2757 C C . GLU A 1 345 ? -18.991 -4.584 0.406 1.00 97.44 345 GLU A C 1
ATOM 2759 O O . GLU A 1 345 ? -18.333 -3.798 -0.270 1.00 97.44 345 GLU A O 1
ATOM 2764 N N . ILE A 1 346 ? -18.641 -4.901 1.659 1.00 96.94 346 ILE A N 1
ATOM 2765 C CA . ILE A 1 346 ? -17.484 -4.293 2.338 1.00 96.94 346 ILE A CA 1
ATOM 2766 C C . ILE A 1 346 ? -16.185 -4.608 1.592 1.00 96.94 346 ILE A C 1
ATOM 2768 O O . ILE A 1 346 ? -15.358 -3.720 1.397 1.00 96.94 346 ILE A O 1
ATOM 2772 N N . ILE A 1 347 ? -16.000 -5.858 1.150 1.00 97.94 347 ILE A N 1
ATOM 2773 C CA . ILE A 1 347 ? -14.835 -6.213 0.332 1.00 97.94 347 ILE A CA 1
ATOM 2774 C C . ILE A 1 347 ? -14.863 -5.423 -0.980 1.00 97.94 347 ILE A C 1
ATOM 2776 O O . ILE A 1 347 ? -13.855 -4.827 -1.346 1.00 97.94 347 ILE A O 1
ATOM 2780 N N . TYR A 1 348 ? -15.995 -5.423 -1.690 1.00 98.00 348 TYR A N 1
ATOM 2781 C CA . TYR A 1 348 ? -16.137 -4.780 -2.996 1.00 98.00 348 TYR A CA 1
ATOM 2782 C C . TYR A 1 348 ? -15.785 -3.288 -2.967 1.00 98.00 348 TYR A C 1
ATOM 2784 O O . TYR A 1 348 ? -15.043 -2.848 -3.847 1.00 98.00 348 TYR A O 1
ATOM 2792 N N . GLU A 1 349 ? -16.270 -2.543 -1.971 1.00 96.69 349 GLU A N 1
ATOM 2793 C CA . GLU A 1 349 ? -15.962 -1.117 -1.812 1.00 96.69 349 GLU A CA 1
ATOM 2794 C C . GLU A 1 349 ? -14.446 -0.887 -1.692 1.00 96.69 349 GLU A C 1
ATOM 2796 O O . GLU A 1 349 ? -13.885 -0.061 -2.413 1.00 96.69 349 GLU A O 1
ATOM 2801 N N . GLU A 1 350 ? -13.735 -1.716 -0.924 1.00 96.44 350 GLU A N 1
ATOM 2802 C CA . GLU A 1 350 ? -12.274 -1.621 -0.825 1.00 96.44 350 GLU A CA 1
ATOM 2803 C C . GLU A 1 350 ? -11.554 -1.999 -2.131 1.00 96.44 350 GLU A C 1
ATOM 2805 O O . GLU A 1 350 ? -10.555 -1.375 -2.504 1.00 96.44 350 GLU A O 1
ATOM 2810 N N . LEU A 1 351 ? -12.081 -2.949 -2.917 1.00 96.25 351 LEU A N 1
ATOM 2811 C CA . LEU A 1 351 ? -11.510 -3.284 -4.234 1.00 96.25 351 LEU A CA 1
ATOM 2812 C C . LEU A 1 351 ? -11.586 -2.121 -5.237 1.00 96.25 351 LEU A C 1
ATOM 2814 O O . LEU A 1 351 ? -10.863 -2.122 -6.243 1.00 96.25 351 LEU A O 1
ATOM 2818 N N . LEU A 1 352 ? -12.456 -1.129 -5.014 1.00 95.31 352 LEU A N 1
ATOM 2819 C CA . LEU A 1 352 ? -12.498 0.084 -5.834 1.00 95.31 352 LEU A CA 1
ATOM 2820 C C . LEU A 1 352 ? -11.248 0.944 -5.638 1.00 95.31 352 LEU A C 1
ATOM 2822 O O . LEU A 1 352 ? -10.817 1.598 -6.591 1.00 95.31 352 LEU A O 1
ATOM 2826 N N . HIS A 1 353 ? -10.643 0.882 -4.452 1.00 94.25 353 HIS A N 1
ATOM 2827 C CA . HIS A 1 353 ? -9.469 1.660 -4.067 1.00 94.25 353 HIS A CA 1
ATOM 2828 C C . HIS A 1 353 ? -8.138 0.955 -4.387 1.00 94.25 353 HIS A C 1
ATOM 2830 O O . HIS A 1 353 ? -7.097 1.609 -4.473 1.00 94.25 353 HIS A O 1
ATOM 2836 N N . ILE A 1 354 ? -8.151 -0.356 -4.659 1.00 93.69 354 ILE A N 1
ATOM 2837 C CA . ILE A 1 354 ? -6.945 -1.114 -5.025 1.00 93.69 354 ILE A CA 1
ATOM 2838 C C . ILE A 1 354 ? -6.543 -0.833 -6.479 1.00 93.69 354 ILE A C 1
ATOM 2840 O O . ILE A 1 354 ? -7.173 -1.292 -7.440 1.00 93.69 354 ILE A O 1
ATOM 2844 N N . LYS A 1 355 ? -5.419 -0.128 -6.656 1.00 90.06 355 LYS A N 1
ATOM 2845 C CA . LYS A 1 355 ? -4.915 0.287 -7.975 1.00 90.06 355 LYS A CA 1
ATOM 2846 C C . LYS A 1 355 ? -4.661 -0.880 -8.933 1.00 90.06 355 LYS A C 1
ATOM 2848 O O . LYS A 1 355 ? -5.026 -0.774 -10.105 1.00 90.06 355 LYS A O 1
ATOM 2853 N N . ALA A 1 356 ? -4.121 -2.002 -8.457 1.00 92.56 356 ALA A N 1
ATOM 2854 C CA . ALA A 1 356 ? -3.901 -3.198 -9.277 1.00 92.56 356 ALA A CA 1
ATOM 2855 C C . ALA A 1 356 ? -5.200 -3.714 -9.938 1.00 92.56 356 ALA A C 1
ATOM 2857 O O . ALA A 1 356 ? -5.169 -4.259 -11.042 1.00 92.56 356 ALA A O 1
ATOM 2858 N N . LEU A 1 357 ? -6.369 -3.456 -9.335 1.00 95.12 357 LEU A N 1
ATOM 2859 C CA . LEU A 1 357 ? -7.688 -3.853 -9.842 1.00 95.12 357 LEU A CA 1
ATOM 2860 C C . LEU A 1 357 ? -8.386 -2.762 -10.673 1.00 95.12 357 LEU A C 1
ATOM 2862 O O . LEU A 1 357 ? -9.448 -3.015 -11.236 1.00 95.12 357 LEU A O 1
ATOM 2866 N N . SER A 1 358 ? -7.820 -1.557 -10.791 1.00 91.94 358 SER A N 1
ATOM 2867 C CA . SER A 1 358 ? -8.438 -0.394 -11.467 1.00 91.94 358 SER A CA 1
ATOM 2868 C C . SER A 1 358 ? -8.882 -0.655 -12.912 1.00 91.94 358 SER A C 1
ATOM 2870 O O . SER A 1 358 ? -9.887 -0.114 -13.360 1.00 91.94 358 SER A O 1
ATOM 2872 N N . HIS A 1 359 ? -8.159 -1.522 -13.621 1.00 90.38 359 HIS A N 1
ATOM 2873 C CA . HIS A 1 359 ? -8.435 -1.901 -15.005 1.00 90.38 359 HIS A CA 1
ATOM 2874 C C . HIS A 1 359 ? -9.566 -2.930 -15.166 1.00 90.38 359 HIS A C 1
ATOM 2876 O O . HIS A 1 359 ? -9.954 -3.233 -16.295 1.00 90.38 359 HIS A O 1
ATOM 2882 N N . LEU A 1 360 ? -10.061 -3.506 -14.067 1.00 94.25 360 LEU A N 1
ATOM 2883 C CA . LEU A 1 360 ? -11.144 -4.486 -14.077 1.00 94.25 360 LEU A CA 1
ATOM 2884 C C . LEU A 1 360 ? -12.503 -3.787 -14.006 1.00 94.25 360 LEU A C 1
ATOM 2886 O O . LEU A 1 360 ? -12.660 -2.761 -13.341 1.00 94.25 360 LEU A O 1
ATOM 2890 N N . SER A 1 361 ? -13.504 -4.368 -14.668 1.00 96.69 361 SER A N 1
ATOM 2891 C CA . SER A 1 361 ? -14.874 -3.854 -14.621 1.00 96.69 361 SER A CA 1
ATOM 2892 C C . SER A 1 361 ? -15.480 -4.004 -13.224 1.00 96.69 361 SER A C 1
ATOM 2894 O O . SER A 1 361 ? -15.089 -4.874 -12.445 1.00 96.69 361 SER A O 1
ATOM 2896 N N . THR A 1 362 ? -16.483 -3.183 -12.913 1.00 96.50 362 THR A N 1
ATOM 2897 C CA . THR A 1 362 ? -17.212 -3.255 -11.636 1.00 96.50 362 THR A CA 1
ATOM 2898 C C . THR A 1 362 ? -17.857 -4.623 -11.420 1.00 96.50 362 THR A C 1
ATOM 2900 O O . THR A 1 362 ? -17.802 -5.150 -10.314 1.00 96.50 362 THR A O 1
ATOM 2903 N N . THR A 1 363 ? -18.387 -5.249 -12.476 1.00 96.69 363 THR A N 1
ATOM 2904 C CA . THR A 1 363 ? -18.914 -6.619 -12.417 1.00 96.69 363 THR A CA 1
ATOM 2905 C C . THR A 1 363 ? -17.833 -7.622 -12.027 1.00 96.69 363 THR A C 1
ATOM 2907 O O . THR A 1 363 ? -18.051 -8.416 -11.122 1.00 96.69 363 THR A O 1
ATOM 2910 N N . VAL A 1 364 ? -16.644 -7.555 -12.638 1.00 97.31 364 VAL A N 1
ATOM 2911 C CA . VAL A 1 364 ? -15.533 -8.454 -12.281 1.00 97.31 364 VAL A CA 1
ATOM 2912 C C . VAL A 1 364 ? -15.087 -8.226 -10.838 1.00 97.31 364 VAL A C 1
ATOM 2914 O O . VAL A 1 364 ? -14.860 -9.193 -10.123 1.00 97.31 364 VAL A O 1
ATOM 2917 N N . LYS A 1 365 ? -15.009 -6.974 -10.373 1.00 97.12 365 LYS A N 1
ATOM 2918 C CA . LYS A 1 365 ? -14.672 -6.676 -8.971 1.00 97.12 365 LYS A CA 1
ATOM 2919 C C . LYS A 1 365 ? -15.693 -7.258 -7.988 1.00 97.12 365 LYS A C 1
ATOM 2921 O O . LYS A 1 365 ? -15.289 -7.785 -6.958 1.00 97.12 365 LYS A O 1
ATOM 2926 N N . ARG A 1 366 ? -16.992 -7.219 -8.308 1.00 96.81 366 ARG A N 1
ATOM 2927 C CA . ARG A 1 366 ? -18.031 -7.857 -7.479 1.00 96.81 366 ARG A CA 1
ATOM 2928 C C . ARG A 1 366 ? -17.852 -9.368 -7.392 1.00 96.81 366 ARG A C 1
ATOM 2930 O O . ARG A 1 366 ? -17.902 -9.914 -6.297 1.00 96.81 366 ARG A O 1
ATOM 2937 N N . GLU A 1 367 ? -17.571 -10.028 -8.513 1.00 97.19 367 GLU A N 1
ATOM 2938 C CA . GLU A 1 367 ? -17.278 -11.467 -8.509 1.00 97.19 367 GLU A CA 1
ATOM 2939 C C . GLU A 1 367 ? -15.996 -11.781 -7.720 1.00 97.19 367 GLU A C 1
ATOM 2941 O O . GLU A 1 367 ? -15.956 -12.734 -6.941 1.00 97.19 367 GLU A O 1
ATOM 2946 N N . LEU A 1 368 ? -14.959 -10.941 -7.847 1.00 96.75 368 LEU A N 1
ATOM 2947 C CA . LEU A 1 368 ? -13.712 -11.088 -7.092 1.00 96.75 368 LEU A CA 1
ATOM 2948 C C . LEU A 1 368 ? -13.931 -11.031 -5.578 1.00 96.75 368 LEU A C 1
ATOM 2950 O O . LEU A 1 368 ? -13.324 -11.827 -4.864 1.00 96.75 368 LEU A O 1
ATOM 2954 N N . ALA A 1 369 ? -14.817 -10.166 -5.077 1.00 96.69 369 ALA A N 1
ATOM 2955 C CA . ALA A 1 369 ? -15.133 -10.103 -3.647 1.00 96.69 369 ALA A CA 1
ATOM 2956 C C . ALA A 1 369 ? -15.572 -11.472 -3.081 1.00 96.69 369 ALA A C 1
ATOM 2958 O O . ALA A 1 369 ? -15.237 -11.829 -1.946 1.00 96.69 369 ALA A O 1
ATOM 2959 N N . GLY A 1 370 ? -16.247 -12.282 -3.903 1.00 96.06 370 GLY A N 1
ATOM 2960 C CA . GLY A 1 370 ? -16.676 -13.634 -3.556 1.00 96.06 370 GLY A CA 1
ATOM 2961 C C . GLY A 1 370 ? -15.553 -14.663 -3.491 1.00 96.06 370 GLY A C 1
ATOM 2962 O O . GLY A 1 370 ? -15.662 -15.602 -2.711 1.00 96.06 370 GLY A O 1
ATOM 2963 N N . VAL A 1 371 ? -14.470 -14.498 -4.257 1.00 96.38 371 VAL A N 1
ATOM 2964 C CA . VAL A 1 371 ? -13.446 -15.547 -4.452 1.00 96.38 371 VAL A CA 1
ATOM 2965 C C . VAL A 1 371 ? -12.049 -15.185 -3.953 1.00 96.38 371 VAL A C 1
ATOM 2967 O O . VAL A 1 371 ? -11.213 -16.076 -3.828 1.00 96.38 371 VAL A O 1
ATOM 2970 N N . LEU A 1 372 ? -11.780 -13.912 -3.645 1.00 95.94 372 LEU A N 1
ATOM 2971 C CA . LEU A 1 372 ? -10.477 -13.467 -3.143 1.00 95.94 372 LEU A CA 1
ATOM 2972 C C . LEU A 1 372 ? -10.068 -14.232 -1.884 1.00 95.94 372 LEU A C 1
ATOM 2974 O O . LEU A 1 372 ? -10.883 -14.448 -0.985 1.00 95.94 372 LEU A O 1
ATOM 2978 N N . ILE A 1 373 ? -8.790 -14.586 -1.803 1.00 95.19 373 ILE A N 1
ATOM 2979 C CA . ILE A 1 373 ? -8.179 -15.240 -0.646 1.00 95.19 373 ILE A CA 1
ATOM 2980 C C . ILE A 1 373 ? -7.187 -14.257 -0.031 1.00 95.19 373 ILE A C 1
ATOM 2982 O O . ILE A 1 373 ? -6.396 -13.645 -0.746 1.00 95.19 373 ILE A O 1
ATOM 2986 N N . PHE A 1 374 ? -7.244 -14.101 1.290 1.00 93.00 374 PHE A N 1
ATOM 2987 C CA . PHE A 1 374 ? -6.256 -13.339 2.044 1.00 93.00 374 PHE A CA 1
ATOM 2988 C C . PHE A 1 374 ? -5.223 -14.287 2.650 1.00 93.00 374 PHE A C 1
ATOM 2990 O O . PHE A 1 374 ? -5.577 -15.246 3.337 1.00 93.00 374 PHE A O 1
ATOM 2997 N N . GLU A 1 375 ? -3.952 -13.983 2.418 1.00 90.31 375 GLU A N 1
ATOM 2998 C CA . GLU A 1 375 ? -2.806 -14.727 2.930 1.00 90.31 375 GLU A CA 1
ATOM 2999 C C . GLU A 1 375 ? -1.823 -13.749 3.587 1.00 90.31 375 GLU A C 1
ATOM 3001 O O . GLU A 1 375 ? -1.646 -12.620 3.127 1.00 90.31 375 GLU A O 1
ATOM 3006 N N . SER A 1 376 ? -1.206 -14.160 4.696 1.00 88.31 376 SER A N 1
ATOM 3007 C CA . SER A 1 376 ? -0.262 -13.334 5.452 1.00 88.31 376 SER A CA 1
ATOM 3008 C C . SER A 1 376 ? 0.873 -14.181 6.009 1.00 88.31 376 SER A C 1
ATOM 3010 O O . SER A 1 376 ? 0.617 -15.252 6.561 1.00 88.31 376 SER A O 1
ATOM 3012 N N . HIS A 1 377 ? 2.101 -13.663 5.968 1.00 88.12 377 HIS A N 1
ATOM 3013 C CA . HIS A 1 377 ? 3.288 -14.351 6.473 1.00 88.12 377 HIS A CA 1
ATOM 3014 C C . HIS A 1 377 ? 4.026 -13.475 7.484 1.00 88.12 377 HIS A C 1
ATOM 3016 O O . HIS A 1 377 ? 4.267 -12.295 7.248 1.00 88.12 377 HIS A O 1
ATOM 3022 N N . ALA A 1 378 ? 4.392 -14.060 8.625 1.00 80.69 378 ALA A N 1
ATOM 3023 C CA . ALA A 1 378 ? 4.975 -13.317 9.743 1.00 80.69 378 ALA A CA 1
ATOM 3024 C C . ALA A 1 378 ? 6.506 -13.169 9.679 1.00 80.69 378 ALA A C 1
ATOM 3026 O O . ALA A 1 378 ? 7.072 -12.374 10.432 1.00 80.69 378 ALA A O 1
ATOM 3027 N N . LYS A 1 379 ? 7.191 -13.975 8.857 1.00 84.19 379 LYS A N 1
ATOM 3028 C CA . LYS A 1 379 ? 8.657 -14.021 8.774 1.00 84.19 379 LYS A CA 1
ATOM 3029 C C . LYS A 1 379 ? 9.121 -13.584 7.387 1.00 84.19 379 LYS A C 1
ATOM 3031 O O . LYS A 1 379 ? 8.711 -14.192 6.398 1.00 84.19 379 LYS A O 1
ATOM 3036 N N . GLY A 1 380 ? 10.000 -12.583 7.349 1.00 88.25 380 GLY A N 1
ATOM 3037 C CA . GLY A 1 380 ? 10.799 -12.286 6.158 1.00 88.25 380 GLY A CA 1
ATOM 3038 C C . GLY A 1 380 ? 11.690 -13.476 5.792 1.00 88.25 380 GLY A C 1
ATOM 3039 O O . GLY A 1 380 ? 11.946 -14.341 6.636 1.00 88.25 380 GLY A O 1
ATOM 3040 N N . GLY A 1 381 ? 12.071 -13.559 4.521 1.00 89.94 381 GLY A N 1
ATOM 3041 C CA . GLY A 1 381 ? 12.828 -14.677 3.956 1.00 89.94 381 GLY A CA 1
ATOM 3042 C C . GLY A 1 381 ? 11.975 -15.897 3.603 1.00 89.94 381 GLY A C 1
ATOM 3043 O O . GLY A 1 381 ? 12.486 -16.882 3.069 1.00 89.94 381 GLY A O 1
ATOM 3044 N N . THR A 1 382 ? 10.666 -15.856 3.873 1.00 92.81 382 THR A N 1
ATOM 3045 C CA . THR A 1 382 ? 9.743 -16.913 3.439 1.00 92.81 382 THR A CA 1
ATOM 3046 C C . THR A 1 382 ? 9.679 -16.920 1.914 1.00 92.81 382 THR A C 1
ATOM 3048 O O . THR A 1 382 ? 9.420 -15.892 1.294 1.00 92.81 382 THR A O 1
ATOM 3051 N N . VAL A 1 383 ? 9.891 -18.081 1.299 1.00 95.81 383 VAL A N 1
ATOM 3052 C CA . VAL A 1 383 ? 9.693 -18.256 -0.143 1.00 95.81 383 VAL A CA 1
ATOM 3053 C C . VAL A 1 383 ? 8.211 -18.508 -0.394 1.00 95.81 383 VAL A C 1
ATOM 3055 O O . VAL A 1 383 ? 7.672 -19.496 0.099 1.00 95.81 383 VAL A O 1
ATOM 3058 N N . LEU A 1 384 ? 7.558 -17.619 -1.142 1.00 95.69 384 LEU A N 1
ATOM 3059 C CA . LEU A 1 384 ? 6.138 -17.752 -1.478 1.00 95.69 384 LEU A CA 1
ATOM 3060 C C . LEU A 1 384 ? 5.920 -18.791 -2.587 1.00 95.69 384 LEU A C 1
ATOM 3062 O O . LEU A 1 384 ? 4.998 -19.593 -2.510 1.00 95.69 384 LEU A O 1
ATOM 3066 N N . PHE A 1 385 ? 6.781 -18.777 -3.606 1.00 96.88 385 PHE A N 1
ATOM 3067 C CA . PHE A 1 385 ? 6.894 -19.822 -4.628 1.00 96.88 385 PHE A CA 1
ATOM 3068 C C . PHE A 1 385 ? 8.255 -19.732 -5.326 1.00 96.88 385 PHE A C 1
ATOM 3070 O O . PHE A 1 385 ? 8.903 -18.675 -5.314 1.00 96.88 385 PHE A O 1
ATOM 3077 N N . ASN A 1 386 ? 8.676 -20.823 -5.963 1.00 97.25 386 ASN A N 1
ATOM 3078 C CA . ASN A 1 386 ? 9.926 -20.896 -6.717 1.00 97.25 386 ASN A CA 1
ATOM 3079 C C . ASN A 1 386 ? 9.716 -20.773 -8.230 1.00 97.25 386 ASN A C 1
ATOM 3081 O O . ASN A 1 386 ? 8.711 -21.215 -8.787 1.00 97.25 386 ASN A O 1
ATOM 3085 N N . GLN A 1 387 ? 10.724 -20.229 -8.914 1.00 96.44 387 GLN A N 1
ATOM 3086 C CA . GLN A 1 387 ? 10.853 -20.334 -10.363 1.00 96.44 387 GLN A CA 1
ATOM 3087 C C . GLN A 1 387 ? 10.804 -21.811 -10.786 1.00 96.44 387 GLN A C 1
ATOM 3089 O O . GLN A 1 387 ? 11.467 -22.658 -10.187 1.00 96.44 387 GLN A O 1
ATOM 3094 N N . GLY A 1 388 ? 10.043 -22.110 -11.837 1.00 95.31 388 GLY A N 1
ATOM 3095 C CA . GLY A 1 388 ? 9.845 -23.463 -12.353 1.00 95.31 388 GLY A CA 1
ATOM 3096 C C . GLY A 1 388 ? 8.623 -24.195 -11.788 1.00 95.31 388 GLY A C 1
ATOM 3097 O O . GLY A 1 388 ? 8.213 -25.190 -12.378 1.00 95.31 388 GLY A O 1
ATOM 3098 N N . GLU A 1 389 ? 8.019 -23.719 -10.694 1.00 95.50 389 GLU A N 1
ATOM 3099 C CA . GLU A 1 389 ? 6.799 -24.318 -10.132 1.00 95.50 389 GLU A CA 1
ATOM 3100 C C . GLU A 1 389 ? 5.565 -24.003 -10.987 1.00 95.50 389 GLU A C 1
ATOM 3102 O O . GLU A 1 389 ? 5.528 -23.000 -11.703 1.00 95.50 389 GLU A O 1
ATOM 3107 N N . GLU A 1 390 ? 4.528 -24.837 -10.904 1.00 94.44 390 GLU A N 1
ATOM 3108 C CA . GLU A 1 390 ? 3.231 -24.525 -11.509 1.00 94.44 390 GLU A CA 1
ATOM 3109 C C . GLU A 1 390 ? 2.599 -23.308 -10.817 1.00 94.44 390 GLU A C 1
ATOM 3111 O O . GLU A 1 390 ? 2.637 -23.158 -9.594 1.00 94.44 390 GLU A O 1
ATOM 3116 N N . GLY A 1 391 ? 2.026 -22.402 -11.606 1.00 90.69 391 GLY A N 1
ATOM 3117 C CA . GLY A 1 391 ? 1.370 -21.208 -11.093 1.00 90.69 391 GLY A CA 1
ATOM 3118 C C . GLY A 1 391 ? -0.145 -21.310 -11.185 1.00 90.69 391 GLY A C 1
ATOM 3119 O O . GLY A 1 391 ? -0.670 -21.516 -12.268 1.00 90.69 391 GLY A O 1
ATOM 3120 N N . THR A 1 392 ? -0.850 -21.060 -10.080 1.00 90.38 392 THR A N 1
ATOM 3121 C CA . THR A 1 392 ? -2.330 -21.024 -10.055 1.00 90.38 392 THR A CA 1
ATOM 3122 C C . THR A 1 392 ? -2.909 -19.691 -9.579 1.00 90.38 392 THR A C 1
ATOM 3124 O O . THR A 1 392 ? -4.119 -19.489 -9.612 1.00 90.38 392 THR A O 1
ATOM 3127 N N . SER A 1 393 ? -2.056 -18.784 -9.097 1.00 94.38 393 SER A N 1
ATOM 3128 C CA . SER A 1 393 ? -2.483 -17.625 -8.302 1.00 94.38 393 SER A CA 1
ATOM 3129 C C . SER A 1 393 ? -1.851 -16.320 -8.786 1.00 94.38 393 SER A C 1
ATOM 3131 O O . SER A 1 393 ? -0.671 -16.292 -9.157 1.00 94.38 393 SER A O 1
ATOM 3133 N N . TRP A 1 394 ? -2.634 -15.241 -8.727 1.00 95.88 394 TRP A N 1
ATOM 3134 C CA . TRP A 1 394 ? -2.201 -13.848 -8.869 1.00 95.88 394 TRP A CA 1
ATOM 3135 C C . TRP A 1 394 ? -2.212 -13.181 -7.493 1.00 95.88 394 TRP A C 1
ATOM 3137 O O . TRP A 1 394 ? -3.179 -13.338 -6.749 1.00 95.88 394 TRP A O 1
ATOM 3147 N N . TYR A 1 395 ? -1.151 -12.447 -7.166 1.00 97.50 395 TYR A N 1
ATOM 3148 C CA . TYR A 1 395 ? -0.964 -11.828 -5.857 1.00 97.50 395 TYR A CA 1
ATOM 3149 C C . TYR A 1 395 ? -0.909 -10.306 -5.979 1.00 97.50 395 TYR A C 1
ATOM 3151 O O . TYR A 1 395 ? -0.299 -9.777 -6.908 1.00 97.50 395 TYR A O 1
ATOM 3159 N N . ILE A 1 396 ? -1.512 -9.621 -5.006 1.00 97.19 396 ILE A N 1
ATOM 3160 C CA . ILE A 1 396 ? -1.449 -8.168 -4.813 1.00 97.19 396 ILE A CA 1
ATOM 3161 C C . ILE A 1 396 ? -0.941 -7.925 -3.392 1.00 97.19 396 ILE A C 1
ATOM 3163 O O . ILE A 1 396 ? -1.459 -8.513 -2.440 1.00 97.19 396 ILE A O 1
ATOM 3167 N N . ILE A 1 397 ? 0.065 -7.068 -3.235 1.00 95.69 397 ILE A N 1
ATOM 3168 C CA . ILE A 1 397 ? 0.670 -6.795 -1.928 1.00 95.69 397 ILE A CA 1
ATOM 3169 C C . ILE A 1 397 ? -0.192 -5.775 -1.185 1.00 95.69 397 ILE A C 1
ATOM 3171 O O . ILE A 1 397 ? -0.225 -4.602 -1.550 1.00 95.69 397 ILE A O 1
ATOM 3175 N N . LEU A 1 398 ? -0.873 -6.209 -0.122 1.00 91.69 398 LEU A N 1
ATOM 3176 C CA . LEU A 1 398 ? -1.607 -5.298 0.767 1.00 91.69 398 LEU A CA 1
ATOM 3177 C C . LEU A 1 398 ? -0.699 -4.670 1.828 1.00 91.69 398 LEU A C 1
ATOM 3179 O O . LEU A 1 398 ? -0.862 -3.502 2.162 1.00 91.69 398 LEU A O 1
ATOM 3183 N N . LYS A 1 399 ? 0.262 -5.440 2.357 1.00 88.56 399 LYS A N 1
ATOM 3184 C CA . LYS A 1 399 ? 1.221 -4.980 3.367 1.00 88.56 399 LYS A CA 1
ATOM 3185 C C . LYS A 1 399 ? 2.590 -5.625 3.171 1.00 88.56 399 LYS A C 1
ATOM 3187 O O . LYS A 1 399 ? 2.664 -6.831 2.954 1.00 88.56 399 LYS A O 1
ATOM 3192 N N . GLY A 1 400 ? 3.655 -4.837 3.314 1.00 90.19 400 GLY A N 1
ATOM 3193 C CA . GLY A 1 400 ? 5.039 -5.312 3.210 1.00 90.19 400 GLY A CA 1
ATOM 3194 C C . GLY A 1 400 ? 5.667 -5.131 1.826 1.00 90.19 400 GLY A C 1
ATOM 3195 O O . GLY A 1 400 ? 5.274 -4.253 1.054 1.00 90.19 400 GLY A O 1
ATOM 3196 N N . SER A 1 401 ? 6.689 -5.932 1.546 1.00 92.88 401 SER A N 1
ATOM 3197 C CA . SER A 1 401 ? 7.476 -5.899 0.312 1.00 92.88 401 SER A CA 1
ATOM 3198 C C . SER A 1 401 ? 8.003 -7.291 -0.005 1.00 92.88 401 SER A C 1
ATOM 3200 O O . SER A 1 401 ? 8.167 -8.078 0.916 1.00 92.88 401 SER A O 1
ATOM 3202 N N . VAL A 1 402 ? 8.297 -7.585 -1.271 1.00 95.94 402 VAL A N 1
ATOM 3203 C CA . VAL A 1 402 ? 8.870 -8.877 -1.684 1.00 95.94 402 VAL A CA 1
ATOM 3204 C C . VAL A 1 402 ? 9.986 -8.680 -2.702 1.00 95.94 402 VAL A C 1
ATOM 3206 O O . VAL A 1 402 ? 9.951 -7.748 -3.505 1.00 95.94 402 VAL A O 1
ATOM 3209 N N . ASN A 1 403 ? 10.956 -9.586 -2.718 1.00 96.62 403 ASN A N 1
ATOM 3210 C CA . ASN A 1 403 ? 12.000 -9.642 -3.732 1.00 96.62 403 ASN A CA 1
ATOM 3211 C C . ASN A 1 403 ? 11.615 -10.603 -4.857 1.00 96.62 403 ASN A C 1
ATOM 3213 O O . ASN A 1 403 ? 11.241 -11.753 -4.613 1.00 96.62 403 ASN A O 1
ATOM 3217 N N . VAL A 1 404 ? 11.774 -10.141 -6.099 1.00 97.06 404 VAL A N 1
ATOM 3218 C CA . VAL A 1 404 ? 11.603 -10.960 -7.302 1.00 97.06 404 VAL A CA 1
ATOM 3219 C C . VAL A 1 404 ? 12.960 -11.506 -7.718 1.00 97.06 404 VAL A C 1
ATOM 3221 O O . VAL A 1 404 ? 13.844 -10.748 -8.121 1.00 97.06 404 VAL A O 1
ATOM 3224 N N . VAL A 1 405 ? 13.137 -12.821 -7.617 1.00 96.75 405 VAL A N 1
ATOM 3225 C CA . VAL A 1 405 ? 14.425 -13.491 -7.830 1.00 96.75 405 VAL A CA 1
ATOM 3226 C C . VAL A 1 405 ? 14.369 -14.343 -9.089 1.00 96.75 405 VAL A C 1
ATOM 3228 O O . VAL A 1 405 ? 13.451 -15.137 -9.264 1.00 96.75 405 VAL A O 1
ATOM 3231 N N . ILE A 1 406 ? 15.373 -14.215 -9.955 1.00 94.81 406 ILE A N 1
ATOM 3232 C CA . ILE A 1 406 ? 15.524 -15.070 -11.139 1.00 94.81 406 ILE A CA 1
ATOM 3233 C C . ILE A 1 406 ? 16.868 -15.785 -11.073 1.00 94.81 406 ILE A C 1
ATOM 3235 O O . ILE A 1 406 ? 17.911 -15.164 -10.831 1.00 94.81 406 ILE A O 1
ATOM 3239 N N . TYR A 1 407 ? 16.850 -17.096 -11.310 1.00 92.81 407 TYR A N 1
ATOM 3240 C CA . TYR A 1 407 ? 18.057 -17.912 -11.327 1.00 92.81 407 TYR A CA 1
ATOM 3241 C C . TYR A 1 407 ? 19.094 -17.345 -12.310 1.00 92.81 407 TYR A C 1
ATOM 3243 O O . TYR A 1 407 ? 18.780 -16.970 -13.439 1.00 92.81 407 TYR A O 1
ATOM 3251 N N . GLY A 1 408 ? 20.343 -17.228 -11.858 1.00 90.06 408 GLY A N 1
ATOM 3252 C CA . GLY A 1 408 ? 21.442 -16.644 -12.636 1.00 90.06 408 GLY A CA 1
ATOM 3253 C C . GLY A 1 408 ? 21.448 -15.111 -12.733 1.00 90.06 408 GLY A C 1
ATOM 3254 O O . GLY A 1 408 ? 22.461 -14.556 -13.151 1.00 90.06 408 GLY A O 1
ATOM 3255 N N . LYS A 1 409 ? 20.375 -14.418 -12.322 1.00 89.56 409 LYS A N 1
ATOM 3256 C CA . LYS A 1 409 ? 20.307 -12.943 -12.278 1.00 89.56 409 LYS A CA 1
ATOM 3257 C C . LYS A 1 409 ? 20.301 -12.375 -10.858 1.00 89.56 409 LYS A C 1
ATOM 3259 O O . LYS A 1 409 ? 20.732 -11.246 -10.670 1.00 89.56 409 LYS A O 1
ATOM 3264 N N . GLY A 1 410 ? 19.840 -13.144 -9.870 1.00 92.12 410 GLY A N 1
ATOM 3265 C CA . GLY A 1 410 ? 19.647 -12.652 -8.505 1.00 92.12 410 GLY A CA 1
ATOM 3266 C C . GLY A 1 410 ? 18.337 -11.875 -8.365 1.00 92.12 410 GLY A C 1
ATOM 3267 O O . GLY A 1 410 ? 17.347 -12.215 -9.016 1.00 92.12 410 GLY A O 1
ATOM 3268 N N . VAL A 1 411 ? 18.320 -10.860 -7.496 1.00 94.00 411 VAL A N 1
ATOM 3269 C CA . VAL A 1 411 ? 17.143 -10.004 -7.283 1.00 94.00 411 VAL A CA 1
ATOM 3270 C C . VAL A 1 411 ? 17.007 -9.034 -8.457 1.00 94.00 411 VAL A C 1
ATOM 3272 O O . VAL A 1 411 ? 17.885 -8.214 -8.702 1.00 94.00 411 VAL A O 1
ATOM 3275 N N . VAL A 1 412 ? 15.904 -9.141 -9.196 1.00 93.56 412 VAL A N 1
ATOM 3276 C CA . VAL A 1 412 ? 15.620 -8.312 -10.378 1.00 93.56 412 VAL A CA 1
ATOM 3277 C C . VAL A 1 412 ? 14.980 -6.983 -9.986 1.00 93.56 412 VAL A C 1
ATOM 3279 O O . VAL A 1 412 ? 15.291 -5.955 -10.587 1.00 93.56 412 VAL A O 1
ATOM 3282 N N . CYS A 1 413 ? 14.081 -7.013 -9.002 1.00 93.75 413 CYS A N 1
ATOM 3283 C CA . CYS A 1 413 ? 13.446 -5.844 -8.400 1.00 93.75 413 CYS A CA 1
ATOM 3284 C C . CYS A 1 413 ? 12.796 -6.214 -7.058 1.00 93.75 413 CYS A C 1
ATOM 3286 O O . CYS A 1 413 ? 12.538 -7.392 -6.787 1.00 93.75 413 CYS A O 1
ATOM 3288 N N . THR A 1 414 ? 12.463 -5.193 -6.270 1.00 95.00 414 THR A N 1
ATOM 3289 C CA . THR A 1 414 ? 11.687 -5.311 -5.029 1.00 95.00 414 THR A CA 1
ATOM 3290 C C . THR A 1 414 ? 10.323 -4.649 -5.220 1.00 95.00 414 THR A C 1
ATOM 3292 O O . THR A 1 414 ? 10.237 -3.514 -5.691 1.00 95.00 414 THR A O 1
ATOM 3295 N N . LEU A 1 415 ? 9.258 -5.371 -4.882 1.00 95.88 415 LEU A N 1
ATOM 3296 C CA . LEU A 1 415 ? 7.870 -4.915 -4.969 1.00 95.88 415 LEU A CA 1
ATOM 3297 C C . LEU A 1 415 ? 7.371 -4.477 -3.593 1.00 95.88 415 LEU A C 1
ATOM 3299 O O . LEU A 1 415 ? 7.803 -5.026 -2.582 1.00 95.88 415 LEU A O 1
ATOM 3303 N N . HIS A 1 416 ? 6.444 -3.527 -3.557 1.00 93.38 416 HIS A N 1
ATOM 3304 C CA . HIS A 1 416 ? 5.883 -2.939 -2.339 1.00 93.38 416 HIS A CA 1
ATOM 3305 C C . HIS A 1 416 ? 4.348 -2.952 -2.369 1.00 93.38 416 HIS A C 1
ATOM 3307 O O . HIS A 1 416 ? 3.729 -3.402 -3.327 1.00 93.38 416 HIS A O 1
ATOM 3313 N N . GLU A 1 417 ? 3.709 -2.472 -1.302 1.00 92.81 417 GLU A N 1
ATOM 3314 C CA . GLU A 1 417 ? 2.241 -2.364 -1.245 1.00 92.81 417 GLU A CA 1
ATOM 3315 C C . GLU A 1 417 ? 1.642 -1.670 -2.471 1.00 92.81 417 GLU A C 1
ATOM 3317 O O . GLU A 1 417 ? 2.097 -0.604 -2.884 1.00 92.81 417 GLU A O 1
ATOM 3322 N N . GLY A 1 418 ? 0.589 -2.276 -3.015 1.00 93.00 418 GLY A N 1
ATOM 3323 C CA . GLY A 1 418 ? -0.067 -1.858 -4.249 1.00 93.00 418 GLY A CA 1
ATOM 3324 C C . GLY A 1 418 ? 0.487 -2.522 -5.512 1.00 93.00 418 GLY A C 1
ATOM 3325 O O . GLY A 1 418 ? -0.243 -2.573 -6.505 1.00 93.00 418 GLY A O 1
ATOM 3326 N N . ASP A 1 419 ? 1.709 -3.063 -5.472 1.00 96.88 419 ASP A N 1
ATOM 3327 C CA . ASP A 1 419 ? 2.289 -3.837 -6.572 1.00 96.88 419 ASP A CA 1
ATOM 3328 C C . ASP A 1 419 ? 1.650 -5.231 -6.667 1.00 96.88 419 ASP A C 1
ATOM 3330 O O . ASP A 1 419 ? 1.118 -5.780 -5.692 1.00 96.88 419 ASP A O 1
ATOM 3334 N N . ASP A 1 420 ? 1.726 -5.823 -7.860 1.00 97.81 420 ASP A N 1
ATOM 3335 C CA . ASP A 1 420 ? 1.150 -7.133 -8.149 1.00 97.81 420 ASP A CA 1
ATOM 3336 C C . ASP A 1 420 ? 2.083 -8.022 -8.984 1.00 97.81 420 ASP A C 1
ATOM 3338 O O . ASP A 1 420 ? 2.932 -7.546 -9.745 1.00 97.81 420 ASP A O 1
ATOM 3342 N N . PHE A 1 421 ? 1.969 -9.341 -8.804 1.00 97.62 421 PHE A N 1
ATOM 3343 C CA . PHE A 1 421 ? 2.858 -10.317 -9.439 1.00 97.62 421 PHE A CA 1
ATOM 3344 C C . PHE A 1 421 ? 2.206 -11.684 -9.649 1.00 97.62 421 PHE A C 1
ATOM 3346 O O . PHE A 1 421 ? 1.207 -12.048 -9.028 1.00 97.62 421 PHE A O 1
ATOM 3353 N N . GLY A 1 422 ? 2.787 -12.475 -10.555 1.00 94.12 422 GLY A N 1
ATOM 3354 C CA . GLY A 1 422 ? 2.314 -13.835 -10.828 1.00 94.12 422 GLY A CA 1
ATOM 3355 C C . GLY A 1 422 ? 1.046 -13.911 -11.684 1.00 94.12 422 GLY A C 1
ATOM 3356 O O . GLY A 1 422 ? 0.492 -14.996 -11.840 1.00 94.12 422 GLY A O 1
ATOM 3357 N N . LYS A 1 423 ? 0.615 -12.797 -12.291 1.00 91.81 423 LYS A N 1
ATOM 3358 C CA . LYS A 1 423 ? -0.578 -12.716 -13.151 1.00 91.81 423 LYS A CA 1
ATOM 3359 C C . LYS A 1 423 ? -0.566 -13.692 -14.334 1.00 91.81 423 LYS A C 1
ATOM 3361 O O . LYS A 1 423 ? -1.629 -14.098 -14.793 1.00 91.81 423 LYS A O 1
ATOM 3366 N N . LEU A 1 424 ? 0.619 -14.085 -14.812 1.00 88.50 424 LEU A N 1
ATOM 3367 C CA . LEU A 1 424 ? 0.779 -15.019 -15.932 1.00 88.50 424 LEU A CA 1
ATOM 3368 C C . LEU A 1 424 ? 0.097 -16.376 -15.679 1.00 88.50 424 LEU A C 1
ATOM 3370 O O . LEU A 1 424 ? -0.460 -16.943 -16.612 1.00 88.50 424 LEU A O 1
ATOM 3374 N N . ALA A 1 425 ? 0.040 -16.815 -14.416 1.00 90.88 425 ALA A N 1
ATOM 3375 C CA . ALA A 1 425 ? -0.648 -18.038 -13.992 1.00 90.88 425 ALA A CA 1
ATOM 3376 C C . ALA A 1 425 ? -2.159 -18.042 -14.277 1.00 90.88 425 ALA A C 1
ATOM 3378 O O . ALA A 1 425 ? -2.781 -19.094 -14.305 1.00 90.88 425 ALA A O 1
ATOM 3379 N N . LEU A 1 426 ? -2.771 -16.868 -14.467 1.00 89.44 426 LEU A N 1
ATOM 3380 C CA . LEU A 1 426 ? -4.185 -16.765 -14.840 1.00 89.44 426 LEU A CA 1
ATOM 3381 C C . LEU A 1 426 ? -4.399 -16.785 -16.361 1.00 89.44 426 LEU A C 1
ATOM 3383 O O . LEU A 1 426 ? -5.539 -16.739 -16.818 1.00 89.44 426 LEU A O 1
ATOM 3387 N N . VAL A 1 427 ? -3.319 -16.773 -17.145 1.00 86.56 427 VAL A N 1
ATOM 3388 C CA . VAL A 1 427 ? -3.355 -16.652 -18.609 1.00 86.56 427 VAL A CA 1
ATOM 3389 C C . VAL A 1 427 ? -2.908 -17.944 -19.286 1.00 86.56 427 VAL A C 1
ATOM 3391 O O . VAL A 1 427 ? -3.436 -18.282 -20.343 1.00 86.56 427 VAL A O 1
ATOM 3394 N N . ASN A 1 428 ? -1.935 -18.654 -18.713 1.00 88.44 428 ASN A N 1
ATOM 3395 C CA . ASN A 1 428 ? -1.450 -19.929 -19.230 1.00 88.44 428 ASN A CA 1
ATOM 3396 C C . ASN A 1 428 ? -0.901 -20.832 -18.113 1.00 88.44 428 ASN A C 1
ATOM 3398 O O . ASN A 1 428 ? -0.634 -20.369 -17.007 1.00 88.44 428 ASN A O 1
ATOM 3402 N N . ASP A 1 429 ? -0.679 -22.101 -18.458 1.00 89.94 429 ASP A N 1
ATOM 3403 C CA . ASP A 1 429 ? -0.130 -23.132 -17.566 1.00 89.94 429 ASP A CA 1
ATOM 3404 C C . ASP A 1 429 ? 1.413 -23.166 -17.578 1.00 89.94 429 ASP A C 1
ATOM 3406 O O . ASP A 1 429 ? 2.030 -24.185 -17.264 1.00 89.94 429 ASP A O 1
ATOM 3410 N N . ALA A 1 430 ? 2.072 -22.081 -18.009 1.00 90.44 430 ALA A N 1
ATOM 3411 C CA . ALA A 1 430 ? 3.528 -22.031 -18.002 1.00 90.44 430 ALA A CA 1
ATOM 3412 C C . ALA A 1 430 ? 4.052 -21.981 -16.554 1.00 90.44 430 ALA A C 1
ATOM 3414 O O . ALA A 1 430 ? 3.434 -21.348 -15.689 1.00 90.44 430 ALA A O 1
ATOM 3415 N N . PRO A 1 431 ? 5.213 -22.598 -16.276 1.00 94.25 431 PRO A N 1
ATOM 3416 C CA . PRO A 1 431 ? 5.810 -22.534 -14.952 1.00 94.25 431 PRO A CA 1
ATOM 3417 C C . PRO A 1 431 ? 6.184 -21.094 -14.572 1.00 94.25 431 PRO A C 1
ATOM 3419 O O . PRO A 1 431 ? 6.393 -20.224 -15.423 1.00 94.25 431 PRO A O 1
ATOM 3422 N N . ARG A 1 432 ? 6.304 -20.833 -13.268 1.00 95.38 432 ARG A N 1
ATOM 3423 C CA . ARG A 1 432 ? 6.715 -19.536 -12.719 1.00 95.38 432 ARG A CA 1
ATOM 3424 C C . ARG A 1 432 ? 8.062 -19.110 -13.309 1.00 95.38 432 ARG A C 1
ATOM 3426 O O . ARG A 1 432 ? 9.058 -19.804 -13.147 1.00 95.38 432 ARG A O 1
ATOM 3433 N N . ALA A 1 433 ? 8.108 -17.930 -13.926 1.00 93.50 433 ALA A N 1
ATOM 3434 C CA . ALA A 1 433 ? 9.328 -17.363 -14.519 1.00 93.50 433 ALA A CA 1
ATOM 3435 C C . ALA A 1 433 ? 10.286 -16.712 -13.494 1.00 93.50 433 ALA A C 1
ATOM 3437 O O . ALA A 1 433 ? 11.369 -16.254 -13.854 1.00 93.50 433 ALA A O 1
ATOM 3438 N N . ALA A 1 434 ? 9.889 -16.637 -12.221 1.00 95.94 434 ALA A N 1
ATOM 3439 C CA . ALA A 1 434 ? 10.679 -16.078 -11.125 1.00 95.94 434 ALA A CA 1
ATOM 3440 C C . ALA A 1 434 ? 10.262 -16.711 -9.788 1.00 95.94 434 ALA A C 1
ATOM 3442 O O . ALA A 1 434 ? 9.145 -17.216 -9.671 1.00 95.94 434 ALA A O 1
ATOM 3443 N N . SER A 1 435 ? 11.137 -16.643 -8.787 1.00 97.12 435 SER A N 1
ATOM 3444 C CA . SER A 1 435 ? 10.814 -16.913 -7.383 1.00 97.12 435 SER A CA 1
ATOM 3445 C C . SER A 1 435 ? 10.403 -15.622 -6.672 1.00 97.12 435 SER A C 1
ATOM 3447 O O . SER A 1 435 ? 10.901 -14.542 -7.005 1.00 97.12 435 SER A O 1
ATOM 3449 N N . ILE A 1 436 ? 9.546 -15.736 -5.657 1.00 97.69 436 ILE A N 1
ATOM 3450 C CA . ILE A 1 436 ? 9.147 -14.619 -4.790 1.00 97.69 436 ILE A CA 1
ATOM 3451 C C . ILE A 1 436 ? 9.561 -14.915 -3.351 1.00 97.69 436 ILE A C 1
ATOM 3453 O O . ILE A 1 436 ? 9.200 -15.957 -2.802 1.00 97.69 436 ILE A O 1
ATOM 3457 N N . VAL A 1 437 ? 10.305 -13.988 -2.746 1.00 95.88 437 VAL A N 1
ATOM 3458 C CA . VAL A 1 437 ? 10.782 -14.073 -1.356 1.00 95.88 437 VAL A CA 1
ATOM 3459 C C . VAL A 1 437 ? 10.274 -12.863 -0.574 1.00 95.88 437 VAL A C 1
ATOM 3461 O O . VAL A 1 437 ? 10.436 -11.738 -1.043 1.00 95.88 437 VAL A O 1
ATOM 3464 N N . LEU A 1 438 ? 9.639 -13.099 0.577 1.00 91.00 438 LEU A N 1
ATOM 3465 C CA . LEU A 1 438 ? 8.957 -12.087 1.400 1.00 91.00 438 LEU A CA 1
ATOM 3466 C C . LEU A 1 438 ? 9.881 -11.273 2.311 1.00 91.00 438 LEU A C 1
ATOM 3468 O O . LEU A 1 438 ? 10.939 -11.806 2.719 1.00 91.00 438 LEU A O 1
#

pLDDT: mean 88.71, std 16.77, range [23.25, 98.56]

Secondary structure (DSSP, 8-state):
-------SSSGGGHHHHHHSS-GGG--HHHHHHHHHHHTTSGGGTTS-HHHHHHHHHH-EEEEE-TT-EEE-TTSPP-EEEEEEES-EEEEE-SSS-GGGPEEEEEE-TT-EE-GGGGTTPPPSSEEEESSSEEEEEEEHHHHHHHHHHHHHHHTTTSPTTTS-S--S---S------------------TT--SSSS--HHHHHHHHHHHHHHHHH-GGGSEEEEETTEEEEEEEEHHHHHHHHHHH-TT---HHHHHHHHHHHHHTTSEEETTS-----SSS-EEEEGGGGSTTPPPPPHHHHHHHHHHHHHHHHHHHHHHHHHHHHHHHTS-GGG--HHHHHHHHHHHHH-GGGTTS-HHHHHHHHHH------SSTT-EEE-TTS-----EE-SSSEEEEEETTTEEEEEEETT-EE-GGGGT--PPPSSEEE-

Radius of gyration: 24.85 Å; Cα contacts (8 Å, |Δi|>4): 753; chains: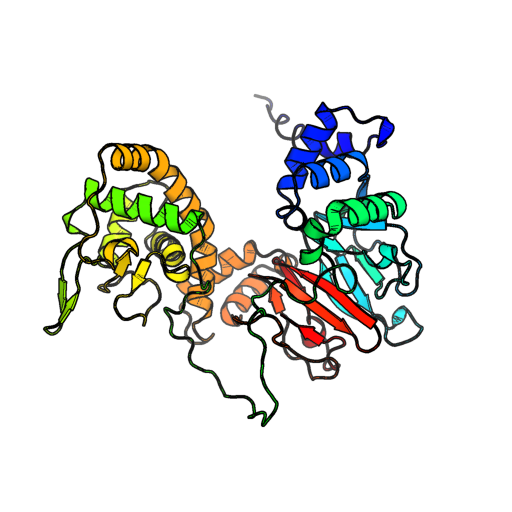 1; bounding box: 54×66×67 Å

Solvent-accessible surface area (backbone atoms only — not comparable to full-atom values): 24547 Å² total; per-residue (Å²): 142,82,85,93,84,88,84,87,68,66,79,85,48,51,40,55,62,36,32,72,40,56,56,90,72,55,49,70,68,42,35,52,47,31,40,67,57,50,58,74,32,62,69,39,62,71,42,52,68,70,58,49,50,50,46,46,44,62,36,35,67,44,81,41,58,57,70,44,67,82,47,47,53,65,39,75,54,61,45,31,41,34,30,72,36,44,32,31,34,37,24,43,44,95,60,97,45,78,86,67,40,42,63,55,35,40,48,27,51,28,35,55,52,49,68,48,36,71,81,60,44,50,30,78,38,24,38,29,27,70,32,60,25,32,32,41,37,30,45,40,73,59,47,42,56,48,43,74,76,42,40,87,57,40,19,84,74,36,53,48,91,77,23,46,90,61,89,51,95,70,87,73,81,83,83,83,91,79,81,87,78,76,90,75,80,75,78,77,74,52,55,33,60,45,84,43,97,63,54,51,72,69,52,44,48,41,42,52,35,51,51,48,47,38,56,73,76,44,49,84,51,57,32,71,44,78,54,96,94,42,76,45,68,45,25,33,40,29,44,59,53,39,56,50,53,49,70,74,38,88,89,46,88,44,69,69,54,39,38,10,30,52,25,46,35,29,39,33,56,32,34,35,41,80,81,48,64,44,60,70,52,84,36,99,44,53,33,29,46,55,70,50,74,45,95,80,51,77,77,74,50,75,65,54,48,52,52,23,70,72,44,44,64,61,41,51,52,52,31,62,70,49,4,60,63,39,36,30,58,62,50,37,71,44,57,50,94,71,58,51,74,69,50,34,50,52,34,30,60,53,50,70,72,38,67,78,48,61,89,54,53,72,70,56,46,53,55,40,40,48,64,57,78,68,86,87,78,95,56,60,70,42,68,79,50,52,51,66,38,83,37,81,55,66,49,69,35,84,73,64,52,35,39,36,30,32,92,98,69,45,56,71,51,58,46,38,47,54,14,38,35,40,55,50,24,79,76,42,87,55,49,29,88,42,22,37,31,56

InterPro domains:
  IPR000591 DEP domain [PF00610] (222-289)
  IPR000591 DEP domain [PS50186] (216-291)
  IPR000591 DEP domain [SM00049] (216-291)
  IPR000595 Cyclic nucleotide-binding domain [PF00027] (62-150)
  IPR000595 Cyclic nucleotide-binding domain [PF00027] (378-437)
  IPR000595 Cyclic nucleotide-binding domain [PS50042] (43-146)
  IPR000595 Cyclic nucleotide-binding domain [PS50042] (356-438)
  IPR000595 Cyclic nucleotide-binding domain [SM00100] (43-162)
  IPR000595 Cyclic nucleotide-binding domain [cd00038] (43-158)
  IPR000595 Cyclic nucleotide-binding domain [cd00038] (356-437)
  IPR014710 RmlC-like jelly roll fold [G3DSA:2.60.120.10] (13-167)
  IPR014710 RmlC-like jelly roll fold [G3DSA:2.60.120.10] (373-438)
  IPR018490 Cyclic nucleotide-binding domain superfamily [SSF51206] (21-157)
  IPR018490 Cyclic nucleotide-binding domain superfamily [SSF51206] (331-437)
  IPR036388 Winged helix-like DNA-binding domain superfamily [G3DSA:1.10.10.10] (196-300)
  IPR036390 Winged helix DNA-binding domain superfamily [SSF46785] (200-338)

Foldseek 3Di:
DDDDDDDPPDLVCLLLVQQQDALVPHDPVNLVSVLVLCCPQQLCVLPDSVLSSLLSSAKHKDWDFAFDWPDAFQAQDFKKKAWQAAKKFWWADPDPDPVRTDGFWMAGTNAIDDCCLLVRHGARTIIGTHGTTMMIIGTSVSVNVSCVVRVVSCQQRDDPPSHDQDPFDPPDDDDDDDDDDDDDPDPDPQLQAALDPAFDPLLLVLLLLLVLVCCVPPVVQQAWDDDPNDIDGRKGFLLVQLVVLVVPDVLDDDSLLSLLLVLSSRNRPQKHFSVSRHGRDNGRTIIHGPLVVDVCRDRQDPVSNVVSVVCVVVSSVVSSVRRLVSLLLSLLSDALVPADPVNLVSVLVVCCVQPVCVPPDSVVSSVCSSHDHDDGDDDFQDWPDAFQAWAQDKDAAQADKKFWQAPPPGTSGIHGHSMIGRCVNVVDRGTNRTIITD

Organism: Pongo abelii (NCBI:txid9601)

Mean predicted aligned error: 8.21 Å